Protein AF-0000000071571202 (afdb_homodimer)

InterPro domains:
  IPR013094 Alpha/beta hydrolase fold-3 [PF07859] (104-219)
  IPR029058 Alpha/Beta hydrolase fold [G3DSA:3.40.50.1820] (39-286)
  IPR029058 Alpha/Beta hydrolase fold [SSF53474] (38-285)
  IPR050300 GDXG lipolytic enzyme [PTHR48081] (51-283)

Radius of gyration: 28.09 Å; Cα contacts (8 Å, |Δi|>4): 1345; chains: 2; bounding box: 78×83×83 Å

Foldseek 3Di:
DPPPPPPPPPPPPPPLPQDDKDKAFLCPPDAPDFQPQPDCFPDPPLQKTFQHGTKIKIKRFASQAPQAEEEEQADDLLGIGRCDLRHDVCRVVCSVLRYIYMYIPFGRNQQVQCRRLSSLLSNLLVCLVCSVVRVHNNLRYAYEYFALRLLSRLCQLQVPPDPSSHGQEYEYHLYAAALDPPQGQQSSNCRNNHDDHDPVVRQSSNSLNRDALSRHEYEYEYECPAPNHHCCRVVSSVVSCVVRPHHYHYYYHDDDYGDSRCPPPRPCNVVVSVVVSCCSVPVRDGPDPPPDDDD/DPPPPPDPPPPPPPPLPQDDKDKAFLCPPDAPDFQPQPDCQPDPPLQKTFQHGTKIKIKRFASQAPQAEEEEQADDLLGIGRCDLRHDVCRVVCSVLRYIYMYIPFGRNQQVQCRRLSSLLSNLLVCLVCSVVRVHNNLRYAYEYFALSLLSRLCQLQVPPDPSSHGQEYEYHLYAAALDPPQGQQSSNCRNNHDDHDPVVRQSSNSLNRDALSRHEYEYEYECPAPNHHCCRVVSSVVSCVVRPHHYHYYYHDDDYGDSRCPPPRPCNVVVSVVVSCCSVPVRDGPDPPPDDDD

Structure (mmCIF, N/CA/C/O backbone):
data_AF-0000000071571202-model_v1
#
loop_
_entity.id
_entity.type
_entity.pdbx_description
1 polymer 'Alpha/beta hydrolase fold-3 domain-containing protein'
#
loop_
_atom_site.group_PDB
_atom_site.id
_atom_site.type_symbol
_atom_site.label_atom_id
_atom_site.label_alt_id
_atom_site.label_comp_id
_atom_site.label_asym_id
_atom_site.label_entity_id
_atom_site.label_seq_id
_atom_site.pdbx_PDB_ins_code
_atom_site.Cartn_x
_atom_site.Cartn_y
_atom_site.Cartn_z
_atom_site.occupancy
_atom_site.B_iso_or_equiv
_atom_site.auth_seq_id
_atom_site.auth_comp_id
_atom_site.auth_asym_id
_atom_site.auth_atom_id
_atom_site.pdbx_PDB_model_num
ATOM 1 N N . MET A 1 1 ? 54.719 3.92 50.719 1 33.09 1 MET A N 1
ATOM 2 C CA . MET A 1 1 ? 53.344 4.301 50.844 1 33.09 1 MET A CA 1
ATOM 3 C C . MET A 1 1 ? 52.812 4.926 49.562 1 33.09 1 MET A C 1
ATOM 5 O O . MET A 1 1 ? 53.031 6.109 49.312 1 33.09 1 MET A O 1
ATOM 9 N N . LYS A 1 2 ? 52.906 4.129 48.438 1 42.59 2 LYS A N 1
ATOM 10 C CA . LYS A 1 2 ? 52.438 4.547 47.125 1 42.59 2 LYS A CA 1
ATOM 11 C C . LYS A 1 2 ? 50.969 4.879 47.125 1 42.59 2 LYS A C 1
ATOM 13 O O . LYS A 1 2 ? 50.125 4.039 47.5 1 42.59 2 LYS A O 1
ATOM 18 N N . LYS A 1 3 ? 50.562 6.207 47.219 1 41.81 3 LYS A N 1
ATOM 19 C CA . LYS A 1 3 ? 49.25 6.797 47.094 1 41.81 3 LYS A CA 1
ATOM 20 C C . LYS A 1 3 ? 48.594 6.383 45.781 1 41.81 3 LYS A C 1
ATOM 22 O O . LYS A 1 3 ? 49.125 6.664 44.688 1 41.81 3 LYS A O 1
ATOM 27 N N . ILE A 1 4 ? 47.906 5.273 45.719 1 48.97 4 ILE A N 1
ATOM 28 C CA . ILE A 1 4 ? 47.031 4.887 44.625 1 48.97 4 ILE A CA 1
ATOM 29 C C . ILE A 1 4 ? 45.969 5.957 44.406 1 48.97 4 ILE A C 1
ATOM 31 O O . ILE A 1 4 ? 45.156 6.227 45.281 1 48.97 4 ILE A O 1
ATOM 35 N N . LEU A 1 5 ? 46.219 6.934 43.594 1 47.53 5 LEU A N 1
ATOM 36 C CA . LEU A 1 5 ? 45.219 7.91 43.156 1 47.53 5 LEU A CA 1
ATOM 37 C C . LEU A 1 5 ? 44.062 7.219 42.438 1 47.53 5 LEU A C 1
ATOM 39 O O . LEU A 1 5 ? 44.25 6.602 41.375 1 47.53 5 LEU A O 1
ATOM 43 N N . LEU A 1 6 ? 43 6.805 43.156 1 47.53 6 LEU A N 1
ATOM 44 C CA . LEU A 1 6 ? 41.75 6.355 42.594 1 47.53 6 LEU A CA 1
ATOM 45 C C . LEU A 1 6 ? 41.125 7.449 41.719 1 47.53 6 LEU A C 1
ATOM 47 O O . LEU A 1 6 ? 40.75 8.516 42.219 1 47.53 6 LEU A O 1
ATOM 51 N N . LEU A 1 7 ? 41.344 7.449 40.469 1 49.53 7 LEU A N 1
ATOM 52 C CA . LEU A 1 7 ? 40.625 8.305 39.531 1 49.53 7 LEU A CA 1
ATOM 53 C C . LEU A 1 7 ? 39.156 7.941 39.469 1 49.53 7 LEU A C 1
ATOM 55 O O . LEU A 1 7 ? 38.781 6.832 39.062 1 49.53 7 LEU A O 1
ATOM 59 N N . SER A 1 8 ? 38.281 8.594 40.281 1 46.28 8 SER A N 1
ATOM 60 C CA . SER A 1 8 ? 36.844 8.484 40.156 1 46.28 8 SER A CA 1
ATOM 61 C C . SER A 1 8 ? 36.375 9.023 38.812 1 46.28 8 SER A C 1
ATOM 63 O O . SER A 1 8 ? 36.594 10.188 38.469 1 46.28 8 SER A O 1
ATOM 65 N N . PHE A 1 9 ? 36.125 8.203 37.844 1 50.38 9 PHE A N 1
ATOM 66 C CA . PHE A 1 9 ? 35.438 8.57 36.625 1 50.38 9 PHE A CA 1
ATOM 67 C C . PHE A 1 9 ? 34 8.953 36.938 1 50.38 9 PHE A C 1
ATOM 69 O O . PHE A 1 9 ? 33.188 8.109 37.312 1 50.38 9 PHE A O 1
ATOM 76 N N . LEU A 1 10 ? 33.688 10.203 37.25 1 44 10 LEU A N 1
ATOM 77 C CA . LEU A 1 10 ? 32.312 10.719 37.25 1 44 10 LEU A CA 1
ATOM 78 C C . LEU A 1 10 ? 31.688 10.578 35.875 1 44 10 LEU A C 1
ATOM 80 O O . LEU A 1 10 ? 32.094 11.234 34.906 1 44 10 LEU A O 1
ATOM 84 N N . PHE A 1 11 ? 30.984 9.523 35.562 1 46.25 11 PHE A N 1
ATOM 85 C CA . PHE A 1 11 ? 30.094 9.445 34.406 1 46.25 11 PHE A CA 1
ATOM 86 C C . PHE A 1 11 ? 28.938 10.438 34.531 1 46.25 11 PHE A C 1
ATOM 88 O O . PHE A 1 11 ? 28.031 10.242 35.375 1 46.25 11 PHE A O 1
ATOM 95 N N . ALA A 1 12 ? 29.062 11.727 34.219 1 43.34 12 ALA A N 1
ATOM 96 C CA . ALA A 1 12 ? 27.906 12.609 34.031 1 43.34 12 ALA A CA 1
ATOM 97 C C . ALA A 1 12 ? 26.906 12 33.062 1 43.34 12 ALA A C 1
ATOM 99 O O . ALA A 1 12 ? 27.188 11.891 31.859 1 43.34 12 ALA A O 1
ATOM 100 N N . ALA A 1 13 ? 25.984 11.281 33.5 1 43.41 13 ALA A N 1
ATOM 101 C CA . ALA A 1 13 ? 24.812 10.992 32.688 1 43.41 13 ALA A CA 1
ATOM 102 C C . ALA A 1 13 ? 24.188 12.281 32.156 1 43.41 13 ALA A C 1
ATOM 104 O O . ALA A 1 13 ? 23.594 13.055 32.906 1 43.41 13 ALA A O 1
ATOM 105 N N . THR A 1 14 ? 24.672 12.891 31.188 1 42.75 14 THR A N 1
ATOM 106 C CA . THR A 1 14 ? 23.859 13.883 30.5 1 42.75 14 THR A CA 1
ATOM 107 C C . THR A 1 14 ? 22.422 13.391 30.359 1 42.75 14 THR A C 1
ATOM 109 O O . THR A 1 14 ? 22.172 12.398 29.672 1 42.75 14 THR A O 1
ATOM 112 N N . MET A 1 15 ? 21.672 13.5 31.312 1 41.41 15 MET A N 1
ATOM 113 C CA . MET A 1 15 ? 20.25 13.359 31.078 1 41.41 15 MET A CA 1
ATOM 114 C C . MET A 1 15 ? 19.828 14.023 29.766 1 41.41 15 MET A C 1
ATOM 116 O O . MET A 1 15 ? 20.016 15.227 29.594 1 41.41 15 MET A O 1
ATOM 120 N N . LEU A 1 16 ? 19.953 13.391 28.672 1 47.59 16 LEU A N 1
ATOM 121 C CA . LEU A 1 16 ? 19.297 13.828 27.438 1 47.59 16 LEU A CA 1
ATOM 122 C C . LEU A 1 16 ? 17.891 14.375 27.734 1 47.59 16 LEU A C 1
ATOM 124 O O . LEU A 1 16 ? 16.938 13.609 27.859 1 47.59 16 LEU A O 1
ATOM 128 N N . SER A 1 17 ? 17.781 15.453 28.5 1 47.25 17 SER A N 1
ATOM 129 C CA . SER A 1 17 ? 16.484 16.078 28.75 1 47.25 17 SER A CA 1
ATOM 130 C C . SER A 1 17 ? 15.695 16.234 27.453 1 47.25 17 SER A C 1
ATOM 132 O O . SER A 1 17 ? 16.188 16.844 26.5 1 47.25 17 SER A O 1
ATOM 134 N N . ALA A 1 18 ? 14.812 15.352 27.156 1 58.06 18 ALA A N 1
ATOM 135 C CA . ALA A 1 18 ? 13.805 15.633 26.141 1 58.06 18 ALA A CA 1
ATOM 136 C C . ALA A 1 18 ? 13.312 17.062 26.234 1 58.06 18 ALA A C 1
ATOM 138 O O . ALA A 1 18 ? 12.906 17.516 27.312 1 58.06 18 ALA A O 1
ATOM 139 N N . GLN A 1 19 ? 13.648 18 25.312 1 72.88 19 GLN A N 1
ATOM 140 C CA . GLN A 1 19 ? 13.18 19.375 25.312 1 72.88 19 GLN A CA 1
ATOM 141 C C . GLN A 1 19 ? 11.672 19.453 25.5 1 72.88 19 GLN A C 1
ATOM 143 O O . GLN A 1 19 ? 10.93 18.641 24.938 1 72.88 19 GLN A O 1
ATOM 148 N N . LYS A 1 20 ? 11.188 20.188 26.453 1 89.12 20 LYS A N 1
ATOM 149 C CA . LYS A 1 20 ? 9.781 20.406 26.766 1 89.12 20 LYS A CA 1
ATOM 150 C C . LYS A 1 20 ? 9.023 20.953 25.547 1 89.12 20 LYS A C 1
ATOM 152 O O . LYS A 1 20 ? 9.555 21.766 24.797 1 89.12 20 LYS A O 1
ATOM 157 N N . PRO A 1 21 ? 7.832 20.469 25.312 1 95 21 PRO A N 1
ATOM 158 C CA . PRO A 1 21 ? 7.012 21.031 24.234 1 95 21 PRO A CA 1
ATOM 159 C C . PRO A 1 21 ? 6.75 22.531 24.406 1 95 21 PRO A C 1
ATOM 161 O O . PRO A 1 21 ? 6.715 23.031 25.531 1 95 21 PRO A O 1
ATOM 164 N N . VAL A 1 22 ? 6.645 23.25 23.344 1 96 22 VAL A N 1
ATOM 165 C CA . VAL A 1 22 ? 6.344 24.688 23.297 1 96 22 VAL A CA 1
ATOM 166 C C . VAL A 1 22 ? 5.023 24.906 22.562 1 96 22 VAL A C 1
ATOM 168 O O . VAL A 1 22 ? 4.832 24.422 21.453 1 96 22 VAL A O 1
ATOM 171 N N . GLU A 1 23 ? 4.117 25.531 23.203 1 96.88 23 GLU A N 1
ATOM 172 C CA . GLU A 1 23 ? 2.875 25.906 22.531 1 96.88 23 GLU A CA 1
ATOM 173 C C . GLU A 1 23 ? 2.895 27.375 22.109 1 96.88 23 GLU A C 1
ATOM 175 O O . GLU A 1 23 ? 3.1 28.25 22.938 1 96.88 23 GLU A O 1
ATOM 180 N N . LEU A 1 24 ? 2.686 27.656 20.906 1 97.81 24 LEU A N 1
ATOM 181 C CA . LEU A 1 24 ? 2.711 29 20.344 1 97.81 24 LEU A CA 1
ATOM 182 C C . LEU A 1 24 ? 1.348 29.375 19.766 1 97.81 24 LEU A C 1
ATOM 184 O O . LEU A 1 24 ? 0.679 28.547 19.156 1 97.81 24 LEU A O 1
ATOM 188 N N . PRO A 1 25 ? 0.915 30.641 20.031 1 97.75 25 PRO A N 1
ATOM 189 C CA . PRO A 1 25 ? -0.232 31.094 19.234 1 97.75 25 PRO A CA 1
ATOM 190 C C . PRO A 1 25 ? 0.069 31.141 17.734 1 97.75 25 PRO A C 1
ATOM 192 O O . PRO A 1 25 ? 1.132 31.625 17.328 1 97.75 25 PRO A O 1
ATOM 195 N N . LEU A 1 26 ? -0.81 30.625 16.969 1 98 26 LEU A N 1
ATOM 196 C CA . LEU A 1 26 ? -0.554 30.594 15.531 1 98 26 LEU A CA 1
ATOM 197 C C . LEU A 1 26 ? -0.602 31.984 14.93 1 98 26 LEU A C 1
ATOM 199 O O . LEU A 1 26 ? 0.158 32.312 14.008 1 98 26 LEU A O 1
ATOM 203 N N . TRP A 1 27 ? -1.538 32.781 15.469 1 97.81 27 TRP A N 1
ATOM 204 C CA . TRP A 1 27 ? -1.739 34.125 14.961 1 97.81 27 TRP A CA 1
ATOM 205 C C . TRP A 1 27 ? -1.667 35.156 16.094 1 97.81 27 TRP A C 1
ATOM 207 O O . TRP A 1 27 ? -2.678 35.781 16.438 1 97.81 27 TRP A O 1
ATOM 217 N N . PRO A 1 28 ? -0.476 35.5 16.484 1 95.31 28 PRO A N 1
ATOM 218 C CA . PRO A 1 28 ? -0.354 36.438 17.594 1 95.31 28 PRO A CA 1
ATOM 219 C C . PRO A 1 28 ? -0.857 37.844 17.25 1 95.31 28 PRO A C 1
ATOM 221 O O . PRO A 1 28 ? -1.276 38.594 18.141 1 95.31 28 PRO A O 1
ATOM 224 N N . ASN A 1 29 ? -0.826 38.219 15.992 1 95.12 29 ASN A N 1
ATOM 225 C CA . ASN A 1 29 ? -1.25 39.531 15.555 1 95.12 29 ASN A CA 1
ATOM 226 C C . ASN A 1 29 ? -2.59 39.5 14.828 1 95.12 29 ASN A C 1
ATOM 228 O O . ASN A 1 29 ? -2.906 40.375 14.039 1 95.12 29 ASN A O 1
ATOM 232 N N . GLY A 1 30 ? -3.322 38.406 15.023 1 95.12 30 GLY A N 1
ATOM 233 C CA . GLY A 1 30 ? -4.617 38.25 14.383 1 95.12 30 GLY A CA 1
ATOM 234 C C . GLY A 1 30 ? -4.555 37.5 13.07 1 95.12 30 GLY A C 1
ATOM 235 O O . GLY A 1 30 ? -3.629 37.688 12.281 1 95.12 30 GLY A O 1
ATOM 236 N N . ALA A 1 31 ? -5.512 36.625 12.922 1 96.06 31 ALA A N 1
ATOM 237 C CA . ALA A 1 31 ? -5.59 35.812 11.711 1 96.06 31 ALA A CA 1
ATOM 238 C C . ALA A 1 31 ? -6.145 36.656 10.547 1 96.06 31 ALA A C 1
ATOM 240 O O . ALA A 1 31 ? -6.863 37.625 10.75 1 96.06 31 ALA A O 1
ATOM 241 N N . PRO A 1 32 ? -5.754 36.281 9.273 1 96.31 32 PRO A N 1
ATOM 242 C CA . PRO A 1 32 ? -6.219 37.031 8.094 1 96.31 32 PRO A CA 1
ATOM 243 C C . PRO A 1 32 ? -7.691 36.781 7.781 1 96.31 32 PRO A C 1
ATOM 245 O O . PRO A 1 32 ? -8.281 37.469 6.961 1 96.31 32 PRO A O 1
ATOM 248 N N . ASN A 1 33 ? -8.312 35.719 8.312 1 96.75 33 ASN A N 1
ATOM 249 C CA . ASN A 1 33 ? -9.703 35.312 8.141 1 96.75 33 ASN A CA 1
ATOM 250 C C . ASN A 1 33 ? -10.273 34.688 9.422 1 96.75 33 ASN A C 1
ATOM 252 O O . ASN A 1 33 ? -9.562 34.562 10.422 1 96.75 33 ASN A O 1
ATOM 256 N N . ASN A 1 34 ? -11.594 34.531 9.453 1 93.31 34 ASN A N 1
ATOM 257 C CA . ASN A 1 34 ? -12.242 33.969 10.633 1 93.31 34 ASN A CA 1
ATOM 258 C C . ASN A 1 34 ? -13.32 32.969 10.242 1 93.31 34 ASN A C 1
ATOM 260 O O . ASN A 1 34 ? -13.789 32.969 9.102 1 93.31 34 ASN A O 1
ATOM 264 N N . ASN A 1 35 ? -13.656 32.031 11.141 1 93.56 35 ASN A N 1
ATOM 265 C CA . ASN A 1 35 ? -14.625 30.969 10.883 1 93.56 35 ASN A CA 1
ATOM 266 C C . ASN A 1 35 ? -16 31.328 11.438 1 93.56 35 ASN A C 1
ATOM 268 O O . ASN A 1 35 ? -16.938 30.531 11.328 1 93.56 35 ASN A O 1
ATOM 272 N N . GLU A 1 36 ? -16.219 32.5 12.055 1 91.38 36 GLU A N 1
ATOM 273 C CA . GLU A 1 36 ? -17.469 33.031 12.562 1 91.38 36 GLU A CA 1
ATOM 274 C C . GLU A 1 36 ? -18.047 32.156 13.664 1 91.38 36 GLU A C 1
ATOM 276 O O . GLU A 1 36 ? -19.25 32.25 13.953 1 91.38 36 GLU A O 1
ATOM 281 N N . LEU A 1 37 ? -17.234 31.219 14.117 1 89.56 37 LEU A N 1
ATOM 282 C CA . LEU A 1 37 ? -17.641 30.484 15.297 1 89.56 37 LEU A CA 1
ATOM 283 C C . LEU A 1 37 ? -17.469 31.328 16.562 1 89.56 37 LEU A C 1
ATOM 285 O O . LEU A 1 37 ? -16.484 32.062 16.688 1 89.56 37 LEU A O 1
ATOM 289 N N . THR A 1 38 ? -18.484 31.391 17.359 1 78.81 38 THR A N 1
ATOM 290 C CA . THR A 1 38 ? -18.422 32.188 18.578 1 78.81 38 THR A CA 1
ATOM 291 C C . THR A 1 38 ? -18.078 31.328 19.781 1 78.81 38 THR A C 1
ATOM 293 O O . THR A 1 38 ? -17.641 31.844 20.828 1 78.81 38 THR A O 1
ATOM 296 N N . ASN A 1 39 ? -18.297 29.984 19.688 1 67.5 39 ASN A N 1
ATOM 297 C CA . ASN A 1 39 ? -18.062 29.125 20.844 1 67.5 39 ASN A CA 1
ATOM 298 C C . ASN A 1 39 ? -16.641 28.578 20.844 1 67.5 39 ASN A C 1
ATOM 300 O O . ASN A 1 39 ? -16.094 28.219 19.797 1 67.5 39 ASN A O 1
ATOM 304 N N . SER A 1 40 ? -15.812 29.016 21.828 1 61.41 40 SER A N 1
ATOM 305 C CA . SER A 1 40 ? -14.398 28.719 21.969 1 61.41 40 SER A CA 1
ATOM 306 C C . SER A 1 40 ? -14.172 27.219 22.203 1 61.41 40 SER A C 1
ATOM 308 O O . SER A 1 40 ? -14.328 26.734 23.328 1 61.41 40 SER A O 1
ATOM 310 N N . GLY A 1 41 ? -14.484 26.406 21.234 1 60.53 41 GLY A N 1
ATOM 311 C CA . GLY A 1 41 ? -14.125 25 21.375 1 60.53 41 GLY A CA 1
ATOM 312 C C . GLY A 1 41 ? -14.289 24.469 22.781 1 60.53 41 GLY A C 1
ATOM 313 O O . GLY A 1 41 ? -13.742 25.031 23.734 1 60.53 41 GLY A O 1
ATOM 314 N N . GLN A 1 42 ? -15.508 23.891 23.094 1 56.66 42 GLN A N 1
ATOM 315 C CA . GLN A 1 42 ? -16.047 23.531 24.406 1 56.66 42 GLN A CA 1
ATOM 316 C C . GLN A 1 42 ? -15.32 22.328 24.984 1 56.66 42 GLN A C 1
ATOM 318 O O . GLN A 1 42 ? -15.406 22.062 26.188 1 56.66 42 GLN A O 1
ATOM 323 N N . ASN A 1 43 ? -14.805 21.406 24.078 1 59.78 43 ASN A N 1
ATOM 324 C CA . ASN A 1 43 ? -14.57 20.125 24.734 1 59.78 43 ASN A CA 1
ATOM 325 C C . ASN A 1 43 ? -13.172 20.062 25.344 1 59.78 43 ASN A C 1
ATOM 327 O O . ASN A 1 43 ? -12.18 20.359 24.672 1 59.78 43 ASN A O 1
ATOM 331 N N . HIS A 1 44 ? -13.172 20.219 26.75 1 55.34 44 HIS A N 1
ATOM 332 C CA . HIS A 1 44 ? -11.984 20.234 27.609 1 55.34 44 HIS A CA 1
ATOM 333 C C . HIS A 1 44 ? -11.289 18.875 27.609 1 55.34 44 HIS A C 1
ATOM 335 O O . HIS A 1 44 ? -10.32 18.672 28.344 1 55.34 44 HIS A O 1
ATOM 341 N N . ASN A 1 45 ? -11.844 17.859 27 1 59.47 45 ASN A N 1
ATOM 342 C CA . ASN A 1 45 ? -11.062 16.641 27.141 1 59.47 45 ASN A CA 1
ATOM 343 C C . ASN A 1 45 ? -9.914 16.594 26.125 1 59.47 45 ASN A C 1
ATOM 345 O O . ASN A 1 45 ? -10.062 17.062 25 1 59.47 45 ASN A O 1
ATOM 349 N N . ASN A 1 46 ? -8.719 16.797 26.562 1 65.88 46 ASN A N 1
ATOM 350 C CA . ASN A 1 46 ? -7.449 16.891 25.844 1 65.88 46 ASN A CA 1
ATOM 351 C C . ASN A 1 46 ? -7.359 15.844 24.734 1 65.88 46 ASN A C 1
ATOM 353 O O . ASN A 1 46 ? -6.406 15.844 23.953 1 65.88 46 ASN A O 1
ATOM 357 N N . GLU A 1 47 ? -8.453 15.109 24.516 1 84.75 47 GLU A N 1
ATOM 358 C CA . GLU A 1 47 ? -8.422 14.078 23.5 1 84.75 47 GLU A CA 1
ATOM 359 C C . GLU A 1 47 ? -9.164 14.516 22.234 1 84.75 47 GLU A C 1
ATOM 361 O O . GLU A 1 47 ? -8.75 14.203 21.125 1 84.75 47 GLU A O 1
ATOM 366 N N . TRP A 1 48 ? -10.227 15.289 22.406 1 91 48 TRP A N 1
ATOM 367 C CA . TRP A 1 48 ? -11.07 15.844 21.344 1 91 48 TRP A CA 1
ATOM 368 C C . TRP A 1 48 ? -11.383 17.312 21.609 1 91 48 TRP A C 1
ATOM 370 O O . TRP A 1 48 ? -11.844 17.672 22.703 1 91 48 TRP A O 1
ATOM 380 N N . VAL A 1 49 ? -11.086 18.188 20.656 1 91.75 49 VAL A N 1
ATOM 381 C CA . VAL A 1 49 ? -11.398 19.609 20.75 1 91.75 49 VAL A CA 1
ATOM 382 C C . VAL A 1 49 ? -12.32 20.016 19.609 1 91.75 49 VAL A C 1
ATOM 384 O O . VAL A 1 49 ? -11.984 19.828 18.438 1 91.75 49 VAL A O 1
ATOM 387 N N . SER A 1 50 ? -13.477 20.484 19.891 1 90.12 50 SER A N 1
ATOM 388 C CA . SER A 1 50 ? -14.438 20.906 18.875 1 90.12 50 SER A CA 1
ATOM 389 C C . SER A 1 50 ? -14.453 22.422 18.719 1 90.12 50 SER A C 1
ATOM 391 O O . SER A 1 50 ? -14 23.141 19.594 1 90.12 50 SER A O 1
ATOM 393 N N . ASP A 1 51 ? -14.844 22.844 17.625 1 88.56 51 ASP A N 1
ATOM 394 C CA . ASP A 1 51 ? -15.164 24.25 17.359 1 88.56 51 ASP A CA 1
ATOM 395 C C . ASP A 1 51 ? -13.992 25.156 17.688 1 88.56 51 ASP A C 1
ATOM 397 O O . ASP A 1 51 ? -14.141 26.141 18.422 1 88.56 51 ASP A O 1
ATOM 401 N N . VAL A 1 52 ? -12.852 24.75 17.219 1 91.31 52 VAL A N 1
ATOM 402 C CA . VAL A 1 52 ? -11.633 25.5 17.469 1 91.31 52 VAL A CA 1
ATOM 403 C C . VAL A 1 52 ? -11.719 26.875 16.797 1 91.31 52 VAL A C 1
ATOM 405 O O . VAL A 1 52 ? -11.93 26.969 15.594 1 91.31 52 VAL A O 1
ATOM 408 N N . THR A 1 53 ? -11.5 28 17.578 1 91.69 53 THR A N 1
ATOM 409 C CA . THR A 1 53 ? -11.508 29.359 17.062 1 91.69 53 THR A CA 1
ATOM 410 C C . THR A 1 53 ? -10.133 30 17.219 1 91.69 53 THR A C 1
ATOM 412 O O . THR A 1 53 ? -9.805 30.969 16.516 1 91.69 53 THR A O 1
ATOM 415 N N . THR A 1 54 ? -9.383 29.531 18.156 1 91.75 54 THR A N 1
ATOM 416 C CA . THR A 1 54 ? -8.039 30.031 18.422 1 91.75 54 THR A CA 1
ATOM 417 C C . THR A 1 54 ? -7 28.938 18.156 1 91.75 54 THR A C 1
ATOM 419 O O . THR A 1 54 ? -6.812 28.031 18.969 1 91.75 54 THR A O 1
ATOM 422 N N . PRO A 1 55 ? -6.355 29.062 17.031 1 95.25 55 PRO A N 1
ATOM 423 C CA . PRO A 1 55 ? -5.402 28.016 16.656 1 95.25 55 PRO A CA 1
ATOM 424 C C . PRO A 1 55 ? -4.062 28.141 17.375 1 95.25 55 PRO A C 1
ATOM 426 O O . PRO A 1 55 ? -3.662 29.25 17.734 1 95.25 55 PRO A O 1
ATOM 429 N N . THR A 1 56 ? -3.402 27.062 17.625 1 97 56 THR A N 1
ATOM 430 C CA . THR A 1 56 ? -2.072 27.016 18.234 1 97 56 THR A CA 1
ATOM 431 C C . THR A 1 56 ? -1.2 25.984 17.516 1 97 56 THR A C 1
ATOM 433 O O . THR A 1 56 ? -1.706 25.156 16.766 1 97 56 THR A O 1
ATOM 436 N N . LEU A 1 57 ? 0.067 26.125 17.688 1 98.31 57 LEU A N 1
ATOM 437 C CA . LEU A 1 57 ? 1.063 25.156 17.266 1 98.31 57 LEU A CA 1
ATOM 438 C C . LEU A 1 57 ? 1.862 24.641 18.469 1 98.31 57 LEU A C 1
ATOM 440 O O . LEU A 1 57 ? 2.543 25.422 19.141 1 98.31 57 LEU A O 1
ATOM 444 N N . THR A 1 58 ? 1.674 23.422 18.781 1 98 58 THR A N 1
ATOM 445 C CA . THR A 1 58 ? 2.498 22.812 19.828 1 98 58 THR A CA 1
ATOM 446 C C . THR A 1 58 ? 3.695 22.094 19.203 1 98 58 THR A C 1
ATOM 448 O O . THR A 1 58 ? 3.527 21.141 18.438 1 98 58 THR A O 1
ATOM 451 N N . VAL A 1 59 ? 4.895 22.516 19.578 1 98.62 59 VAL A N 1
ATOM 452 C CA . VAL A 1 59 ? 6.117 21.984 18.984 1 98.62 59 VAL A CA 1
ATOM 453 C C . VAL A 1 59 ? 6.836 21.094 20 1 98.62 59 VAL A C 1
ATOM 455 O O . VAL A 1 59 ? 6.953 21.453 21.172 1 98.62 59 VAL A O 1
ATOM 458 N N . TYR A 1 60 ? 7.191 19.922 19.562 1 98.56 60 TYR A N 1
ATOM 459 C CA . TYR A 1 60 ? 8.023 18.969 20.281 1 98.56 60 TYR A CA 1
ATOM 460 C C . TYR A 1 60 ? 9.414 18.875 19.656 1 98.56 60 TYR A C 1
ATOM 462 O O . TYR A 1 60 ? 9.641 18.047 18.766 1 98.56 60 TYR A O 1
ATOM 470 N N . PRO A 1 61 ? 10.305 19.703 20.141 1 98 61 PRO A N 1
ATOM 471 C CA . PRO A 1 61 ? 11.641 19.641 19.547 1 98 61 PRO A CA 1
ATOM 472 C C . PRO A 1 61 ? 12.359 18.328 19.844 1 98 61 PRO A C 1
ATOM 474 O O . PRO A 1 61 ? 12.219 17.781 20.953 1 98 61 PRO A O 1
ATOM 477 N N . ALA A 1 62 ? 13.133 17.859 18.875 1 97.38 62 ALA A N 1
ATOM 478 C CA . ALA A 1 62 ? 13.969 16.688 19.109 1 97.38 62 ALA A CA 1
ATOM 479 C C . ALA A 1 62 ? 15.211 17.047 19.922 1 97.38 62 ALA A C 1
ATOM 481 O O . ALA A 1 62 ? 15.812 18.094 19.719 1 97.38 62 ALA A O 1
ATOM 482 N N . SER A 1 63 ? 15.602 16.156 20.797 1 96.12 63 SER A N 1
ATOM 483 C CA . SER A 1 63 ? 16.812 16.391 21.578 1 96.12 63 SER A CA 1
ATOM 484 C C . SER A 1 63 ? 18.062 16.344 20.703 1 96.12 63 SER A C 1
ATOM 486 O O . SER A 1 63 ? 19.016 17.078 20.938 1 96.12 63 SER A O 1
ATOM 488 N N . HIS A 1 64 ? 18.062 15.484 19.766 1 96.94 64 HIS A N 1
ATOM 489 C CA . HIS A 1 64 ? 19.109 15.367 18.75 1 96.94 64 HIS A CA 1
ATOM 490 C C . HIS A 1 64 ? 18.531 15.484 17.344 1 96.94 64 HIS A C 1
ATOM 492 O O . HIS A 1 64 ? 18.406 14.484 16.641 1 96.94 64 HIS A O 1
ATOM 498 N N . PRO A 1 65 ? 18.359 16.75 17.016 1 97.81 65 PRO A N 1
ATOM 499 C CA . PRO A 1 65 ? 17.641 16.969 15.766 1 97.81 65 PRO A CA 1
ATOM 500 C C . PRO A 1 65 ? 18.406 16.484 14.547 1 97.81 65 PRO A C 1
ATOM 502 O O . PRO A 1 65 ? 19.641 16.609 14.492 1 97.81 65 PRO A O 1
ATOM 505 N N . ASN A 1 66 ? 17.734 15.875 13.562 1 97.44 66 ASN A N 1
ATOM 506 C CA . ASN A 1 66 ? 18.328 15.438 12.305 1 97.44 66 ASN A CA 1
ATOM 507 C C . ASN A 1 66 ? 18.047 16.438 11.18 1 97.44 66 ASN A C 1
ATOM 509 O O . ASN A 1 66 ? 18.344 16.156 10.016 1 97.44 66 ASN A O 1
ATOM 513 N N . GLY A 1 67 ? 17.359 17.562 11.539 1 97.88 67 GLY A N 1
ATOM 514 C CA . GLY A 1 67 ? 17.094 18.609 10.57 1 97.88 67 GLY A CA 1
ATOM 515 C C . GLY A 1 67 ? 15.688 18.562 10.008 1 97.88 67 GLY A C 1
ATOM 516 O O . GLY A 1 67 ? 15.258 19.484 9.305 1 97.88 67 GLY A O 1
ATOM 517 N N . MET A 1 68 ? 14.914 17.531 10.281 1 98.44 68 MET A N 1
ATOM 518 C CA . MET A 1 68 ? 13.57 17.406 9.727 1 98.44 68 MET A CA 1
ATOM 519 C C . MET A 1 68 ? 12.516 17.875 10.727 1 98.44 68 MET A C 1
ATOM 521 O O . MET A 1 68 ? 12.672 17.688 11.93 1 98.44 68 MET A O 1
ATOM 525 N N . ALA A 1 69 ? 11.469 18.438 10.242 1 98.81 69 ALA A N 1
ATOM 526 C CA . ALA A 1 69 ? 10.281 18.75 11.031 1 98.81 69 ALA A CA 1
ATOM 527 C C . ALA A 1 69 ? 9.008 18.266 10.336 1 98.81 69 ALA A C 1
ATOM 529 O O . ALA A 1 69 ? 8.93 18.281 9.102 1 98.81 69 ALA A O 1
ATOM 530 N N . ILE A 1 70 ? 8.062 17.859 11.094 1 98.94 70 ILE A N 1
ATOM 531 C CA . ILE A 1 70 ? 6.773 17.406 10.57 1 98.94 70 ILE A CA 1
ATOM 532 C C . ILE A 1 70 ? 5.641 18.062 11.359 1 98.94 70 ILE A C 1
ATOM 534 O O . ILE A 1 70 ? 5.656 18.078 12.594 1 98.94 70 ILE A O 1
ATOM 538 N N . ILE A 1 71 ? 4.719 18.688 10.68 1 98.94 71 ILE A N 1
ATOM 539 C CA . ILE A 1 71 ? 3.535 19.312 11.266 1 98.94 71 ILE A CA 1
ATOM 540 C C . ILE A 1 71 ? 2.322 18.406 11.07 1 98.94 71 ILE A C 1
ATOM 542 O O . ILE A 1 71 ? 1.958 18.078 9.938 1 98.94 71 ILE A O 1
ATOM 546 N N . MET A 1 72 ? 1.7 18.062 12.156 1 98.94 72 MET A N 1
ATOM 547 C CA . MET A 1 72 ? 0.546 17.172 12.133 1 98.94 72 MET A CA 1
ATOM 548 C C . MET A 1 72 ? -0.756 17.969 12.172 1 98.94 72 MET A C 1
ATOM 550 O O . MET A 1 72 ? -0.944 18.812 13.039 1 98.94 72 MET A O 1
ATOM 554 N N . CYS A 1 73 ? -1.631 17.641 11.227 1 98.94 73 CYS A N 1
ATOM 555 C CA . CYS A 1 73 ? -3.016 18.094 11.219 1 98.94 73 CYS A CA 1
ATOM 556 C C . CYS A 1 73 ? -3.955 16.984 11.688 1 98.94 73 CYS A C 1
ATOM 558 O O . CYS A 1 73 ? -4.312 16.094 10.906 1 98.94 73 CYS A O 1
ATOM 560 N N . PRO A 1 74 ? -4.406 17.062 12.977 1 98.62 74 PRO A N 1
ATOM 561 C CA . PRO A 1 74 ? -5.301 16.016 13.461 1 98.62 74 PRO A CA 1
ATOM 562 C C . PRO A 1 74 ? -6.617 15.953 12.688 1 98.62 74 PRO A C 1
ATOM 564 O O . PRO A 1 74 ? -7.059 16.969 12.133 1 98.62 74 PRO A O 1
ATOM 567 N N . GLY A 1 75 ? -7.148 14.719 12.617 1 98.38 75 GLY A N 1
ATOM 568 C CA . GLY A 1 75 ? -8.453 14.547 12 1 98.38 75 GLY A CA 1
ATOM 569 C C . GLY A 1 75 ? -9.602 14.992 12.898 1 98.38 75 GLY A C 1
ATOM 570 O O . GLY A 1 75 ? -9.375 15.578 13.953 1 98.38 75 GLY A O 1
ATOM 571 N N . GLY A 1 76 ? -10.836 14.695 12.383 1 97.19 76 GLY A N 1
ATOM 572 C CA . GLY A 1 76 ? -12.023 15.055 13.141 1 97.19 76 GLY A CA 1
ATOM 573 C C . GLY A 1 76 ? -13.125 15.641 12.281 1 97.19 76 GLY A C 1
ATOM 574 O O . GLY A 1 76 ? -13.984 16.375 12.773 1 97.19 76 GLY A O 1
ATOM 575 N N . GLY A 1 77 ? -13.102 15.398 11.047 1 97.94 77 GLY A N 1
ATOM 576 C CA . GLY A 1 77 ? -14.195 15.703 10.141 1 97.94 77 GLY A CA 1
ATOM 577 C C . GLY A 1 77 ? -14.414 17.188 9.961 1 97.94 77 GLY A C 1
ATOM 578 O O . GLY A 1 77 ? -15.531 17.625 9.648 1 97.94 77 GLY A O 1
ATOM 579 N N . TYR A 1 78 ? -13.414 18 10.281 1 97.38 78 TYR A N 1
ATOM 580 C CA . TYR A 1 78 ? -13.516 19.453 10.227 1 97.38 78 TYR A CA 1
ATOM 581 C C . TYR A 1 78 ? -14.562 19.969 11.203 1 97.38 78 TYR A C 1
ATOM 583 O O . TYR A 1 78 ? -15.023 21.109 11.086 1 97.38 78 TYR A O 1
ATOM 591 N N . GLY A 1 79 ? -15.031 19.125 12.102 1 93.88 79 GLY A N 1
ATOM 592 C CA . GLY A 1 79 ? -15.93 19.531 13.172 1 93.88 79 GLY A CA 1
ATOM 593 C C . GLY A 1 79 ? -15.258 19.562 14.531 1 93.88 79 GLY A C 1
ATOM 594 O O . GLY A 1 79 ? -15.781 20.156 15.477 1 93.88 79 GLY A O 1
ATOM 595 N N . GLY A 1 80 ? -14.18 18.969 14.641 1 94.25 80 GLY A N 1
ATOM 596 C CA . GLY A 1 80 ? -13.305 18.891 15.797 1 94.25 80 GLY A CA 1
ATOM 597 C C . GLY A 1 80 ? -11.945 18.297 15.469 1 94.25 80 GLY A C 1
ATOM 598 O O . GLY A 1 80 ? -11.594 18.141 14.297 1 94.25 80 GLY A O 1
ATOM 599 N N . LEU A 1 81 ? -11.117 18.078 16.531 1 96.69 81 LEU A N 1
ATOM 600 C CA . LEU A 1 81 ? -9.766 17.578 16.328 1 96.69 81 LEU A CA 1
ATOM 601 C C . LEU A 1 81 ? -9.461 16.422 17.266 1 96.69 81 LEU A C 1
ATOM 603 O O . LEU A 1 81 ? -9.617 16.547 18.484 1 96.69 81 LEU A O 1
ATOM 607 N N . ALA A 1 82 ? -9.125 15.266 16.641 1 96.81 82 ALA A N 1
ATOM 608 C CA . ALA A 1 82 ? -8.602 14.148 17.422 1 96.81 82 ALA A CA 1
ATOM 609 C C . ALA A 1 82 ? -7.168 14.414 17.875 1 96.81 82 ALA A C 1
ATOM 611 O O . ALA A 1 82 ? -6.223 13.891 17.281 1 96.81 82 ALA A O 1
ATOM 612 N N . MET A 1 83 ? -6.977 15.039 19.031 1 96.19 83 MET A N 1
ATOM 613 C CA . MET A 1 83 ? -5.723 15.688 19.406 1 96.19 83 MET A CA 1
ATOM 614 C C . MET A 1 83 ? -4.734 14.672 19.984 1 96.19 83 MET A C 1
ATOM 616 O O . MET A 1 83 ? -3.531 14.938 20.031 1 96.19 83 MET A O 1
ATOM 620 N N . LYS A 1 84 ? -5.164 13.492 20.406 1 95.75 84 LYS A N 1
ATOM 621 C CA . LYS A 1 84 ? -4.273 12.539 21.047 1 95.75 84 LYS A CA 1
ATOM 622 C C . LYS A 1 84 ? -3.766 11.5 20.047 1 95.75 84 LYS A C 1
ATOM 624 O O . LYS A 1 84 ? -2.695 11.664 19.469 1 95.75 84 LYS A O 1
ATOM 629 N N . HIS A 1 85 ? -4.594 10.516 19.656 1 97.06 85 HIS A N 1
ATOM 630 C CA . HIS A 1 85 ? -4.137 9.391 18.844 1 97.06 85 HIS A CA 1
ATOM 631 C C . HIS A 1 85 ? -3.828 9.828 17.422 1 97.06 85 HIS A C 1
ATOM 633 O O . HIS A 1 85 ? -3.104 9.141 16.703 1 97.06 85 HIS A O 1
ATOM 639 N N . GLU A 1 86 ? -4.367 11 16.984 1 98.12 86 GLU A N 1
ATOM 640 C CA . GLU A 1 86 ? -4.027 11.562 15.68 1 98.12 86 GLU A CA 1
ATOM 641 C C . GLU A 1 86 ? -3.264 12.875 15.828 1 98.12 86 GLU A C 1
ATOM 643 O O . GLU A 1 86 ? -3.289 13.719 14.93 1 98.12 86 GLU A O 1
ATOM 648 N N . GLY A 1 87 ? -2.633 13.094 16.969 1 97.44 87 GLY A N 1
ATOM 649 C CA . GLY A 1 87 ? -1.872 14.305 17.25 1 97.44 87 GLY A CA 1
ATOM 650 C C . GLY A 1 87 ? -0.705 14.07 18.188 1 97.44 87 GLY A C 1
ATOM 651 O O . GLY A 1 87 ? 0.329 13.531 17.781 1 97.44 87 GLY A O 1
ATOM 652 N N . HIS A 1 88 ? -0.892 14.352 19.469 1 97.5 88 HIS A N 1
ATOM 653 C CA . HIS A 1 88 ? 0.184 14.492 20.438 1 97.5 88 HIS A CA 1
ATOM 654 C C . HIS A 1 88 ? 0.837 13.148 20.734 1 97.5 88 HIS A C 1
ATOM 656 O O . HIS A 1 88 ? 2.025 13.086 21.062 1 97.5 88 HIS A O 1
ATOM 662 N N . ASP A 1 89 ? 0.144 12.039 20.609 1 97.81 89 ASP A N 1
ATOM 663 C CA . ASP A 1 89 ? 0.642 10.727 21.016 1 97.81 89 ASP A CA 1
ATOM 664 C C . ASP A 1 89 ? 1.814 10.297 20.125 1 97.81 89 ASP A C 1
ATOM 666 O O . ASP A 1 89 ? 2.578 9.398 20.5 1 97.81 89 ASP A O 1
ATOM 670 N N . MET A 1 90 ? 1.983 10.922 19 1 98.25 90 MET A N 1
ATOM 671 C CA . MET A 1 90 ? 3.023 10.5 18.062 1 98.25 90 MET A CA 1
ATOM 672 C C . MET A 1 90 ? 4.344 11.203 18.359 1 98.25 90 MET A C 1
ATOM 674 O O . MET A 1 90 ? 5.391 10.805 17.844 1 98.25 90 MET A O 1
ATOM 678 N N . ALA A 1 91 ? 4.355 12.203 19.188 1 98.44 91 ALA A N 1
ATOM 679 C CA . ALA A 1 91 ? 5.488 13.109 19.375 1 98.44 91 ALA A CA 1
ATOM 680 C C . ALA A 1 91 ? 6.73 12.352 19.828 1 98.44 91 ALA A C 1
ATOM 682 O O . ALA A 1 91 ? 7.793 12.469 19.219 1 98.44 91 ALA A O 1
ATOM 683 N N . PRO A 1 92 ? 6.617 11.461 20.844 1 98 92 PRO A N 1
ATOM 684 C CA . PRO A 1 92 ? 7.828 10.766 21.281 1 98 92 PRO A CA 1
ATOM 685 C C . PRO A 1 92 ? 8.453 9.922 20.172 1 98 92 PRO A C 1
ATOM 687 O O . PRO A 1 92 ? 9.68 9.875 20.031 1 98 92 PRO A O 1
ATOM 690 N N . TRP A 1 93 ? 7.602 9.242 19.406 1 98.25 93 TRP A N 1
ATOM 691 C CA . TRP A 1 93 ? 8.102 8.375 18.344 1 98.25 93 TRP A CA 1
ATOM 692 C C . TRP A 1 93 ? 8.891 9.164 17.312 1 98.25 93 TRP A C 1
ATOM 694 O O . TRP A 1 93 ? 9.992 8.773 16.938 1 98.25 93 TRP A O 1
ATOM 704 N N . PHE A 1 94 ? 8.43 10.305 16.875 1 98.62 94 PHE A N 1
ATOM 705 C CA . PHE A 1 94 ? 9.133 11.141 15.906 1 98.62 94 PHE A CA 1
ATOM 706 C C . PHE A 1 94 ? 10.398 11.727 16.516 1 98.62 94 PHE A C 1
ATOM 708 O O . PHE A 1 94 ? 11.445 11.781 15.867 1 98.62 94 PHE A O 1
ATOM 715 N N . ASN A 1 95 ? 10.297 12.172 17.781 1 98.38 95 ASN A N 1
ATOM 716 C CA . ASN A 1 95 ? 11.453 12.773 18.453 1 98.38 95 ASN A CA 1
ATOM 717 C C . ASN A 1 95 ? 12.602 11.773 18.594 1 98.38 95 ASN A C 1
ATOM 719 O O . ASN A 1 95 ? 13.766 12.148 18.453 1 98.38 95 ASN A O 1
ATOM 723 N N . THR A 1 96 ? 12.273 10.523 18.797 1 97.31 96 THR A N 1
ATOM 724 C CA . THR A 1 96 ? 13.297 9.492 18.922 1 97.31 96 THR A CA 1
ATOM 725 C C . THR A 1 96 ? 14.055 9.328 17.609 1 97.31 96 THR A C 1
ATOM 727 O O . THR A 1 96 ? 15.203 8.875 17.594 1 97.31 96 THR A O 1
ATOM 730 N N . GLN A 1 97 ? 13.508 9.742 16.547 1 97.38 97 GLN A N 1
ATOM 731 C CA . GLN A 1 97 ? 14.133 9.648 15.234 1 97.38 97 GLN A CA 1
ATOM 732 C C . GLN A 1 97 ? 14.867 10.938 14.883 1 97.38 97 GLN A C 1
ATOM 734 O O . GLN A 1 97 ? 15.367 11.094 13.766 1 97.38 97 GLN A O 1
ATOM 739 N N . GLY A 1 98 ? 14.883 11.898 15.805 1 98 98 GLY A N 1
ATOM 740 C CA . GLY A 1 98 ? 15.555 13.172 15.602 1 98 98 GLY A CA 1
ATOM 741 C C . GLY A 1 98 ? 14.695 14.18 14.859 1 98 98 GLY A C 1
ATOM 742 O O . GLY A 1 98 ? 15.203 15.188 14.352 1 98 98 GLY A O 1
ATOM 743 N N . ILE A 1 99 ? 13.438 13.898 14.766 1 98.69 99 ILE A N 1
ATOM 744 C CA . ILE A 1 99 ? 12.539 14.758 14 1 98.69 99 ILE A CA 1
ATOM 745 C C . ILE A 1 99 ? 11.773 15.68 14.945 1 98.69 99 ILE A C 1
ATOM 747 O O . ILE A 1 99 ? 11.164 15.219 15.914 1 98.69 99 ILE A O 1
ATOM 751 N N . THR A 1 100 ? 11.867 16.969 14.719 1 98.75 100 THR A N 1
ATOM 752 C CA . THR A 1 100 ? 10.992 17.922 15.414 1 98.75 100 THR A CA 1
ATOM 753 C C . THR A 1 100 ? 9.547 17.75 14.961 1 98.75 100 THR A C 1
ATOM 755 O O . THR A 1 100 ? 9.258 17.766 13.766 1 98.75 100 THR A O 1
ATOM 758 N N . TYR A 1 101 ? 8.727 17.5 15.938 1 98.81 101 TYR A N 1
ATOM 759 C CA . TYR A 1 101 ? 7.32 17.219 15.672 1 98.81 101 TYR A CA 1
ATOM 760 C C . TYR A 1 101 ? 6.438 18.359 16.172 1 98.81 101 TYR A C 1
ATOM 762 O O . TYR A 1 101 ? 6.691 18.922 17.234 1 98.81 101 TYR A O 1
ATOM 770 N N . ALA A 1 102 ? 5.414 18.766 15.391 1 98.88 102 ALA A N 1
ATOM 771 C CA . ALA A 1 102 ? 4.492 19.828 15.797 1 98.88 102 ALA A CA 1
ATOM 772 C C . ALA A 1 102 ? 3.043 19.422 15.539 1 98.88 102 ALA A C 1
ATOM 774 O O . ALA A 1 102 ? 2.738 18.797 14.523 1 98.88 102 ALA A O 1
ATOM 775 N N . VAL A 1 103 ? 2.189 19.766 16.469 1 98.69 103 VAL A N 1
ATOM 776 C CA . VAL A 1 103 ? 0.761 19.516 16.328 1 98.69 103 VAL A CA 1
ATOM 777 C C . VAL A 1 103 ? 0.015 20.828 16.109 1 98.69 103 VAL A C 1
ATOM 779 O O . VAL A 1 103 ? 0.107 21.75 16.938 1 98.69 103 VAL A O 1
ATOM 782 N N . LEU A 1 104 ? -0.698 20.891 15.031 1 98.81 104 LEU A N 1
ATOM 783 C CA . LEU A 1 104 ? -1.486 22.062 14.688 1 98.81 104 LEU A CA 1
ATOM 784 C C . LEU A 1 104 ? -2.916 21.922 15.195 1 98.81 104 LEU A C 1
ATOM 786 O O . LEU A 1 104 ? -3.666 21.062 14.734 1 98.81 104 LEU A O 1
ATOM 790 N N . LYS A 1 105 ? -3.232 22.672 16.156 1 96.81 105 LYS A N 1
ATOM 791 C CA . LYS A 1 105 ? -4.633 22.906 16.484 1 96.81 105 LYS A CA 1
ATOM 792 C C . LYS A 1 105 ? -5.242 23.969 15.586 1 96.81 105 LYS A C 1
ATOM 794 O O . LYS A 1 105 ? -5.113 25.172 15.852 1 96.81 105 LYS A O 1
ATOM 799 N N . TYR A 1 106 ? -5.828 23.484 14.508 1 97.38 106 TYR A N 1
ATOM 800 C CA . TYR A 1 106 ? -6.293 24.438 13.5 1 97.38 106 TYR A CA 1
ATOM 801 C C . TYR A 1 106 ? -7.766 24.766 13.711 1 97.38 106 TYR A C 1
ATOM 803 O O . TYR A 1 106 ? -8.492 24.031 14.367 1 97.38 106 TYR A O 1
ATOM 811 N N . ARG A 1 107 ? -8.18 25.891 13.195 1 96.38 107 ARG A N 1
ATOM 812 C CA . ARG A 1 107 ? -9.555 26.359 13.336 1 96.38 107 ARG A CA 1
ATOM 813 C C . ARG A 1 107 ? -10.5 25.547 12.461 1 96.38 107 ARG A C 1
ATOM 815 O O . ARG A 1 107 ? -10.156 25.172 11.336 1 96.38 107 ARG A O 1
ATOM 822 N N . MET A 1 108 ? -11.672 25.234 12.977 1 95.75 108 MET A N 1
ATOM 823 C CA . MET A 1 108 ? -12.703 24.594 12.164 1 95.75 108 MET A CA 1
ATOM 824 C C . MET A 1 108 ? -13.203 25.547 11.078 1 95.75 108 MET A C 1
ATOM 826 O O . MET A 1 108 ? -13.328 26.75 11.305 1 95.75 108 MET A O 1
ATOM 830 N N . PRO A 1 109 ? -13.461 25 9.953 1 97.19 109 PRO A N 1
ATOM 831 C CA . PRO A 1 109 ? -13.859 25.875 8.844 1 97.19 109 PRO A CA 1
ATOM 832 C C . PRO A 1 109 ? -15.227 26.516 9.062 1 97.19 109 PRO A C 1
ATOM 834 O O . PRO A 1 109 ? -15.383 27.719 8.852 1 97.19 109 PRO A O 1
ATOM 837 N N . ASN A 1 110 ? -16.219 25.688 9.492 1 93.94 110 ASN A N 1
ATOM 838 C CA . ASN A 1 110 ? -17.594 26.156 9.578 1 93.94 110 ASN A CA 1
ATOM 839 C C . ASN A 1 110 ? -18.062 26.766 8.258 1 93.94 110 ASN A C 1
ATOM 841 O O . ASN A 1 110 ? -18.656 27.844 8.25 1 93.94 110 ASN A O 1
ATOM 845 N N . GLY A 1 111 ? -17.688 26.141 7.184 1 94.5 111 GLY A N 1
ATOM 846 C CA . GLY A 1 111 ? -18.078 26.594 5.859 1 94.5 111 GLY A CA 1
ATOM 847 C C . GLY A 1 111 ? -17.125 27.609 5.258 1 94.5 111 GLY A C 1
ATOM 848 O O . GLY A 1 111 ? -17.266 27.984 4.09 1 94.5 111 GLY A O 1
ATOM 849 N N . HIS A 1 112 ? -16.234 28.156 6.012 1 96.62 112 HIS A N 1
ATOM 850 C CA . HIS A 1 112 ? -15.195 29.047 5.512 1 96.62 112 HIS A CA 1
ATOM 851 C C . HIS A 1 112 ? -13.945 28.281 5.105 1 96.62 112 HIS A C 1
ATOM 853 O O . HIS A 1 112 ? -12.969 28.219 5.859 1 96.62 112 HIS A O 1
ATOM 859 N N . HIS A 1 113 ? -13.945 27.797 3.916 1 97.94 113 HIS A N 1
ATOM 860 C CA . HIS A 1 113 ? -13.055 26.75 3.43 1 97.94 113 HIS A CA 1
ATOM 861 C C . HIS A 1 113 ? -11.602 27.188 3.467 1 97.94 113 HIS A C 1
ATOM 863 O O . HIS A 1 113 ? -10.688 26.359 3.477 1 97.94 113 HIS A O 1
ATOM 869 N N . GLU A 1 114 ? -11.281 28.484 3.547 1 98 114 GLU A N 1
ATOM 870 C CA . GLU A 1 114 ? -9.898 28.969 3.494 1 98 114 GLU A CA 1
ATOM 871 C C . GLU A 1 114 ? -9.266 28.969 4.879 1 98 114 GLU A C 1
ATOM 873 O O . GLU A 1 114 ? -8.039 29.047 5.004 1 98 114 GLU A O 1
ATOM 878 N N . VAL A 1 115 ? -10.062 28.844 5.898 1 98.31 115 VAL A N 1
ATOM 879 C CA . VAL A 1 115 ? -9.609 29.078 7.266 1 98.31 115 VAL A CA 1
ATOM 880 C C . VAL A 1 115 ? -8.594 28 7.66 1 98.31 115 VAL A C 1
ATOM 882 O O . VAL A 1 115 ? -7.477 28.312 8.062 1 98.31 115 VAL A O 1
ATOM 885 N N . PRO A 1 116 ? -8.945 26.734 7.508 1 98.69 116 PRO A N 1
ATOM 886 C CA . PRO A 1 116 ? -7.945 25.734 7.922 1 98.69 116 PRO A CA 1
ATOM 887 C C . PRO A 1 116 ? -6.672 25.797 7.082 1 98.69 116 PRO A C 1
ATOM 889 O O . PRO A 1 116 ? -5.574 25.594 7.605 1 98.69 116 PRO A O 1
ATOM 892 N N . LEU A 1 117 ? -6.801 26.047 5.797 1 98.88 117 LEU A N 1
ATOM 893 C CA . LEU A 1 117 ? -5.629 26.125 4.926 1 98.88 117 LEU A CA 1
ATOM 894 C C . LEU A 1 117 ? -4.711 27.266 5.344 1 98.88 117 LEU A C 1
ATOM 896 O O . LEU A 1 117 ? -3.488 27.109 5.359 1 98.88 117 LEU A O 1
ATOM 900 N N . SER A 1 118 ? -5.289 28.438 5.695 1 98.75 118 SER A N 1
ATOM 901 C CA . SER A 1 118 ? -4.473 29.562 6.16 1 98.75 118 SER A CA 1
ATOM 902 C C . SER A 1 118 ? -3.713 29.188 7.43 1 98.75 118 SER A C 1
ATOM 904 O O . SER A 1 118 ? -2.576 29.625 7.625 1 98.75 118 SER A O 1
ATOM 906 N N . ASP A 1 119 ? -4.352 28.406 8.289 1 98.88 119 ASP A N 1
ATOM 907 C CA . ASP A 1 119 ? -3.689 27.969 9.516 1 98.88 119 ASP A CA 1
ATOM 908 C C . ASP A 1 119 ? -2.518 27.047 9.203 1 98.88 119 ASP A C 1
ATOM 910 O O . ASP A 1 119 ? -1.447 27.156 9.805 1 98.88 119 ASP A O 1
ATOM 914 N N . ALA A 1 120 ? -2.709 26.109 8.289 1 98.94 120 ALA A N 1
ATOM 915 C CA . ALA A 1 120 ? -1.633 25.188 7.902 1 98.94 120 ALA A CA 1
ATOM 916 C C . ALA A 1 120 ? -0.467 25.953 7.277 1 98.94 120 ALA A C 1
ATOM 918 O O . ALA A 1 120 ? 0.697 25.656 7.547 1 98.94 120 ALA A O 1
ATOM 919 N N . GLU A 1 121 ? -0.745 26.922 6.449 1 98.88 121 GLU A N 1
ATOM 920 C CA . GLU A 1 121 ? 0.308 27.75 5.859 1 98.88 121 GLU A CA 1
ATOM 921 C C . GLU A 1 121 ? 1.096 28.484 6.934 1 98.88 121 GLU A C 1
ATOM 923 O O . GLU A 1 121 ? 2.326 28.547 6.883 1 98.88 121 GLU A O 1
ATOM 928 N N . GLN A 1 122 ? 0.36 29.031 7.867 1 98.75 122 GLN A N 1
ATOM 929 C CA . GLN A 1 122 ? 1.018 29.75 8.953 1 98.75 122 GLN A CA 1
ATOM 930 C C . GLN A 1 122 ? 1.904 28.828 9.773 1 98.75 122 GLN A C 1
ATOM 932 O O . GLN A 1 122 ? 2.975 29.234 10.234 1 98.75 122 GLN A O 1
ATOM 937 N N . ALA A 1 123 ? 1.444 27.625 9.992 1 98.88 123 ALA A N 1
ATOM 938 C CA . ALA A 1 123 ? 2.238 26.656 10.734 1 98.88 123 ALA A CA 1
ATOM 939 C C . ALA A 1 123 ? 3.58 26.406 10.055 1 98.88 123 ALA A C 1
ATOM 941 O O . ALA A 1 123 ? 4.621 26.375 10.711 1 98.88 123 ALA A O 1
ATOM 942 N N . ILE A 1 124 ? 3.566 26.203 8.711 1 98.75 124 ILE A N 1
ATOM 943 C CA . ILE A 1 124 ? 4.801 26 7.961 1 98.75 124 ILE A CA 1
ATOM 944 C C . ILE A 1 124 ? 5.707 27.219 8.109 1 98.75 124 ILE A C 1
ATOM 946 O O . ILE A 1 124 ? 6.906 27.078 8.344 1 98.75 124 ILE A O 1
ATOM 950 N N . ARG A 1 125 ? 5.156 28.469 7.969 1 98.31 125 ARG A N 1
ATOM 951 C CA . ARG A 1 125 ? 5.938 29.688 8.125 1 98.31 125 ARG A CA 1
ATOM 952 C C . ARG A 1 125 ? 6.613 29.734 9.484 1 98.31 125 ARG A C 1
ATOM 954 O O . ARG A 1 125 ? 7.801 30.047 9.586 1 98.31 125 ARG A O 1
ATOM 961 N N . MET A 1 126 ? 5.863 29.391 10.469 1 98.44 126 MET A N 1
ATOM 962 C CA . MET A 1 126 ? 6.363 29.469 11.844 1 98.44 126 MET A CA 1
ATOM 963 C C . MET A 1 126 ? 7.496 28.469 12.07 1 98.44 126 MET A C 1
ATOM 965 O O . MET A 1 126 ? 8.508 28.812 12.68 1 98.44 126 MET A O 1
ATOM 969 N N . VAL A 1 127 ? 7.32 27.25 11.609 1 98.56 127 VAL A N 1
ATOM 970 C CA . VAL A 1 127 ? 8.367 26.25 11.773 1 98.56 127 VAL A CA 1
ATOM 971 C C . VAL A 1 127 ? 9.641 26.703 11.055 1 98.56 127 VAL A C 1
ATOM 973 O O . VAL A 1 127 ? 10.742 26.578 11.586 1 98.56 127 VAL A O 1
ATOM 976 N N . ARG A 1 128 ? 9.492 27.219 9.852 1 98.44 128 ARG A N 1
ATOM 977 C CA . ARG A 1 128 ? 10.648 27.688 9.086 1 98.44 128 ARG A CA 1
ATOM 978 C C . ARG A 1 128 ? 11.289 28.906 9.758 1 98.44 128 ARG A C 1
ATOM 980 O O . ARG A 1 128 ? 12.516 29.031 9.773 1 98.44 128 ARG A O 1
ATOM 987 N N . GLU A 1 129 ? 10.492 29.781 10.328 1 97.5 129 GLU A N 1
ATOM 988 C CA . GLU A 1 129 ? 11 30.953 11.031 1 97.5 129 GLU A CA 1
ATOM 989 C C . GLU A 1 129 ? 11.805 30.547 12.266 1 97.5 129 GLU A C 1
ATOM 991 O O . GLU A 1 129 ? 12.766 31.219 12.633 1 97.5 129 GLU A O 1
ATOM 996 N N . HIS A 1 130 ? 11.438 29.484 12.898 1 97.31 130 HIS A N 1
ATOM 997 C CA . HIS A 1 130 ? 12.102 29.031 14.117 1 97.31 130 HIS A CA 1
ATOM 998 C C . HIS A 1 130 ? 13.07 27.891 13.828 1 97.31 130 HIS A C 1
ATOM 1000 O O . HIS A 1 130 ? 13.492 27.188 14.742 1 97.31 130 HIS A O 1
ATOM 1006 N N . ALA A 1 131 ? 13.367 27.641 12.625 1 97.62 131 ALA A N 1
ATOM 1007 C CA . ALA A 1 131 ? 14.156 26.484 12.188 1 97.62 131 ALA A CA 1
ATOM 1008 C C . ALA A 1 131 ? 15.477 26.406 12.945 1 97.62 131 ALA A C 1
ATOM 1010 O O . ALA A 1 131 ? 15.852 25.344 13.445 1 97.62 131 ALA A O 1
ATOM 1011 N N . ALA A 1 132 ? 16.188 27.531 13.055 1 97 132 ALA A N 1
ATOM 1012 C CA . ALA A 1 132 ? 17.469 27.562 13.742 1 97 132 ALA A CA 1
ATOM 1013 C C . ALA A 1 132 ? 17.312 27.172 15.203 1 97 132 ALA A C 1
ATOM 1015 O O . ALA A 1 132 ? 18.125 26.406 15.742 1 97 132 ALA A O 1
ATOM 1016 N N . GLU A 1 133 ? 16.281 27.656 15.773 1 95.94 133 GLU A N 1
ATOM 1017 C CA . GLU A 1 133 ? 16 27.391 17.188 1 95.94 133 GLU A CA 1
ATOM 1018 C C . GLU A 1 133 ? 15.789 25.906 17.453 1 95.94 133 GLU A C 1
ATOM 1020 O O . GLU A 1 133 ? 16.203 25.391 18.484 1 95.94 133 GLU A O 1
ATOM 1025 N N . TRP A 1 134 ? 15.203 25.188 16.547 1 96.69 134 TRP A N 1
ATOM 1026 C CA . TRP A 1 134 ? 14.797 23.812 16.781 1 96.69 134 TRP A CA 1
ATOM 1027 C C . TRP A 1 134 ? 15.695 22.844 16.016 1 96.69 134 TRP A C 1
ATOM 1029 O O . TRP A 1 134 ? 15.406 21.641 15.953 1 96.69 134 TRP A O 1
ATOM 1039 N N . GLY A 1 135 ? 16.766 23.328 15.391 1 96.94 135 GLY A N 1
ATOM 1040 C CA . GLY A 1 135 ? 17.656 22.469 14.641 1 96.94 135 GLY A CA 1
ATOM 1041 C C . GLY A 1 135 ? 17.016 21.875 13.406 1 96.94 135 GLY A C 1
ATOM 1042 O O . GLY A 1 135 ? 17.266 20.703 13.07 1 96.94 135 GLY A O 1
ATOM 1043 N N . VAL A 1 136 ? 16.203 22.688 12.766 1 97.75 136 VAL A N 1
ATOM 1044 C CA . VAL A 1 136 ? 15.469 22.25 11.586 1 97.75 136 VAL A CA 1
ATOM 1045 C C . VAL A 1 136 ? 16.094 22.875 10.336 1 97.75 136 VAL A C 1
ATOM 1047 O O . VAL A 1 136 ? 16.469 24.047 10.336 1 97.75 136 VAL A O 1
ATOM 1050 N N . ASN A 1 137 ? 16.328 22.031 9.281 1 97.69 137 ASN A N 1
ATOM 1051 C CA . ASN A 1 137 ? 16.562 22.531 7.93 1 97.69 137 ASN A CA 1
ATOM 1052 C C . ASN A 1 137 ? 15.273 23.047 7.293 1 97.69 137 ASN A C 1
ATOM 1054 O O . ASN A 1 137 ? 14.328 22.281 7.105 1 97.69 137 ASN A O 1
ATOM 1058 N N . PRO A 1 138 ? 15.172 24.312 6.977 1 97.38 138 PRO A N 1
ATOM 1059 C CA . PRO A 1 138 ? 13.922 24.875 6.457 1 97.38 138 PRO A CA 1
ATOM 1060 C C . PRO A 1 138 ? 13.477 24.219 5.156 1 97.38 138 PRO A C 1
ATOM 1062 O O . PRO A 1 138 ? 12.344 24.438 4.711 1 97.38 138 PRO A O 1
ATOM 1065 N N . GLN A 1 139 ? 14.305 23.406 4.5 1 96.69 139 GLN A N 1
ATOM 1066 C CA . GLN A 1 139 ? 13.953 22.734 3.258 1 96.69 139 GLN A CA 1
ATOM 1067 C C . GLN A 1 139 ? 13.578 21.281 3.508 1 96.69 139 GLN A C 1
ATOM 1069 O O . GLN A 1 139 ? 13.516 20.469 2.572 1 96.69 139 GLN A O 1
ATOM 1074 N N . ARG A 1 140 ? 13.367 20.906 4.734 1 97.94 140 ARG A N 1
ATOM 1075 C CA . ARG A 1 140 ? 12.945 19.547 5.109 1 97.94 140 ARG A CA 1
ATOM 1076 C C . ARG A 1 140 ? 11.781 19.594 6.094 1 97.94 140 ARG A C 1
ATOM 1078 O O . ARG A 1 140 ? 11.797 18.891 7.105 1 97.94 140 ARG A O 1
ATOM 1085 N N . VAL A 1 141 ? 10.812 20.406 5.824 1 98.75 141 VAL A N 1
ATOM 1086 C CA . VAL A 1 141 ? 9.609 20.562 6.633 1 98.75 141 VAL A CA 1
ATOM 1087 C C . VAL A 1 141 ? 8.43 19.891 5.93 1 98.75 141 VAL A C 1
ATOM 1089 O O . VAL A 1 141 ? 8.062 20.266 4.812 1 98.75 141 VAL A O 1
ATOM 1092 N N . GLY A 1 142 ? 7.883 18.875 6.543 1 98.81 142 GLY A N 1
ATOM 1093 C CA . GLY A 1 142 ? 6.758 18.141 5.977 1 98.81 142 GLY A CA 1
ATOM 1094 C C . GLY A 1 142 ? 5.441 18.438 6.668 1 98.81 142 GLY A C 1
ATOM 1095 O O . GLY A 1 142 ? 5.422 19.016 7.758 1 98.81 142 GLY A O 1
ATOM 1096 N N . ILE A 1 143 ? 4.34 18.141 6.023 1 98.94 143 ILE A N 1
ATOM 1097 C CA . ILE A 1 143 ? 2.988 18.219 6.566 1 98.94 143 ILE A CA 1
ATOM 1098 C C . ILE A 1 143 ? 2.391 16.812 6.648 1 98.94 143 ILE A C 1
ATOM 1100 O O . ILE A 1 143 ? 2.617 15.977 5.77 1 98.94 143 ILE A O 1
ATOM 1104 N N . MET A 1 144 ? 1.748 16.547 7.684 1 98.94 144 MET A N 1
ATOM 1105 C CA . MET A 1 144 ? 1.111 15.266 7.969 1 98.94 144 MET A CA 1
ATOM 1106 C C . MET A 1 144 ? -0.337 15.469 8.406 1 98.94 144 MET A C 1
ATOM 1108 O O . MET A 1 144 ? -0.68 16.484 8.992 1 98.94 144 MET A O 1
ATOM 1112 N N . GLY A 1 145 ? -1.188 14.531 8.109 1 98.94 145 GLY A N 1
ATOM 1113 C CA . GLY A 1 145 ? -2.564 14.656 8.562 1 98.94 145 GLY A CA 1
ATOM 1114 C C . GLY A 1 145 ? -3.332 13.352 8.492 1 98.94 145 GLY A C 1
ATOM 1115 O O . GLY A 1 145 ? -2.965 12.445 7.738 1 98.94 145 GLY A O 1
ATOM 1116 N N . ALA A 1 146 ? -4.395 13.258 9.312 1 98.88 146 ALA A N 1
ATOM 1117 C CA . ALA A 1 146 ? -5.262 12.086 9.375 1 98.88 146 ALA A CA 1
ATOM 1118 C C . ALA A 1 146 ? -6.703 12.453 9.023 1 98.88 146 ALA A C 1
ATOM 1120 O O . ALA A 1 146 ? -7.211 13.492 9.461 1 98.88 146 ALA A O 1
ATOM 1121 N N . SER A 1 147 ? -7.383 11.555 8.195 1 98.75 147 SER A N 1
ATOM 1122 C CA . SER A 1 147 ? -8.797 11.758 7.883 1 98.75 147 SER A CA 1
ATOM 1123 C C . SER A 1 147 ? -9.031 13.148 7.301 1 98.75 147 SER A C 1
ATOM 1125 O O . SER A 1 147 ? -8.414 13.523 6.309 1 98.75 147 SER A O 1
ATOM 1127 N N . ALA A 1 148 ? -9.836 14.031 7.957 1 98.88 148 ALA A N 1
ATOM 1128 C CA . ALA A 1 148 ? -10.047 15.406 7.52 1 98.88 148 ALA A CA 1
ATOM 1129 C C . ALA A 1 148 ? -8.766 16.234 7.641 1 98.88 148 ALA A C 1
ATOM 1131 O O . ALA A 1 148 ? -8.516 17.125 6.832 1 98.88 148 ALA A O 1
ATOM 1132 N N . GLY A 1 149 ? -7.969 15.906 8.648 1 98.88 149 GLY A N 1
ATOM 1133 C CA . GLY A 1 149 ? -6.652 16.516 8.727 1 98.88 149 GLY A CA 1
ATOM 1134 C C . GLY A 1 149 ? -5.738 16.125 7.582 1 98.88 149 GLY A C 1
ATOM 1135 O O . GLY A 1 149 ? -4.863 16.906 7.188 1 98.88 149 GLY A O 1
ATOM 1136 N N . GLY A 1 150 ? -5.906 14.875 7.102 1 98.94 150 GLY A N 1
ATOM 1137 C CA . GLY A 1 150 ? -5.23 14.477 5.879 1 98.94 150 GLY A CA 1
ATOM 1138 C C . GLY A 1 150 ? -5.641 15.297 4.672 1 98.94 150 GLY A C 1
ATOM 1139 O O . GLY A 1 150 ? -4.816 15.602 3.807 1 98.94 150 GLY A O 1
ATOM 1140 N N . HIS A 1 151 ? -6.91 15.656 4.605 1 98.94 151 HIS A N 1
ATOM 1141 C CA . HIS A 1 151 ? -7.359 16.562 3.561 1 98.94 151 HIS A CA 1
ATOM 1142 C C . HIS A 1 151 ? -6.66 17.922 3.666 1 98.94 151 HIS A C 1
ATOM 1144 O O . HIS A 1 151 ? -6.25 18.484 2.654 1 98.94 151 HIS A O 1
ATOM 1150 N N . LEU A 1 152 ? -6.582 18.406 4.871 1 98.94 152 LEU A N 1
ATOM 1151 C CA . LEU A 1 152 ? -5.91 19.688 5.082 1 98.94 152 LEU A CA 1
ATOM 1152 C C . LEU A 1 152 ? -4.449 19.609 4.648 1 98.94 152 LEU A C 1
ATOM 1154 O O . LEU A 1 152 ? -3.951 20.5 3.965 1 98.94 152 LEU A O 1
ATOM 1158 N N . ALA A 1 153 ? -3.756 18.547 5.059 1 98.94 153 ALA A N 1
ATOM 1159 C CA . ALA A 1 153 ? -2.367 18.344 4.656 1 98.94 153 ALA A CA 1
ATOM 1160 C C . ALA A 1 153 ? -2.24 18.312 3.135 1 98.94 153 ALA A C 1
ATOM 1162 O O . ALA A 1 153 ? -1.378 18.969 2.559 1 98.94 153 ALA A O 1
ATOM 1163 N N . ALA A 1 154 ? -3.113 17.531 2.492 1 98.94 154 ALA A N 1
ATOM 1164 C CA . ALA A 1 154 ? -3.102 17.453 1.033 1 98.94 154 ALA A CA 1
ATOM 1165 C C . ALA A 1 154 ? -3.484 18.797 0.406 1 98.94 154 ALA A C 1
ATOM 1167 O O . ALA A 1 154 ? -2.979 19.156 -0.66 1 98.94 154 ALA A O 1
ATOM 1168 N N . SER A 1 155 ? -4.398 19.531 1.048 1 98.94 155 SER A N 1
ATOM 1169 C CA . SER A 1 155 ? -4.727 20.875 0.582 1 98.94 155 SER A CA 1
ATOM 1170 C C . SER A 1 155 ? -3.5 21.781 0.585 1 98.94 155 SER A C 1
ATOM 1172 O O . SER A 1 155 ? -3.23 22.484 -0.398 1 98.94 155 SER A O 1
ATOM 1174 N N . LEU A 1 156 ? -2.801 21.734 1.672 1 98.94 156 LEU A N 1
ATOM 1175 C CA . LEU A 1 156 ? -1.594 22.547 1.722 1 98.94 156 LEU A CA 1
ATOM 1176 C C . LEU A 1 156 ? -0.599 22.125 0.649 1 98.94 156 LEU A C 1
ATOM 1178 O O . LEU A 1 156 ? 0.08 22.953 0.052 1 98.94 156 LEU A O 1
ATOM 1182 N N . ALA A 1 157 ? -0.474 20.844 0.396 1 98.88 157 ALA A N 1
ATOM 1183 C CA . ALA A 1 157 ? 0.483 20.281 -0.553 1 98.88 157 ALA A CA 1
ATOM 1184 C C . ALA A 1 157 ? 0.115 20.641 -1.987 1 98.88 157 ALA A C 1
ATOM 1186 O O . ALA A 1 157 ? 0.962 20.609 -2.883 1 98.88 157 ALA A O 1
ATOM 1187 N N . THR A 1 158 ? -1.165 21.016 -2.234 1 98.88 158 THR A N 1
ATOM 1188 C CA . THR A 1 158 ? -1.582 21.188 -3.621 1 98.88 158 THR A CA 1
ATOM 1189 C C . THR A 1 158 ? -2.074 22.609 -3.865 1 98.88 158 THR A C 1
ATOM 1191 O O . THR A 1 158 ? -2.107 23.078 -5.008 1 98.88 158 THR A O 1
ATOM 1194 N N . LEU A 1 159 ? -2.498 23.312 -2.809 1 98.69 159 LEU A N 1
ATOM 1195 C CA . LEU A 1 159 ? -3.145 24.609 -2.969 1 98.69 159 LEU A CA 1
ATOM 1196 C C . LEU A 1 159 ? -2.336 25.703 -2.283 1 98.69 159 LEU A C 1
ATOM 1198 O O . LEU A 1 159 ? -2.826 26.828 -2.107 1 98.69 159 LEU A O 1
ATOM 1202 N N . TYR A 1 160 ? -1.142 25.391 -1.874 1 98.25 160 TYR A N 1
ATOM 1203 C CA . TYR A 1 160 ? -0.317 26.391 -1.204 1 98.25 160 TYR A CA 1
ATOM 1204 C C . TYR A 1 160 ? -0.241 27.672 -2.025 1 98.25 160 TYR A C 1
ATOM 1206 O O . TYR A 1 160 ? -0.269 27.641 -3.256 1 98.25 160 TYR A O 1
ATOM 1214 N N . SER A 1 161 ? -0.057 28.797 -1.328 1 97.38 161 SER A N 1
ATOM 1215 C CA . SER A 1 161 ? -0.119 30.109 -1.967 1 97.38 161 SER A CA 1
ATOM 1216 C C . SER A 1 161 ? 1.218 30.484 -2.602 1 97.38 161 SER A C 1
ATOM 1218 O O . SER A 1 161 ? 1.28 31.359 -3.457 1 97.38 161 SER A O 1
ATOM 1220 N N . GLY A 1 162 ? 2.283 29.875 -2.129 1 96.88 162 GLY A N 1
ATOM 1221 C CA . GLY A 1 162 ? 3.605 30.156 -2.664 1 96.88 162 GLY A CA 1
ATOM 1222 C C . GLY A 1 162 ? 4.668 29.188 -2.178 1 96.88 162 GLY A C 1
ATOM 1223 O O . GLY A 1 162 ? 4.383 28.297 -1.374 1 96.88 162 GLY A O 1
ATOM 1224 N N . ASP A 1 163 ? 5.914 29.359 -2.621 1 95.44 163 ASP A N 1
ATOM 1225 C CA . ASP A 1 163 ? 7.012 28.453 -2.324 1 95.44 163 ASP A CA 1
ATOM 1226 C C . ASP A 1 163 ? 7.305 28.406 -0.827 1 95.44 163 ASP A C 1
ATOM 1228 O O . ASP A 1 163 ? 7.684 27.375 -0.288 1 95.44 163 ASP A O 1
ATOM 1232 N N . LYS A 1 164 ? 7.062 29.578 -0.181 1 96.56 164 LYS A N 1
ATOM 1233 C CA . LYS A 1 164 ? 7.387 29.688 1.239 1 96.56 164 LYS A CA 1
ATOM 1234 C C . LYS A 1 164 ? 6.453 28.828 2.082 1 96.56 164 LYS A C 1
ATOM 1236 O O . LYS A 1 164 ? 6.777 28.469 3.221 1 96.56 164 LYS A O 1
ATOM 1241 N N . THR A 1 165 ? 5.293 28.484 1.561 1 98.31 165 THR A N 1
ATOM 1242 C CA . THR A 1 165 ? 4.328 27.734 2.348 1 98.31 165 THR A CA 1
ATOM 1243 C C . THR A 1 165 ? 4.16 26.328 1.791 1 98.31 165 THR A C 1
ATOM 1245 O O . THR A 1 165 ? 3.365 25.531 2.307 1 98.31 165 THR A O 1
ATOM 1248 N N . ARG A 1 166 ? 4.895 25.984 0.712 1 98.5 166 ARG A N 1
ATOM 1249 C CA . ARG A 1 166 ? 4.879 24.625 0.176 1 98.5 166 ARG A CA 1
ATOM 1250 C C . ARG A 1 166 ? 5.602 23.656 1.108 1 98.5 166 ARG A C 1
ATOM 1252 O O . ARG A 1 166 ? 6.773 23.859 1.432 1 98.5 166 ARG A O 1
ATOM 1259 N N . PRO A 1 167 ? 4.902 22.625 1.605 1 98.81 167 PRO A N 1
ATOM 1260 C CA . PRO A 1 167 ? 5.66 21.609 2.354 1 98.81 167 PRO A CA 1
ATOM 1261 C C . PRO A 1 167 ? 6.637 20.844 1.473 1 98.81 167 PRO A C 1
ATOM 1263 O O . PRO A 1 167 ? 6.457 20.766 0.254 1 98.81 167 PRO A O 1
ATOM 1266 N N . ASP A 1 168 ? 7.668 20.297 2.055 1 98.5 168 ASP A N 1
ATOM 1267 C CA . ASP A 1 168 ? 8.688 19.562 1.305 1 98.5 168 ASP A CA 1
ATOM 1268 C C . ASP A 1 168 ? 8.266 18.109 1.084 1 98.5 168 ASP A C 1
ATOM 1270 O O . ASP A 1 168 ? 8.781 17.453 0.183 1 98.5 168 ASP A O 1
ATOM 1274 N N . PHE A 1 169 ? 7.434 17.594 1.882 1 98.75 169 PHE A N 1
ATOM 1275 C CA . PHE A 1 169 ? 6.844 16.266 1.737 1 98.75 169 PHE A CA 1
ATOM 1276 C C . PHE A 1 169 ? 5.539 16.156 2.521 1 98.75 169 PHE A C 1
ATOM 1278 O O . PHE A 1 169 ? 5.219 17.047 3.316 1 98.75 169 PHE A O 1
ATOM 1285 N N . GLN A 1 170 ? 4.727 15.148 2.254 1 98.94 170 GLN A N 1
ATOM 1286 C CA . GLN A 1 170 ? 3.441 14.969 2.92 1 98.94 170 GLN A CA 1
ATOM 1287 C C . GLN A 1 170 ? 3.252 13.516 3.361 1 98.94 170 GLN A C 1
ATOM 1289 O O . GLN A 1 170 ? 3.709 12.594 2.686 1 98.94 170 GLN A O 1
ATOM 1294 N N . ILE A 1 171 ? 2.682 13.344 4.508 1 98.94 171 ILE A N 1
ATOM 1295 C CA . ILE A 1 171 ? 2.316 12.055 5.082 1 98.94 171 ILE A CA 1
ATOM 1296 C C . ILE A 1 171 ? 0.818 12.023 5.379 1 98.94 171 ILE A C 1
ATOM 1298 O O . ILE A 1 171 ? 0.314 12.852 6.141 1 98.94 171 ILE A O 1
ATOM 1302 N N . LEU A 1 172 ? 0.113 11.055 4.809 1 98.94 172 LEU A N 1
ATOM 1303 C CA . LEU A 1 172 ? -1.345 11.078 4.879 1 98.94 172 LEU A CA 1
ATOM 1304 C C . LEU A 1 172 ? -1.881 9.766 5.449 1 98.94 172 LEU A C 1
ATOM 1306 O O . LEU A 1 172 ? -1.689 8.703 4.859 1 98.94 172 LEU A O 1
ATOM 1310 N N . PHE A 1 173 ? -2.531 9.875 6.602 1 98.81 173 PHE A N 1
ATOM 1311 C CA . PHE A 1 173 ? -3.227 8.758 7.23 1 98.81 173 PHE A CA 1
ATOM 1312 C C . PHE A 1 173 ? -4.684 8.711 6.781 1 98.81 173 PHE A C 1
ATOM 1314 O O . PHE A 1 173 ? -5.48 9.57 7.152 1 98.81 173 PHE A O 1
ATOM 1321 N N . TYR A 1 174 ? -5.129 7.633 6.02 1 98.69 174 TYR A N 1
ATOM 1322 C CA . TYR A 1 174 ? -6.504 7.441 5.57 1 98.69 174 TYR A CA 1
ATOM 1323 C C . TYR A 1 174 ? -7.176 8.781 5.285 1 98.69 174 TYR A C 1
ATOM 1325 O O . TYR A 1 174 ? -8.25 9.07 5.824 1 98.69 174 TYR A O 1
ATOM 1333 N N . PRO A 1 175 ? -6.598 9.508 4.344 1 98.88 175 PRO A N 1
ATOM 1334 C CA . PRO A 1 175 ? -7.027 10.891 4.133 1 98.88 175 PRO A CA 1
ATOM 1335 C C . PRO A 1 175 ? -8.359 10.992 3.4 1 98.88 175 PRO A C 1
ATOM 1337 O O . PRO A 1 175 ? -8.641 10.188 2.506 1 98.88 175 PRO A O 1
ATOM 1340 N N . VAL A 1 176 ? -9.125 11.961 3.836 1 98.88 176 VAL A N 1
ATOM 1341 C CA . VAL A 1 176 ? -10.102 12.508 2.896 1 98.88 176 VAL A CA 1
ATOM 1342 C C . VAL A 1 176 ? -9.375 13.219 1.758 1 98.88 176 VAL A C 1
ATOM 1344 O O . VAL A 1 176 ? -8.406 13.953 1.991 1 98.88 176 VAL A O 1
ATOM 1347 N N . ILE A 1 177 ? -9.836 13 0.543 1 98.94 177 ILE A N 1
ATOM 1348 C CA . ILE A 1 177 ? -9.195 13.656 -0.587 1 98.94 177 ILE A CA 1
ATOM 1349 C C . ILE A 1 177 ? -10.242 14.336 -1.461 1 98.94 177 ILE A C 1
ATOM 1351 O O . ILE A 1 177 ? -10.148 15.539 -1.741 1 98.94 177 ILE A O 1
ATOM 1355 N N . SER A 1 178 ? -11.273 13.586 -1.819 1 98.75 178 SER A N 1
ATOM 1356 C CA . SER A 1 178 ? -12.234 14.062 -2.809 1 98.75 178 SER A CA 1
ATOM 1357 C C . SER A 1 178 ? -13.438 14.719 -2.141 1 98.75 178 SER A C 1
ATOM 1359 O O . SER A 1 178 ? -13.898 14.258 -1.096 1 98.75 178 SER A O 1
ATOM 1361 N N . MET A 1 179 ? -13.945 15.773 -2.791 1 98.56 179 MET A N 1
ATOM 1362 C CA . MET A 1 179 ? -15.203 16.406 -2.385 1 98.56 179 MET A CA 1
ATOM 1363 C C . MET A 1 179 ? -16.344 15.992 -3.311 1 98.56 179 MET A C 1
ATOM 1365 O O . MET A 1 179 ? -17.453 16.484 -3.186 1 98.56 179 MET A O 1
ATOM 1369 N N . GLN A 1 180 ? -16.016 15.031 -4.16 1 96.25 180 GLN A N 1
ATOM 1370 C CA . GLN A 1 180 ? -17.031 14.555 -5.094 1 96.25 180 GLN A CA 1
ATOM 1371 C C . GLN A 1 180 ? -18.062 13.672 -4.387 1 96.25 180 GLN A C 1
ATOM 1373 O O . GLN A 1 180 ? -17.703 12.836 -3.562 1 96.25 180 GLN A O 1
ATOM 1378 N N . LYS A 1 181 ? -19.297 13.82 -4.797 1 91.69 181 LYS A N 1
ATOM 1379 C CA . LYS A 1 181 ? -20.375 13.016 -4.215 1 91.69 181 LYS A CA 1
ATOM 1380 C C . LYS A 1 181 ? -20.156 11.531 -4.48 1 91.69 181 LYS A C 1
ATOM 1382 O O . LYS A 1 181 ? -19.688 11.148 -5.559 1 91.69 181 LYS A O 1
ATOM 1387 N N . GLY A 1 182 ? -20.422 10.664 -3.543 1 90.06 182 GLY A N 1
ATOM 1388 C CA . GLY A 1 182 ? -20.266 9.227 -3.689 1 90.06 182 GLY A CA 1
ATOM 1389 C C . GLY A 1 182 ? -18.953 8.711 -3.121 1 90.06 182 GLY A C 1
ATOM 1390 O O . GLY A 1 182 ? -18.844 7.527 -2.787 1 90.06 182 GLY A O 1
ATOM 1391 N N . VAL A 1 183 ? -17.922 9.617 -3.1 1 93.19 183 VAL A N 1
ATOM 1392 C CA . VAL A 1 183 ? -16.625 9.148 -2.619 1 93.19 183 VAL A CA 1
ATOM 1393 C C . VAL A 1 183 ? -16.219 9.938 -1.372 1 93.19 183 VAL A C 1
ATOM 1395 O O . VAL A 1 183 ? -15.453 9.445 -0.539 1 93.19 183 VAL A O 1
ATOM 1398 N N . THR A 1 184 ? -16.781 11.148 -1.224 1 96.56 184 THR A N 1
ATOM 1399 C CA . THR A 1 184 ? -16.391 12.07 -0.163 1 96.56 184 THR A CA 1
ATOM 1400 C C . THR A 1 184 ? -16.875 11.578 1.194 1 96.56 184 THR A C 1
ATOM 1402 O O . THR A 1 184 ? -17.781 10.75 1.268 1 96.56 184 THR A O 1
ATOM 1405 N N . H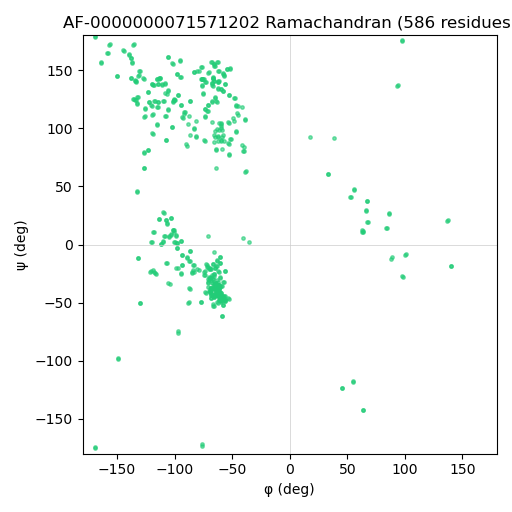IS A 1 185 ? -16.047 11.922 2.188 1 98 185 HIS A N 1
ATOM 1406 C CA . HIS A 1 185 ? -16.609 11.875 3.529 1 98 185 HIS A CA 1
ATOM 1407 C C . HIS A 1 185 ? -17.625 13.008 3.738 1 98 185 HIS A C 1
ATOM 1409 O O . HIS A 1 185 ? -17.234 14.18 3.824 1 98 185 HIS A O 1
ATOM 1415 N N . GLY A 1 186 ? -18.891 12.648 3.938 1 97.31 186 GLY A N 1
ATOM 1416 C CA . GLY A 1 186 ? -19.969 13.617 3.934 1 97.31 186 GLY A CA 1
ATOM 1417 C C . GLY A 1 186 ? -19.812 14.695 4.988 1 97.31 186 GLY A C 1
ATOM 1418 O O . GLY A 1 186 ? -20.016 15.883 4.711 1 97.31 186 GLY A O 1
ATOM 1419 N N . GLY A 1 187 ? -19.484 14.312 6.184 1 97.31 187 GLY A N 1
ATOM 1420 C CA . GLY A 1 187 ? -19.297 15.281 7.254 1 97.31 187 GLY A CA 1
ATOM 1421 C C . GLY A 1 187 ? -18.188 16.281 6.961 1 97.31 187 GLY A C 1
ATOM 1422 O O . GLY A 1 187 ? -18.375 17.484 7.148 1 97.31 187 GLY A O 1
ATOM 1423 N N . SER A 1 188 ? -17.031 15.82 6.504 1 98.44 188 SER A N 1
ATOM 1424 C CA . SER A 1 188 ? -15.922 16.703 6.156 1 98.44 188 SER A CA 1
ATOM 1425 C C . SER A 1 188 ? -16.312 17.672 5.039 1 98.44 188 SER A C 1
ATOM 1427 O O . SER A 1 188 ? -15.977 18.859 5.098 1 98.44 188 SER A O 1
ATOM 1429 N N . ARG A 1 189 ? -16.984 17.156 3.998 1 98.5 189 ARG A N 1
ATOM 1430 C CA . ARG A 1 189 ? -17.422 17.969 2.869 1 98.5 189 ARG A CA 1
ATOM 1431 C C . ARG A 1 189 ? -18.328 19.094 3.334 1 98.5 189 ARG A C 1
ATOM 1433 O O . ARG A 1 189 ? -18.094 20.266 3.002 1 98.5 189 ARG A O 1
ATOM 1440 N N . LYS A 1 190 ? -19.344 18.75 4.09 1 97.94 190 LYS A N 1
ATOM 1441 C CA . LYS A 1 190 ? -20.312 19.734 4.578 1 97.94 190 LYS A CA 1
ATOM 1442 C C . LYS A 1 190 ? -19.625 20.781 5.438 1 97.94 190 LYS A C 1
ATOM 1444 O O . LYS A 1 190 ? -19.859 21.984 5.266 1 97.94 190 LYS A O 1
ATOM 1449 N N . ASN A 1 191 ? -18.766 20.344 6.348 1 97.75 191 ASN A N 1
ATOM 1450 C CA . ASN A 1 191 ? -18.125 21.25 7.293 1 97.75 191 ASN A CA 1
ATOM 1451 C C . ASN A 1 191 ? -17.141 22.172 6.598 1 97.75 191 ASN A C 1
ATOM 1453 O O . ASN A 1 191 ? -16.953 23.328 7.012 1 97.75 191 ASN A O 1
ATOM 1457 N N . LEU A 1 192 ? -16.5 21.734 5.5 1 98.44 192 LEU A N 1
ATOM 1458 C CA . LEU A 1 192 ? -15.461 22.516 4.84 1 98.44 192 LEU A CA 1
ATOM 1459 C C . LEU A 1 192 ? -16.062 23.453 3.799 1 98.44 192 LEU A C 1
ATOM 1461 O O . LEU A 1 192 ? -15.773 24.656 3.791 1 98.44 192 LEU A O 1
ATOM 1465 N N . ILE A 1 193 ? -16.953 22.859 2.881 1 98.19 193 ILE A N 1
ATOM 1466 C CA . ILE A 1 193 ? -17.344 23.672 1.73 1 98.19 193 ILE A CA 1
ATOM 1467 C C . ILE A 1 193 ? -18.859 23.875 1.725 1 98.19 193 ILE A C 1
ATOM 1469 O O . ILE A 1 193 ? -19.406 24.469 0.79 1 98.19 193 ILE A O 1
ATOM 1473 N N . GLY A 1 194 ? -19.562 23.359 2.727 1 96.31 194 GLY A N 1
ATOM 1474 C CA . GLY A 1 194 ? -20.984 23.625 2.877 1 96.31 194 GLY A CA 1
ATOM 1475 C C . GLY A 1 194 ? -21.859 22.516 2.305 1 96.31 194 GLY A C 1
ATOM 1476 O O . GLY A 1 194 ? -21.359 21.578 1.68 1 96.31 194 GLY A O 1
ATOM 1477 N N . GLU A 1 195 ? -23.094 22.609 2.467 1 93.62 195 GLU A N 1
ATOM 1478 C CA . GLU A 1 195 ? -24.078 21.609 2.068 1 93.62 195 GLU A CA 1
ATOM 1479 C C . GLU A 1 195 ? -24.25 21.594 0.552 1 93.62 195 GLU A C 1
ATOM 1481 O O . GLU A 1 195 ? -24.438 20.516 -0.038 1 93.62 195 GLU A O 1
ATOM 1486 N N . ASN A 1 196 ? -24.281 22.75 -0.052 1 94.38 196 ASN A N 1
ATOM 1487 C CA . ASN A 1 196 ? -24.469 22.891 -1.492 1 94.38 196 ASN A CA 1
ATOM 1488 C C . ASN A 1 196 ? -23.375 23.734 -2.127 1 94.38 196 ASN A C 1
ATOM 1490 O O . ASN A 1 196 ? -23.641 24.797 -2.668 1 94.38 196 ASN A O 1
ATOM 1494 N N . PRO A 1 197 ? -22.203 23.156 -2.055 1 96.75 197 PRO A N 1
ATOM 1495 C CA . PRO A 1 197 ? -21.094 23.938 -2.621 1 96.75 197 PRO A CA 1
ATOM 1496 C C . PRO A 1 197 ? -21.219 24.125 -4.133 1 96.75 197 PRO A C 1
ATOM 1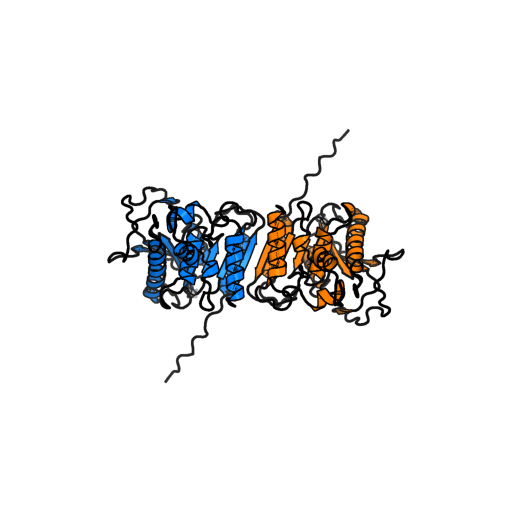498 O O . PRO A 1 197 ? -21.891 23.328 -4.801 1 96.75 197 PRO A O 1
ATOM 1501 N N . SER A 1 198 ? -20.625 25.219 -4.664 1 97.31 198 SER A N 1
ATOM 1502 C CA . SER A 1 198 ? -20.5 25.375 -6.113 1 97.31 198 SER A CA 1
ATOM 1503 C C . SER A 1 198 ? -19.641 24.266 -6.715 1 97.31 198 SER A C 1
ATOM 1505 O O . SER A 1 198 ? -18.844 23.641 -6.016 1 97.31 198 SER A O 1
ATOM 1507 N N . GLN A 1 199 ? -19.844 24.047 -7.965 1 96.88 199 GLN A N 1
ATOM 1508 C CA . GLN A 1 199 ? -19.031 23.062 -8.672 1 96.88 199 GLN A CA 1
ATOM 1509 C C . GLN A 1 199 ? -17.547 23.438 -8.617 1 96.88 199 GLN A C 1
ATOM 1511 O O . GLN A 1 199 ? -16.688 22.562 -8.516 1 96.88 199 GLN A O 1
ATOM 1516 N N . GLU A 1 200 ? -17.328 24.719 -8.672 1 97.5 200 GLU A N 1
ATOM 1517 C CA . GLU A 1 200 ? -15.961 25.203 -8.633 1 97.5 200 GLU A CA 1
ATOM 1518 C C . GLU A 1 200 ? -15.289 24.859 -7.305 1 97.5 200 GLU A C 1
ATOM 1520 O O . GLU A 1 200 ? -14.133 24.438 -7.277 1 97.5 200 GLU A O 1
ATOM 1525 N N . LEU A 1 201 ? -15.992 25.016 -6.242 1 97.56 201 LEU A N 1
ATOM 1526 C CA . LEU A 1 201 ? -15.453 24.734 -4.918 1 97.56 201 LEU A CA 1
ATOM 1527 C C . LEU A 1 201 ? -15.242 23.234 -4.738 1 97.56 201 LEU A C 1
ATOM 1529 O O . LEU A 1 201 ? -14.242 22.812 -4.145 1 97.56 201 LEU A O 1
ATOM 1533 N N . GLU A 1 202 ? -16.219 22.453 -5.227 1 98.12 202 GLU A N 1
ATOM 1534 C CA . GLU A 1 202 ? -16.078 21 -5.195 1 98.12 202 GLU A CA 1
ATOM 1535 C C . GLU A 1 202 ? -14.828 20.531 -5.93 1 98.12 202 GLU A C 1
ATOM 1537 O O . GLU A 1 202 ? -14.078 19.703 -5.422 1 98.12 202 GLU A O 1
ATOM 1542 N N . GLN A 1 203 ? -14.625 21.125 -7.09 1 97.94 203 GLN A N 1
ATOM 1543 C CA . GLN A 1 203 ? -13.445 20.781 -7.875 1 97.94 203 GLN A CA 1
ATOM 1544 C C . GLN A 1 203 ? -12.164 21.234 -7.18 1 97.94 203 GLN A C 1
ATOM 1546 O O . GLN A 1 203 ? -11.188 20.5 -7.113 1 97.94 203 GLN A O 1
ATOM 1551 N N . LYS A 1 204 ? -12.164 22.422 -6.664 1 98.44 204 LYS A N 1
ATOM 1552 C CA . LYS A 1 204 ? -10.977 23.016 -6.047 1 98.44 204 LYS A CA 1
ATOM 1553 C C . LYS A 1 204 ? -10.508 22.172 -4.859 1 98.44 204 LYS A C 1
ATOM 1555 O O . LYS A 1 204 ? -9.305 21.984 -4.664 1 98.44 204 LYS A O 1
ATOM 1560 N N . TYR A 1 205 ? -11.453 21.609 -4.105 1 98.75 205 TYR A N 1
ATOM 1561 C CA . TYR A 1 205 ? -11.07 20.938 -2.875 1 98.75 205 TYR A CA 1
ATOM 1562 C C . TYR A 1 205 ? -11.133 19.422 -3.047 1 98.75 205 TYR A C 1
ATOM 1564 O O . TYR A 1 205 ? -11.094 18.672 -2.064 1 98.75 205 TYR A O 1
ATOM 1572 N N . SER A 1 206 ? -11.383 18.984 -4.293 1 98.88 206 SER A N 1
ATOM 1573 C CA . SER A 1 206 ? -11.039 17.625 -4.68 1 98.88 206 SER A CA 1
ATOM 1574 C C . SER A 1 206 ? -9.57 17.516 -5.074 1 98.88 206 SER A C 1
ATOM 1576 O O . SER A 1 206 ? -9.211 17.781 -6.227 1 98.88 206 SER A O 1
ATOM 1578 N N . LEU A 1 207 ? -8.828 17.047 -4.148 1 98.94 207 LEU A N 1
ATOM 1579 C CA . LEU A 1 207 ? -7.398 17.328 -4.191 1 98.94 207 LEU A CA 1
ATOM 1580 C C . LEU A 1 207 ? -6.688 16.422 -5.184 1 98.94 207 LEU A C 1
ATOM 1582 O O . LEU A 1 207 ? -5.586 16.719 -5.641 1 98.94 207 LEU A O 1
ATOM 1586 N N . GLU A 1 208 ? -7.266 15.227 -5.547 1 98.5 208 GLU A N 1
ATOM 1587 C CA . GLU A 1 208 ? -6.719 14.398 -6.613 1 98.5 208 GLU A CA 1
ATOM 1588 C C . GLU A 1 208 ? -6.715 15.141 -7.945 1 98.5 208 GLU A C 1
ATOM 1590 O O . GLU A 1 208 ? -5.969 14.781 -8.859 1 98.5 208 GLU A O 1
ATOM 1595 N N . ARG A 1 209 ? -7.504 16.25 -7.992 1 98.44 209 ARG A N 1
ATOM 1596 C CA . ARG A 1 209 ? -7.609 17.016 -9.227 1 98.44 209 ARG A CA 1
ATOM 1597 C C . ARG A 1 209 ? -6.68 18.234 -9.203 1 98.44 209 ARG A C 1
ATOM 1599 O O . ARG A 1 209 ? -6.574 18.953 -10.188 1 98.44 209 ARG A O 1
ATOM 1606 N N . GLN A 1 210 ? -6.016 18.422 -8.125 1 98.81 210 GLN A N 1
ATOM 1607 C CA . GLN A 1 210 ? -5.203 19.625 -7.957 1 98.81 210 GLN A CA 1
ATOM 1608 C C . GLN A 1 210 ? -3.715 19.281 -7.977 1 98.81 210 GLN A C 1
ATOM 1610 O O . GLN A 1 210 ? -2.869 20.156 -7.805 1 98.81 210 GLN A O 1
ATOM 1615 N N . VAL A 1 211 ? -3.373 17.984 -8.195 1 98.88 211 VAL A N 1
ATOM 1616 C CA . VAL A 1 211 ? -1.981 17.547 -8.195 1 98.88 211 VAL A CA 1
ATOM 1617 C C . VAL A 1 211 ? -1.253 18.141 -9.398 1 98.88 211 VAL A C 1
ATOM 1619 O O . VAL A 1 211 ? -1.823 18.25 -10.484 1 98.88 211 VAL A O 1
ATOM 1622 N N . SER A 1 212 ? -0.087 18.578 -9.234 1 98.5 212 SER A N 1
ATOM 1623 C CA . SER A 1 212 ? 0.814 19.078 -10.266 1 98.5 212 SER A CA 1
ATOM 1624 C C . SER A 1 212 ? 2.227 18.531 -10.078 1 98.5 212 SER A C 1
ATOM 1626 O O . SER A 1 212 ? 2.521 17.891 -9.07 1 98.5 212 SER A O 1
ATOM 1628 N N . PRO A 1 213 ? 3.16 18.766 -11.023 1 97.56 213 PRO A N 1
ATOM 1629 C CA . PRO A 1 213 ? 4.539 18.297 -10.859 1 97.56 213 PRO A CA 1
ATOM 1630 C C . PRO A 1 213 ? 5.234 18.953 -9.664 1 97.56 213 PRO A C 1
ATOM 1632 O O . PRO A 1 213 ? 6.285 18.484 -9.227 1 97.56 213 PRO A O 1
ATOM 1635 N N . ARG A 1 214 ? 4.637 20.047 -9.117 1 97.62 214 ARG A N 1
ATOM 1636 C CA . ARG A 1 214 ? 5.246 20.75 -7.996 1 97.62 214 ARG A CA 1
ATOM 1637 C C . ARG A 1 214 ? 4.711 20.234 -6.668 1 97.62 214 ARG A C 1
ATOM 1639 O O . ARG A 1 214 ? 5.195 20.609 -5.602 1 97.62 214 ARG A O 1
ATOM 1646 N N . THR A 1 215 ? 3.648 19.375 -6.715 1 98.56 215 THR A N 1
ATOM 1647 C CA . THR A 1 215 ? 3.152 18.75 -5.492 1 98.56 215 THR A CA 1
ATOM 1648 C C . THR A 1 215 ? 4.25 17.922 -4.82 1 98.56 215 THR A C 1
ATOM 1650 O O . THR A 1 215 ? 5 17.219 -5.492 1 98.56 215 THR A O 1
ATOM 1653 N N . PRO A 1 216 ? 4.402 18.078 -3.516 1 98.38 216 PRO A N 1
ATOM 1654 C CA . PRO A 1 216 ? 5.496 17.375 -2.844 1 98.38 216 PRO A CA 1
ATOM 1655 C C . PRO A 1 216 ? 5.293 15.859 -2.822 1 98.38 216 PRO A C 1
ATOM 1657 O O . PRO A 1 216 ? 4.168 15.383 -2.975 1 98.38 216 PRO A O 1
ATOM 1660 N N . GLN A 1 217 ? 6.41 15.109 -2.674 1 98 217 GLN A N 1
ATOM 1661 C CA . GLN A 1 217 ? 6.402 13.664 -2.498 1 98 217 GLN A CA 1
ATOM 1662 C C . GLN A 1 217 ? 5.523 13.258 -1.319 1 98 217 GLN A C 1
ATOM 1664 O O . GLN A 1 217 ? 5.383 14.008 -0.353 1 98 217 GLN A O 1
ATOM 1669 N N . ALA A 1 218 ? 4.961 12.023 -1.419 1 98.69 218 ALA A N 1
ATOM 1670 C CA . ALA A 1 218 ? 3.896 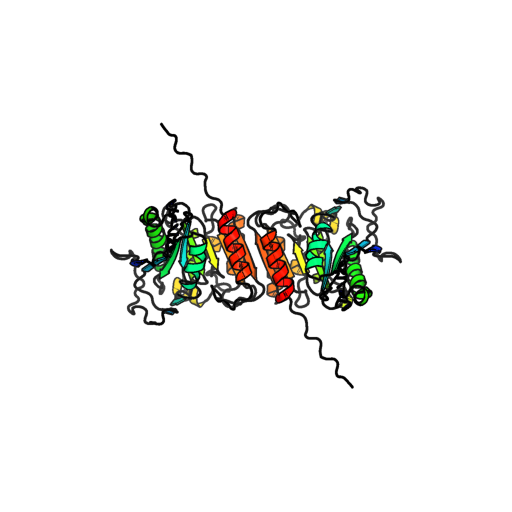11.688 -0.475 1 98.69 218 ALA A CA 1
ATOM 1671 C C . ALA A 1 218 ? 4.055 10.258 0.039 1 98.69 218 ALA A C 1
ATOM 1673 O O . ALA A 1 218 ? 4.516 9.375 -0.691 1 98.69 218 ALA A O 1
ATOM 1674 N N . PHE A 1 219 ? 3.746 10.078 1.27 1 98.75 219 PHE A N 1
ATOM 1675 C CA . PHE A 1 219 ? 3.547 8.797 1.934 1 98.75 219 PHE A CA 1
ATOM 1676 C C . PHE A 1 219 ? 2.1 8.641 2.383 1 98.75 219 PHE A C 1
ATOM 1678 O O . PHE A 1 219 ? 1.606 9.422 3.195 1 98.75 219 PHE A O 1
ATOM 1685 N N . ILE A 1 220 ? 1.368 7.605 1.851 1 98.88 220 ILE A N 1
ATOM 1686 C CA . ILE A 1 220 ? -0.06 7.449 2.1 1 98.88 220 ILE A CA 1
ATOM 1687 C C . ILE A 1 220 ? -0.33 6.082 2.723 1 98.88 220 ILE A C 1
ATOM 1689 O O . ILE A 1 220 ? 0.164 5.062 2.234 1 98.88 220 ILE A O 1
ATOM 1693 N N . MET A 1 221 ? -1.104 6.09 3.805 1 98.56 221 MET A N 1
ATOM 1694 C CA . MET A 1 221 ? -1.526 4.852 4.453 1 98.56 221 MET A CA 1
ATOM 1695 C C . MET A 1 221 ? -3.041 4.812 4.617 1 98.56 221 MET A C 1
ATOM 1697 O O . MET A 1 221 ? -3.662 5.824 4.941 1 98.56 221 MET A O 1
ATOM 1701 N N . LEU A 1 222 ? -3.602 3.637 4.445 1 97.69 222 LEU A N 1
ATOM 1702 C CA . LEU A 1 222 ? -5.035 3.482 4.656 1 97.69 222 LEU A CA 1
ATOM 1703 C C . LEU A 1 222 ? -5.387 2.033 4.977 1 97.69 222 LEU A C 1
ATOM 1705 O O . LEU A 1 222 ? -4.496 1.194 5.133 1 97.69 222 LEU A O 1
ATOM 1709 N N . SER A 1 223 ? -6.633 1.827 5.34 1 96.81 223 SER A N 1
ATOM 1710 C CA . SER A 1 223 ? -7.188 0.485 5.484 1 96.81 223 SER A CA 1
ATOM 1711 C C . SER A 1 223 ? -8.172 0.17 4.367 1 96.81 223 SER A C 1
ATOM 1713 O O . SER A 1 223 ? -8.984 1.017 3.992 1 96.81 223 SER A O 1
ATOM 1715 N N . SER A 1 224 ? -8.07 -1.048 3.873 1 94.88 224 SER A N 1
ATOM 1716 C CA . SER A 1 224 ? -8.922 -1.473 2.768 1 94.88 224 SER A CA 1
ATOM 1717 C C . SER A 1 224 ? -10.391 -1.521 3.188 1 94.88 224 SER A C 1
ATOM 1719 O O . SER A 1 224 ? -11.281 -1.342 2.359 1 94.88 224 SER A O 1
ATOM 1721 N N . ASP A 1 225 ? -10.609 -1.704 4.445 1 94.12 225 ASP A N 1
ATOM 1722 C CA . ASP A 1 225 ? -11.977 -1.869 4.922 1 94.12 225 ASP A CA 1
ATOM 1723 C C . ASP A 1 225 ? -12.484 -0.589 5.578 1 94.12 225 ASP A C 1
ATOM 1725 O O . ASP A 1 225 ? -13.383 -0.635 6.426 1 94.12 225 ASP A O 1
ATOM 1729 N N . ASP A 1 226 ? -11.898 0.558 5.246 1 96.69 226 ASP A N 1
ATOM 1730 C CA . ASP A 1 226 ? -12.352 1.849 5.75 1 96.69 226 ASP A CA 1
ATOM 1731 C C . ASP A 1 226 ? -13.656 2.271 5.082 1 96.69 226 ASP A C 1
ATOM 1733 O O . ASP A 1 226 ? -13.656 2.691 3.922 1 96.69 226 ASP A O 1
ATOM 1737 N N . ASP A 1 227 ? -14.766 2.275 5.801 1 93.81 227 ASP A N 1
ATOM 1738 C CA . ASP A 1 227 ? -16.062 2.623 5.238 1 93.81 227 ASP A CA 1
ATOM 1739 C C . ASP A 1 227 ? -16.375 4.105 5.441 1 93.81 227 ASP A C 1
ATOM 1741 O O . ASP A 1 227 ? -17.266 4.652 4.797 1 93.81 227 ASP A O 1
ATOM 1745 N N . ALA A 1 228 ? -15.648 4.672 6.359 1 96.75 228 ALA A N 1
ATOM 1746 C CA . ALA A 1 228 ? -15.875 6.094 6.617 1 96.75 228 ALA A CA 1
ATOM 1747 C C . ALA A 1 228 ? -15.234 6.953 5.531 1 96.75 228 ALA A C 1
ATOM 1749 O O . ALA A 1 228 ? -15.852 7.898 5.035 1 96.75 228 ALA A O 1
ATOM 1750 N N . VAL A 1 229 ? -14 6.707 5.23 1 98.19 229 VAL A N 1
ATOM 1751 C CA . VAL A 1 229 ? -13.273 7.297 4.109 1 98.19 229 VAL A CA 1
ATOM 1752 C C . VAL A 1 229 ? -12.812 6.199 3.156 1 98.19 229 VAL A C 1
ATOM 1754 O O . VAL A 1 229 ? -11.742 5.621 3.344 1 98.19 229 VAL A O 1
ATOM 1757 N N . PRO A 1 230 ? -13.602 5.988 2.158 1 96.25 230 PRO A N 1
ATOM 1758 C CA . PRO A 1 230 ? -13.273 4.875 1.266 1 96.25 230 PRO A CA 1
ATOM 1759 C C . PRO A 1 230 ? -11.875 4.984 0.669 1 96.25 230 PRO A C 1
ATOM 1761 O O . PRO A 1 230 ? -11.43 6.086 0.335 1 96.25 230 PRO A O 1
ATOM 1764 N N . PRO A 1 231 ? -11.203 3.85 0.467 1 96.19 231 PRO A N 1
ATOM 1765 C CA . PRO A 1 231 ? -9.812 3.809 0.013 1 96.19 231 PRO A CA 1
ATOM 1766 C C . PRO A 1 231 ? -9.602 4.555 -1.302 1 96.19 231 PRO A C 1
ATOM 1768 O O . PRO A 1 231 ? -8.5 5.035 -1.57 1 96.19 231 PRO A O 1
ATOM 1771 N N . ILE A 1 232 ? -10.641 4.715 -2.066 1 96.31 232 ILE A N 1
ATOM 1772 C CA . ILE A 1 232 ? -10.508 5.371 -3.361 1 96.31 232 ILE A CA 1
ATOM 1773 C C . ILE A 1 232 ? -10.016 6.805 -3.164 1 96.31 232 ILE A C 1
ATOM 1775 O O . ILE A 1 232 ? -9.43 7.398 -4.07 1 96.31 232 ILE A O 1
ATOM 1779 N N . ASN A 1 233 ? -10.25 7.398 -1.955 1 98.25 233 ASN A N 1
ATOM 1780 C CA . ASN A 1 233 ? -9.68 8.711 -1.668 1 98.25 233 ASN A CA 1
ATOM 1781 C C . ASN A 1 233 ? -8.156 8.695 -1.767 1 98.25 233 ASN A C 1
ATOM 1783 O O . ASN A 1 233 ? -7.586 9.281 -2.688 1 98.25 233 ASN A O 1
ATOM 1787 N N . GLY A 1 234 ? -7.531 7.867 -0.9 1 98.38 234 GLY A N 1
ATOM 1788 C CA . GLY A 1 234 ? -6.082 7.77 -0.915 1 98.38 234 GLY A CA 1
ATOM 1789 C C . GLY A 1 234 ? -5.535 7.227 -2.223 1 98.38 234 GLY A C 1
ATOM 1790 O O . GLY A 1 234 ? -4.531 7.727 -2.734 1 98.38 234 GLY A O 1
ATOM 1791 N N . ILE A 1 235 ? -6.191 6.254 -2.832 1 97.81 235 ILE A N 1
ATOM 1792 C CA . ILE A 1 235 ? -5.738 5.605 -4.059 1 97.81 235 ILE A CA 1
ATOM 1793 C C . ILE A 1 235 ? -5.824 6.59 -5.223 1 97.81 235 ILE A C 1
ATOM 1795 O O . ILE A 1 235 ? -4.902 6.68 -6.035 1 97.81 235 ILE A O 1
ATOM 1799 N N . GLY A 1 236 ? -6.926 7.324 -5.285 1 97.31 236 GLY A N 1
ATOM 1800 C CA . GLY A 1 236 ? -7.059 8.336 -6.324 1 97.31 236 GLY A CA 1
ATOM 1801 C C . GLY A 1 236 ? -5.984 9.398 -6.258 1 97.31 236 GLY A C 1
ATOM 1802 O O . GLY A 1 236 ? -5.461 9.828 -7.293 1 97.31 236 GLY A O 1
ATOM 1803 N N . TYR A 1 237 ? -5.711 9.844 -5.082 1 98.81 237 TYR A N 1
ATOM 1804 C CA . TYR A 1 237 ? -4.648 10.82 -4.895 1 98.81 237 TYR A CA 1
ATOM 1805 C C . TYR A 1 237 ? -3.301 10.258 -5.32 1 98.81 237 TYR A C 1
ATOM 1807 O O . TYR A 1 237 ? -2.531 10.922 -6.016 1 98.81 237 TYR A O 1
ATOM 1815 N N . PHE A 1 238 ? -2.973 9.008 -4.945 1 98.5 238 PHE A N 1
ATOM 1816 C CA . PHE A 1 238 ? -1.747 8.312 -5.324 1 98.5 238 PHE A CA 1
ATOM 1817 C C . PHE A 1 238 ? -1.604 8.258 -6.84 1 98.5 238 PHE A C 1
ATOM 1819 O O . PHE A 1 238 ? -0.536 8.555 -7.379 1 98.5 238 PHE A O 1
ATOM 1826 N N . LEU A 1 239 ? -2.682 7.879 -7.504 1 96.56 239 LEU A N 1
ATOM 1827 C CA . LEU A 1 239 ? -2.646 7.762 -8.961 1 96.56 239 LEU A CA 1
ATOM 1828 C C . LEU A 1 239 ? -2.412 9.125 -9.602 1 96.56 239 LEU A C 1
ATOM 1830 O O . LEU A 1 239 ? -1.678 9.227 -10.594 1 96.56 239 LEU A O 1
ATOM 1834 N N . ALA A 1 240 ? -3.031 10.18 -9.062 1 98.12 240 ALA A N 1
ATOM 1835 C CA . ALA A 1 240 ? -2.807 11.531 -9.57 1 98.12 240 ALA A CA 1
ATOM 1836 C C . ALA A 1 240 ? -1.346 11.938 -9.414 1 98.12 240 ALA A C 1
ATOM 1838 O O . ALA A 1 240 ? -0.758 12.539 -10.312 1 98.12 240 ALA A O 1
ATOM 1839 N N . LEU A 1 241 ? -0.78 11.648 -8.25 1 98.06 241 LEU A N 1
ATOM 1840 C CA . LEU A 1 241 ? 0.632 11.938 -8.023 1 98.06 241 LEU A CA 1
ATOM 1841 C C . LEU A 1 241 ? 1.506 11.227 -9.047 1 98.06 241 LEU A C 1
ATOM 1843 O O . LEU A 1 241 ? 2.398 11.836 -9.641 1 98.06 241 LEU A O 1
ATOM 1847 N N . ARG A 1 242 ? 1.248 9.977 -9.281 1 95.12 242 ARG A N 1
ATOM 1848 C CA . ARG A 1 242 ? 2.002 9.188 -10.258 1 95.12 242 ARG A CA 1
ATOM 1849 C C . ARG A 1 242 ? 1.896 9.789 -11.648 1 95.12 242 ARG A C 1
ATOM 1851 O O . ARG A 1 242 ? 2.893 9.891 -12.367 1 95.12 242 ARG A O 1
ATOM 1858 N N . ASP A 1 243 ? 0.722 10.18 -12.016 1 94.62 243 ASP A N 1
ATOM 1859 C CA . ASP A 1 243 ? 0.482 10.742 -13.336 1 94.62 243 ASP A CA 1
ATOM 1860 C C . ASP A 1 243 ? 1.313 12 -13.555 1 94.62 243 ASP A C 1
ATOM 1862 O O . ASP A 1 243 ? 1.681 12.32 -14.688 1 94.62 243 ASP A O 1
ATOM 1866 N N . HIS A 1 244 ? 1.594 12.68 -12.516 1 96.94 244 HIS A N 1
ATOM 1867 C CA . HIS A 1 244 ? 2.381 13.898 -12.609 1 96.94 244 HIS A CA 1
ATOM 1868 C C . HIS A 1 244 ? 3.842 13.648 -12.258 1 96.94 244 HIS A C 1
ATOM 1870 O O . HIS A 1 244 ? 4.602 14.586 -12.023 1 96.94 244 HIS A O 1
ATOM 1876 N N . LYS A 1 245 ? 4.219 12.391 -12.094 1 94.19 245 LYS A N 1
ATOM 1877 C CA . LYS A 1 245 ? 5.586 11.938 -11.852 1 94.19 245 LYS A CA 1
ATOM 1878 C C . LYS A 1 245 ? 6.094 12.422 -10.5 1 94.19 245 LYS A C 1
ATOM 1880 O O . LYS A 1 245 ? 7.281 12.719 -10.352 1 94.19 245 LYS A O 1
ATOM 1885 N N . VAL A 1 246 ? 5.176 12.617 -9.539 1 96.38 246 VAL A N 1
ATOM 1886 C CA . VAL A 1 246 ? 5.539 12.922 -8.156 1 96.38 246 VAL A CA 1
ATOM 1887 C C . VAL A 1 246 ? 5.777 11.625 -7.387 1 96.38 246 VAL A C 1
ATOM 1889 O O . VAL A 1 246 ? 4.902 10.758 -7.336 1 96.38 246 VAL A O 1
ATOM 1892 N N . PRO A 1 247 ? 6.953 11.422 -6.773 1 95.38 247 PRO A N 1
ATOM 1893 C CA . PRO A 1 247 ? 7.191 10.195 -6 1 95.38 247 PRO A CA 1
ATOM 1894 C C . PRO A 1 247 ? 6.18 10.008 -4.871 1 95.38 247 PRO A C 1
ATOM 1896 O O . PRO A 1 247 ? 5.879 10.961 -4.145 1 95.38 247 PRO A O 1
ATOM 1899 N N . ALA A 1 248 ? 5.641 8.789 -4.797 1 96.88 248 ALA A N 1
ATOM 1900 C CA . ALA A 1 248 ? 4.641 8.516 -3.771 1 96.88 248 ALA A CA 1
ATOM 1901 C C . ALA A 1 248 ? 4.68 7.047 -3.344 1 96.88 248 ALA A C 1
ATOM 1903 O O . ALA A 1 248 ? 5.023 6.172 -4.141 1 96.88 248 ALA A O 1
ATOM 1904 N N . SER A 1 249 ? 4.43 6.828 -2.111 1 97.31 249 SER A N 1
ATOM 1905 C CA . SER A 1 249 ? 4.219 5.504 -1.536 1 97.31 249 SER A CA 1
ATOM 1906 C C . SER A 1 249 ? 2.783 5.332 -1.052 1 97.31 249 SER A C 1
ATOM 1908 O O . SER A 1 249 ? 2.172 6.285 -0.562 1 97.31 249 SER A O 1
ATOM 1910 N N . LEU A 1 250 ? 2.25 4.156 -1.212 1 98.44 250 LEU A N 1
ATOM 1911 C CA . LEU A 1 250 ? 0.894 3.818 -0.793 1 98.44 250 LEU A CA 1
ATOM 1912 C C . LEU A 1 250 ? 0.868 2.479 -0.066 1 98.44 250 LEU A C 1
ATOM 1914 O O . LEU A 1 250 ? 1.366 1.476 -0.585 1 98.44 250 LEU A O 1
ATOM 1918 N N . HIS A 1 251 ? 0.357 2.482 1.128 1 98.5 251 HIS A N 1
ATOM 1919 C CA . HIS A 1 251 ? 0.201 1.271 1.925 1 98.5 251 HIS A CA 1
ATOM 1920 C C . HIS A 1 251 ? -1.239 1.104 2.398 1 98.5 251 HIS A C 1
ATOM 1922 O O . HIS A 1 251 ? -1.709 1.865 3.248 1 98.5 251 HIS A O 1
ATOM 1928 N N . ALA A 1 252 ? -1.933 0.101 1.846 1 97.94 252 ALA A N 1
ATOM 1929 C CA . ALA A 1 252 ? -3.295 -0.248 2.238 1 97.94 252 ALA A CA 1
ATOM 1930 C C . ALA A 1 252 ? -3.324 -1.562 3.014 1 97.94 252 ALA A C 1
ATOM 1932 O O . ALA A 1 252 ? -3.057 -2.627 2.453 1 97.94 252 ALA A O 1
ATOM 1933 N N . TYR A 1 253 ? -3.615 -1.485 4.277 1 96.75 253 TYR A N 1
ATOM 1934 C CA . TYR A 1 253 ? -3.723 -2.668 5.121 1 96.75 253 TYR A CA 1
ATOM 1935 C C . TYR A 1 253 ? -5.098 -3.311 4.988 1 96.75 253 TYR A C 1
ATOM 1937 O O . TYR A 1 253 ? -6.094 -2.619 4.766 1 96.75 253 TYR A O 1
ATOM 1945 N N . PRO A 1 254 ? -5.164 -4.637 5.133 1 93.44 254 PRO A N 1
ATOM 1946 C CA . PRO A 1 254 ? -6.422 -5.32 4.828 1 93.44 254 PRO A CA 1
ATOM 1947 C C . PRO A 1 254 ? -7.527 -5 5.836 1 93.44 254 PRO A C 1
ATOM 1949 O O . PRO A 1 254 ? -8.711 -5.039 5.492 1 93.44 254 PRO A O 1
ATOM 1952 N N . THR A 1 255 ? -7.102 -4.699 7.105 1 92.38 255 THR A N 1
ATOM 1953 C CA . THR A 1 255 ? -8.078 -4.414 8.148 1 92.38 255 THR A CA 1
ATOM 1954 C C . THR A 1 255 ? -7.613 -3.26 9.031 1 92.38 255 THR A C 1
ATOM 1956 O O . THR A 1 255 ? -6.438 -2.889 9 1 92.38 255 THR A O 1
ATOM 1959 N N . GLY A 1 256 ? -8.508 -2.695 9.781 1 94.38 256 GLY A N 1
ATOM 1960 C CA . GLY A 1 256 ? -8.203 -1.615 10.711 1 94.38 256 GLY A CA 1
ATOM 1961 C C . GLY A 1 256 ? -9.266 -0.533 10.734 1 94.38 256 GLY A C 1
ATOM 1962 O O . GLY A 1 256 ? -9.32 0.266 11.672 1 94.38 256 GLY A O 1
ATOM 1963 N N . GLY A 1 257 ? -10.078 -0.518 9.672 1 96.31 257 GLY A N 1
ATOM 1964 C CA . GLY A 1 257 ? -11.109 0.506 9.594 1 96.31 257 GLY A CA 1
ATOM 1965 C C . GLY A 1 257 ? -10.547 1.912 9.508 1 96.31 257 GLY A C 1
ATOM 1966 O O . GLY A 1 257 ? -9.594 2.158 8.766 1 96.31 257 GLY A O 1
ATOM 1967 N N . HIS A 1 258 ? -11.219 2.861 10.164 1 97.62 258 HIS A N 1
ATOM 1968 C CA . HIS A 1 258 ? -10.875 4.273 10.062 1 97.62 258 HIS A CA 1
ATOM 1969 C C . HIS A 1 258 ? -10.344 4.809 11.391 1 97.62 258 HIS A C 1
ATOM 1971 O O . HIS A 1 258 ? -10.82 4.41 12.461 1 97.62 258 HIS A O 1
ATOM 1977 N N . GLY A 1 259 ? -9.352 5.703 11.344 1 98.06 259 GLY A N 1
ATOM 1978 C CA . GLY A 1 259 ? -9.023 6.547 12.484 1 98.06 259 GLY A CA 1
ATOM 1979 C C . GLY A 1 259 ? -8.07 5.883 13.461 1 98.06 259 GLY A C 1
ATOM 1980 O O . GLY A 1 259 ? -8.117 6.164 14.664 1 98.06 259 GLY A O 1
ATOM 1981 N N . TRP A 1 260 ? -7.27 4.965 13.023 1 97.75 260 TRP A N 1
ATOM 1982 C CA . TRP A 1 260 ? -6.449 4.203 13.961 1 97.75 260 TRP A CA 1
ATOM 1983 C C . TRP A 1 260 ? -5.301 5.055 14.5 1 97.75 260 TRP A C 1
ATOM 1985 O O . TRP A 1 260 ? -4.809 4.816 15.602 1 97.75 260 TRP A O 1
ATOM 1995 N N . GLY A 1 261 ? -4.805 6.113 13.742 1 97.5 261 GLY A N 1
ATOM 1996 C CA . GLY A 1 261 ? -3.746 6.977 14.242 1 97.5 261 GLY A CA 1
ATOM 1997 C C . GLY A 1 261 ? -2.602 6.211 14.875 1 97.5 261 GLY A C 1
ATOM 1998 O O . GLY A 1 261 ? -2.043 5.297 14.273 1 97.5 261 GLY A O 1
ATOM 1999 N N . PHE A 1 262 ? -2.344 6.566 16.156 1 98.06 262 PHE A N 1
ATOM 2000 C CA . PHE A 1 262 ? -1.204 5.969 16.844 1 98.06 262 PHE A CA 1
ATOM 2001 C C . PHE A 1 262 ? -1.67 4.961 17.891 1 98.06 262 PHE A C 1
ATOM 2003 O O . PHE A 1 262 ? -0.938 4.66 18.828 1 98.06 262 PHE A O 1
ATOM 2010 N N . TRP A 1 263 ? -2.883 4.445 17.781 1 96.94 263 TRP A N 1
ATOM 2011 C CA . TRP A 1 263 ? -3.402 3.477 18.734 1 96.94 263 TRP A CA 1
ATOM 2012 C C . TRP A 1 263 ? -2.557 2.207 18.734 1 96.94 263 TRP A C 1
ATOM 2014 O O . TRP A 1 263 ? -2.195 1.692 17.672 1 96.94 263 TRP A O 1
ATOM 2024 N N . ASP A 1 264 ? -2.348 1.663 19.922 1 95.31 264 ASP A N 1
ATOM 2025 C CA . ASP A 1 264 ? -1.526 0.468 20.094 1 95.31 264 ASP A CA 1
ATOM 2026 C C . ASP A 1 264 ? -2.266 -0.779 19.609 1 95.31 264 ASP A C 1
ATOM 2028 O O . ASP A 1 264 ? -1.641 -1.785 19.266 1 95.31 264 ASP A O 1
ATOM 2032 N N . ASN A 1 265 ? -3.545 -0.685 19.594 1 94.56 265 ASN A N 1
ATOM 2033 C CA . ASN A 1 265 ? -4.309 -1.877 19.25 1 94.56 265 ASN A CA 1
ATOM 2034 C C . ASN A 1 265 ? -4.484 -2.006 17.734 1 94.56 265 ASN A C 1
ATOM 2036 O O . ASN A 1 265 ? -5.109 -2.955 17.266 1 94.56 265 ASN A O 1
ATOM 2040 N N . PHE A 1 266 ? -4.051 -1.034 17.016 1 96.06 266 PHE A N 1
ATOM 2041 C CA . PHE A 1 266 ? -4.035 -1.243 15.562 1 96.06 266 PHE A CA 1
ATOM 2042 C C . PHE A 1 266 ? -3.066 -2.361 15.195 1 96.06 266 PHE A C 1
ATOM 2044 O O . PHE A 1 266 ? -1.865 -2.26 15.445 1 96.06 266 PHE A O 1
ATOM 2051 N N . THR A 1 267 ? -3.539 -3.391 14.516 1 94.31 267 THR A N 1
ATOM 2052 C CA . THR A 1 267 ? -2.836 -4.641 14.258 1 94.31 267 THR A CA 1
ATOM 2053 C C . THR A 1 267 ? -1.529 -4.379 13.516 1 94.31 267 THR A C 1
ATOM 2055 O O . THR A 1 267 ? -0.535 -5.074 13.727 1 94.31 267 THR A O 1
ATOM 2058 N N . TYR A 1 268 ? -1.479 -3.365 12.672 1 96.5 268 TYR A N 1
ATOM 2059 C CA . TYR A 1 268 ? -0.331 -3.146 11.797 1 96.5 268 TYR A CA 1
ATOM 2060 C C . TYR A 1 268 ? 0.459 -1.918 12.234 1 96.5 268 TYR A C 1
ATOM 2062 O O . TYR A 1 268 ? 1.097 -1.257 11.406 1 96.5 268 TYR A O 1
ATOM 2070 N N . LYS A 1 269 ? 0.437 -1.541 13.484 1 97.19 269 LYS A N 1
ATOM 2071 C CA . LYS A 1 269 ? 1.158 -0.377 13.984 1 97.19 269 LYS A CA 1
ATOM 2072 C C . LYS A 1 269 ? 2.658 -0.507 13.734 1 97.19 269 LYS A C 1
ATOM 2074 O O . LYS A 1 269 ? 3.295 0.428 13.25 1 97.19 269 LYS A O 1
ATOM 2079 N N . ARG A 1 270 ? 3.256 -1.661 14.094 1 96.25 270 ARG A N 1
ATOM 2080 C CA . ARG A 1 270 ? 4.688 -1.853 13.883 1 96.25 270 ARG A CA 1
ATOM 2081 C C . ARG A 1 270 ? 5.039 -1.736 12.398 1 96.25 270 ARG A C 1
ATOM 2083 O O . ARG A 1 270 ? 6.055 -1.139 12.047 1 96.25 270 ARG A O 1
ATOM 2090 N N . GLN A 1 271 ? 4.211 -2.311 11.594 1 96.19 271 GLN A N 1
ATOM 2091 C CA . GLN A 1 271 ? 4.457 -2.307 10.156 1 96.19 271 GLN A CA 1
ATOM 2092 C C . GLN A 1 271 ? 4.449 -0.885 9.602 1 96.19 271 GLN A C 1
ATOM 2094 O O . GLN A 1 271 ? 5.402 -0.466 8.938 1 96.19 271 GLN A O 1
ATOM 2099 N N . TRP A 1 272 ? 3.387 -0.082 9.938 1 97.19 272 TRP A N 1
ATOM 2100 C CA . TRP A 1 272 ? 3.344 1.236 9.312 1 97.19 272 TRP A CA 1
ATOM 2101 C C . TRP A 1 272 ? 4.426 2.145 9.883 1 97.19 272 TRP A C 1
ATOM 2103 O O . TRP A 1 272 ? 4.977 2.988 9.172 1 97.19 272 TRP A O 1
ATOM 2113 N N . THR A 1 273 ? 4.809 2.006 11.18 1 97.88 273 THR A N 1
ATOM 2114 C CA . THR A 1 273 ? 5.855 2.848 11.742 1 97.88 273 THR A CA 1
ATOM 2115 C C . THR A 1 273 ? 7.207 2.518 11.117 1 97.88 273 THR A C 1
ATOM 2117 O O . THR A 1 273 ? 8.008 3.416 10.859 1 97.88 273 THR A O 1
ATOM 2120 N N . GLU A 1 274 ? 7.473 1.262 10.844 1 96.62 274 GLU A N 1
ATOM 2121 C CA . GLU A 1 274 ? 8.727 0.874 10.211 1 96.62 274 GLU A CA 1
ATOM 2122 C C . GLU A 1 274 ? 8.789 1.351 8.758 1 96.62 274 GLU A C 1
ATOM 2124 O O . GLU A 1 274 ? 9.844 1.779 8.289 1 96.62 274 GLU A O 1
ATOM 2129 N N . GLU A 1 275 ? 7.668 1.238 8.086 1 96.62 275 GLU A N 1
ATOM 2130 C CA . GLU A 1 275 ? 7.602 1.74 6.715 1 96.62 275 GLU A CA 1
ATOM 2131 C C . GLU A 1 275 ? 7.859 3.242 6.668 1 96.62 275 GLU A C 1
ATOM 2133 O O . GLU A 1 275 ? 8.625 3.719 5.824 1 96.62 275 GLU A O 1
ATOM 2138 N N . LEU A 1 276 ? 7.195 3.941 7.531 1 98.06 276 LEU A N 1
ATOM 2139 C CA . LEU A 1 276 ? 7.352 5.391 7.543 1 98.06 276 LEU A CA 1
ATOM 2140 C C . LEU A 1 276 ? 8.773 5.785 7.93 1 98.06 276 LEU A C 1
ATOM 2142 O O . LEU A 1 276 ? 9.352 6.691 7.332 1 98.06 276 LEU A O 1
ATOM 2146 N N . GLU A 1 277 ? 9.336 5.109 8.938 1 97.69 277 GLU A N 1
ATOM 2147 C CA . GLU A 1 277 ? 10.711 5.383 9.336 1 97.69 277 GLU A CA 1
ATOM 2148 C C . GLU A 1 277 ? 11.664 5.215 8.156 1 97.69 277 GLU A C 1
ATOM 2150 O O . GLU A 1 277 ? 12.516 6.078 7.906 1 97.69 277 GLU A O 1
ATOM 2155 N N . LYS A 1 278 ? 11.523 4.102 7.469 1 96.5 278 LYS A N 1
ATOM 2156 C CA . LYS A 1 278 ? 12.375 3.846 6.309 1 96.5 278 LYS A CA 1
ATOM 2157 C C . LYS A 1 278 ? 12.211 4.934 5.254 1 96.5 278 LYS A C 1
ATOM 2159 O O . LYS A 1 278 ? 13.203 5.414 4.691 1 96.5 278 LYS A O 1
ATOM 2164 N N . TRP A 1 279 ? 11.039 5.289 4.965 1 96.94 279 TRP A N 1
ATOM 2165 C CA . TRP A 1 279 ? 10.758 6.305 3.953 1 96.94 279 TRP A CA 1
ATOM 2166 C C . TRP A 1 279 ? 11.359 7.648 4.352 1 96.94 279 TRP A C 1
ATOM 2168 O O . TRP A 1 279 ? 11.961 8.336 3.523 1 96.94 279 TRP A O 1
ATOM 2178 N N . LEU A 1 28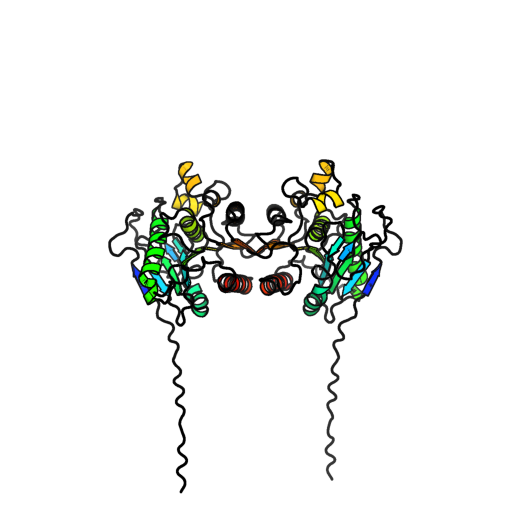0 ? 11.211 8.023 5.602 1 97.56 280 LEU A N 1
ATOM 2179 C CA . LEU A 1 280 ? 11.734 9.297 6.098 1 97.56 280 LEU A CA 1
ATOM 2180 C C . LEU A 1 280 ? 13.258 9.305 6.07 1 97.56 280 LEU A C 1
ATOM 2182 O O . LEU A 1 280 ? 13.875 10.344 5.828 1 97.56 280 LEU A O 1
ATOM 2186 N N . ARG A 1 281 ? 13.852 8.195 6.223 1 94.25 281 ARG A N 1
ATOM 2187 C CA . ARG A 1 281 ? 15.305 8.117 6.301 1 94.25 281 ARG A CA 1
ATOM 2188 C C . ARG A 1 281 ? 15.922 8 4.914 1 94.25 281 ARG A C 1
ATOM 2190 O O . ARG A 1 281 ? 16.969 8.602 4.641 1 94.25 281 ARG A O 1
ATOM 2197 N N . GLU A 1 282 ? 15.211 7.223 4.039 1 91.06 282 GLU A N 1
ATOM 2198 C CA . GLU A 1 282 ? 15.906 6.848 2.811 1 91.06 282 GLU A CA 1
ATOM 2199 C C . GLU A 1 282 ? 15.031 7.105 1.585 1 91.06 282 GLU A C 1
ATOM 2201 O O . GLU A 1 282 ? 15.516 7.059 0.452 1 91.06 282 GLU A O 1
ATOM 2206 N N . GLY A 1 283 ? 13.852 7.363 1.818 1 89.75 283 GLY A N 1
ATOM 2207 C CA . GLY A 1 283 ? 12.938 7.43 0.692 1 89.75 283 GLY A CA 1
ATOM 2208 C C . GLY A 1 283 ? 12.742 8.836 0.162 1 89.75 283 GLY A C 1
ATOM 2209 O O . GLY A 1 283 ? 12.32 9.023 -0.98 1 89.75 283 GLY A O 1
ATOM 2210 N N . LEU A 1 284 ? 12.961 9.82 1.015 1 93.06 284 LEU A N 1
ATOM 2211 C CA . LEU A 1 284 ? 12.766 11.211 0.626 1 93.06 284 LEU A CA 1
ATOM 2212 C C . LEU A 1 284 ? 13.914 11.711 -0.245 1 93.06 284 LEU A C 1
ATOM 2214 O O . LEU A 1 284 ? 15.07 11.375 0.003 1 93.06 284 LEU A O 1
ATOM 2218 N N . VAL A 1 285 ? 13.547 12.43 -1.286 1 86.69 285 VAL A N 1
ATOM 2219 C CA . VAL A 1 285 ? 14.539 13.047 -2.162 1 86.69 285 VAL A CA 1
ATOM 2220 C C . VAL A 1 285 ? 14.438 14.562 -2.061 1 86.69 285 VAL A C 1
ATOM 2222 O O . VAL A 1 285 ? 13.367 15.141 -2.27 1 86.69 285 VAL A O 1
ATOM 2225 N N . PHE A 1 286 ? 15.555 15.18 -1.687 1 86.44 286 PHE A N 1
ATOM 2226 C CA . PHE A 1 286 ? 15.594 16.641 -1.572 1 86.44 286 PHE A CA 1
ATOM 2227 C C . PHE A 1 286 ? 16.562 17.234 -2.592 1 86.44 286 PHE A C 1
ATOM 2229 O O . PHE A 1 286 ? 17.531 16.578 -2.992 1 86.44 286 PHE A O 1
ATOM 2236 N N . PRO A 1 287 ? 16.188 18.391 -3.148 1 74.44 287 PRO A N 1
ATOM 2237 C CA . PRO A 1 287 ? 17.141 19.047 -4.059 1 74.44 287 PRO A CA 1
ATOM 2238 C C . PRO A 1 287 ? 18.516 19.234 -3.439 1 74.44 287 PRO A C 1
ATOM 2240 O O . PRO A 1 287 ? 18.625 19.453 -2.229 1 74.44 287 PRO A O 1
ATOM 2243 N N . VAL A 1 288 ? 19.625 18.766 -4.207 1 63.62 288 VAL A N 1
ATOM 2244 C CA . VAL A 1 288 ? 21.016 18.922 -3.775 1 63.62 288 VAL A CA 1
ATOM 2245 C C . VAL A 1 288 ? 21.328 20.406 -3.604 1 63.62 288 VAL A C 1
ATOM 2247 O O . VAL A 1 288 ? 21.047 21.203 -4.488 1 63.62 288 VAL A O 1
ATOM 2250 N N . SER A 1 289 ? 21.391 20.906 -2.439 1 54.94 289 SER A N 1
ATOM 2251 C CA . SER A 1 289 ? 21.859 22.266 -2.193 1 54.94 289 SER A CA 1
ATOM 2252 C C . SER A 1 289 ? 23.172 22.562 -2.916 1 54.94 289 SER A C 1
ATOM 2254 O O . SER A 1 289 ? 24.062 21.719 -2.932 1 54.94 289 SER A O 1
ATOM 2256 N N . GLU A 1 290 ? 23.203 23.312 -3.949 1 47.12 290 GLU A N 1
ATOM 2257 C CA . GLU A 1 290 ? 24.469 23.766 -4.516 1 47.12 290 GLU A CA 1
ATOM 2258 C C . GLU A 1 290 ? 25.453 24.172 -3.42 1 47.12 290 GLU A C 1
ATOM 2260 O O . GLU A 1 290 ? 25.062 24.875 -2.475 1 47.12 290 GLU A O 1
ATOM 2265 N N . PRO A 1 291 ? 26.625 23.453 -3.367 1 46.97 291 PRO A N 1
ATOM 2266 C CA . PRO A 1 291 ? 27.625 23.969 -2.432 1 46.97 291 PRO A CA 1
ATOM 2267 C C . PRO A 1 291 ? 27.828 25.469 -2.551 1 46.97 291 PRO A C 1
ATOM 2269 O O . PRO A 1 291 ? 27.75 26.031 -3.648 1 46.97 291 PRO A O 1
ATOM 2272 N N . THR A 1 292 ? 27.578 26.156 -1.48 1 45.22 292 THR A N 1
ATOM 2273 C CA . THR A 1 292 ? 28.047 27.547 -1.443 1 45.22 292 THR A CA 1
ATOM 2274 C C . THR A 1 292 ? 29.531 27.625 -1.769 1 45.22 292 THR A C 1
ATOM 2276 O O . THR A 1 292 ? 30.344 26.984 -1.115 1 45.22 292 THR A O 1
ATOM 2279 N N . THR A 1 293 ? 29.984 28.047 -2.953 1 40.38 293 THR A N 1
ATOM 2280 C CA . THR A 1 293 ? 31.359 28.422 -3.268 1 40.38 293 THR A CA 1
ATOM 2281 C C . THR A 1 293 ? 31.953 29.312 -2.18 1 40.38 293 THR A C 1
ATOM 2283 O O . THR A 1 293 ? 31.422 30.391 -1.906 1 40.38 293 THR A O 1
ATOM 2286 N N . LYS A 1 294 ? 32.906 28.828 -1.434 1 38.69 294 LYS A N 1
ATOM 2287 C CA . LYS A 1 294 ? 33.844 29.734 -0.79 1 38.69 294 LYS A CA 1
ATOM 2288 C C . LYS A 1 294 ? 34.625 30.547 -1.824 1 38.69 294 LYS A C 1
ATOM 2290 O O . LYS A 1 294 ? 35.281 29.984 -2.707 1 38.69 294 LYS A O 1
ATOM 2295 N N . LYS A 1 295 ? 34.25 31.828 -1.954 1 28.41 295 LYS A N 1
ATOM 2296 C CA . LYS A 1 295 ? 35.312 32.781 -2.246 1 28.41 295 LYS A CA 1
ATOM 2297 C C . LYS A 1 295 ? 36.25 32.906 -1.055 1 28.41 295 LYS A C 1
ATOM 2299 O O . LYS A 1 295 ? 35.812 33.062 0.082 1 28.41 295 LYS A O 1
ATOM 2304 N N . MET B 1 1 ? 37.656 -43.594 48.438 1 33.56 1 MET B N 1
ATOM 2305 C CA . MET B 1 1 ? 37.812 -43.469 46.969 1 33.56 1 MET B CA 1
ATOM 2306 C C . MET B 1 1 ? 36.438 -43.281 46.312 1 33.56 1 MET B C 1
ATOM 2308 O O . MET B 1 1 ? 35.719 -44.25 46.094 1 33.56 1 MET B O 1
ATOM 2312 N N . LYS B 1 2 ? 35.719 -42.219 46.719 1 42.09 2 LYS B N 1
ATOM 2313 C CA . LYS B 1 2 ? 34.406 -41.875 46.188 1 42.09 2 LYS B CA 1
ATOM 2314 C C . LYS B 1 2 ? 34.469 -41.625 44.688 1 42.09 2 LYS B C 1
ATOM 2316 O O . LYS B 1 2 ? 35.219 -40.75 44.219 1 42.09 2 LYS B O 1
ATOM 2321 N N . LYS B 1 3 ? 34.062 -42.625 43.844 1 42.66 3 LYS B N 1
ATOM 2322 C CA . LYS B 1 3 ? 33.844 -42.594 42.406 1 42.66 3 LYS B CA 1
ATOM 2323 C C . LYS B 1 3 ? 32.906 -41.469 42 1 42.66 3 LYS B C 1
ATOM 2325 O O . LYS B 1 3 ? 31.734 -41.469 42.406 1 42.66 3 LYS B O 1
ATOM 2330 N N . ILE B 1 4 ? 33.375 -40.281 41.781 1 48.72 4 ILE B N 1
ATOM 2331 C CA . ILE B 1 4 ? 32.562 -39.188 41.188 1 48.72 4 ILE B CA 1
ATOM 2332 C C . ILE B 1 4 ? 32.125 -39.594 39.781 1 48.72 4 ILE B C 1
ATOM 2334 O O . ILE B 1 4 ? 32.938 -39.875 38.906 1 48.72 4 ILE B O 1
ATOM 2338 N N . LEU B 1 5 ? 30.984 -40.188 39.625 1 47.62 5 LEU B N 1
ATOM 2339 C CA . LEU B 1 5 ? 30.344 -40.469 38.344 1 47.62 5 LEU B CA 1
ATOM 2340 C C . LEU B 1 5 ? 30.094 -39.156 37.594 1 47.62 5 LEU B C 1
ATOM 2342 O O . LEU B 1 5 ? 29.328 -38.312 38.031 1 47.62 5 LEU B O 1
ATOM 2346 N N . LEU B 1 6 ? 31.047 -38.688 36.781 1 47.25 6 LEU B N 1
ATOM 2347 C CA . LEU B 1 6 ? 30.844 -37.594 35.844 1 47.25 6 LEU B CA 1
ATOM 2348 C C . LEU B 1 6 ? 29.75 -37.969 34.812 1 47.25 6 LEU B C 1
ATOM 2350 O O . LEU B 1 6 ? 29.906 -38.906 34.062 1 47.25 6 LEU B O 1
ATOM 2354 N N . LEU B 1 7 ? 28.562 -37.531 35 1 49.69 7 LEU B N 1
ATOM 2355 C CA . LEU B 1 7 ? 27.484 -37.625 34.031 1 49.69 7 LEU B CA 1
ATOM 2356 C C . LEU B 1 7 ? 27.812 -36.781 32.812 1 49.69 7 LEU B C 1
ATOM 2358 O O . LEU B 1 7 ? 27.922 -35.531 32.906 1 49.69 7 LEU B O 1
ATOM 2362 N N . SER B 1 8 ? 28.391 -37.312 31.766 1 46.19 8 SER B N 1
ATOM 2363 C CA . SER B 1 8 ? 28.547 -36.656 30.469 1 46.19 8 SER B CA 1
ATOM 2364 C C . SER B 1 8 ? 27.188 -36.406 29.828 1 46.19 8 SER B C 1
ATOM 2366 O O . SER B 1 8 ? 26.406 -37.312 29.578 1 46.19 8 SER B O 1
ATOM 2368 N N . PHE B 1 9 ? 26.656 -35.25 29.953 1 50.09 9 PHE B N 1
ATOM 2369 C CA . PHE B 1 9 ? 25.516 -34.781 29.172 1 50.09 9 PHE B CA 1
ATOM 2370 C C . PHE B 1 9 ? 25.859 -34.719 27.688 1 50.09 9 PHE B C 1
ATOM 2372 O O . PHE B 1 9 ? 26.656 -33.875 27.266 1 50.09 9 PHE B O 1
ATOM 2379 N N . LEU B 1 10 ? 25.672 -35.781 26.922 1 43.91 10 LEU B N 1
ATOM 2380 C CA . LEU B 1 10 ? 25.703 -35.719 25.453 1 43.91 10 LEU B CA 1
ATOM 2381 C C . LEU B 1 10 ? 24.594 -34.812 24.938 1 43.91 10 LEU B C 1
ATOM 2383 O O . LEU B 1 10 ? 23.406 -35.125 25.062 1 43.91 10 LEU B O 1
ATOM 2387 N N . PHE B 1 11 ? 24.828 -33.531 24.703 1 46.06 11 PHE B N 1
ATOM 2388 C CA . PHE B 1 11 ? 23.953 -32.688 23.922 1 46.06 11 PHE B CA 1
ATOM 2389 C C . PHE B 1 11 ? 23.875 -33.156 22.469 1 46.06 11 PHE B C 1
ATOM 2391 O O . PHE B 1 11 ? 24.828 -32.969 21.719 1 46.06 11 PHE B O 1
ATOM 2398 N N . ALA B 1 12 ? 23.062 -34.156 22.062 1 43.28 12 ALA B N 1
ATOM 2399 C CA . ALA B 1 12 ? 22.734 -34.375 20.672 1 43.28 12 ALA B CA 1
ATOM 2400 C C . ALA B 1 12 ? 22.219 -33.125 19.984 1 43.28 12 ALA B C 1
ATOM 2402 O O . ALA B 1 12 ? 21.141 -32.625 20.312 1 43.28 12 ALA B O 1
ATOM 2403 N N . ALA B 1 13 ? 23.047 -32.375 19.406 1 43.19 13 ALA B N 1
ATOM 2404 C CA . ALA B 1 13 ? 22.594 -31.359 18.453 1 43.19 13 ALA B CA 1
ATOM 2405 C C . ALA B 1 13 ? 21.703 -31.984 17.375 1 43.19 13 ALA B C 1
ATOM 2407 O O . ALA B 1 13 ? 22.188 -32.75 16.531 1 43.19 13 ALA B O 1
ATOM 2408 N N . THR B 1 14 ? 20.516 -32.281 17.594 1 42.75 14 THR B N 1
ATOM 2409 C CA . THR B 1 14 ? 19.641 -32.531 16.469 1 42.75 14 THR B CA 1
ATOM 2410 C C . THR B 1 14 ? 19.922 -31.531 15.336 1 42.75 14 THR B C 1
ATOM 2412 O O . THR B 1 14 ? 19.688 -30.344 15.492 1 42.75 14 THR B O 1
ATOM 2415 N N . MET B 1 15 ? 20.875 -31.766 14.602 1 41.28 15 MET B N 1
ATOM 2416 C CA . MET B 1 15 ? 20.953 -31.016 13.344 1 41.28 15 MET B CA 1
ATOM 2417 C C . MET B 1 15 ? 19.578 -30.891 12.695 1 41.28 15 MET B C 1
ATOM 2419 O O . MET B 1 15 ? 18.938 -31.891 12.383 1 41.28 15 MET B O 1
ATOM 2423 N N . LEU B 1 16 ? 18.781 -29.938 13.039 1 47.84 16 LEU B N 1
ATOM 2424 C CA . LEU B 1 16 ? 17.625 -29.562 12.25 1 47.84 16 LEU B CA 1
ATOM 2425 C C . LEU B 1 16 ? 17.922 -29.625 10.758 1 47.84 16 LEU B C 1
ATOM 2427 O O . LEU B 1 16 ? 18.5 -28.688 10.195 1 47.84 16 LEU B O 1
ATOM 2431 N N . SER B 1 17 ? 18.25 -30.797 10.234 1 47.22 17 SER B N 1
ATOM 2432 C CA . SER B 1 17 ? 18.484 -30.953 8.797 1 47.22 17 SER B CA 1
ATOM 2433 C C . SER B 1 17 ? 17.375 -30.281 7.988 1 47.22 17 SER B C 1
ATOM 2435 O O . SER B 1 17 ? 16.188 -30.562 8.18 1 47.22 17 SER B O 1
ATOM 2437 N N . ALA B 1 18 ? 17.578 -29.094 7.543 1 58 18 ALA B N 1
ATOM 2438 C CA . ALA B 1 18 ? 16.719 -28.547 6.492 1 58 18 ALA B CA 1
ATOM 2439 C C . ALA B 1 18 ? 16.375 -29.609 5.461 1 58 18 ALA B C 1
ATOM 2441 O O . ALA B 1 18 ? 17.266 -30.281 4.922 1 58 18 ALA B O 1
ATOM 2442 N N . GLN B 1 19 ? 15.141 -30.156 5.379 1 72.44 19 GLN B N 1
ATOM 2443 C CA . GLN B 1 19 ? 14.727 -31.141 4.395 1 72.44 19 GLN B CA 1
ATOM 2444 C C . GLN B 1 19 ? 15.141 -30.734 2.984 1 72.44 19 GLN B C 1
ATOM 2446 O O . GLN B 1 19 ? 15.031 -29.562 2.621 1 72.44 19 GLN B O 1
ATOM 2451 N N . LYS B 1 20 ? 15.82 -31.547 2.26 1 88.94 20 LYS B N 1
ATOM 2452 C CA . LYS B 1 20 ? 16.281 -31.359 0.885 1 88.94 20 LYS B CA 1
ATOM 2453 C C . LYS B 1 20 ? 15.102 -31.062 -0.044 1 88.94 20 LYS B C 1
ATOM 2455 O O . LYS B 1 20 ? 14.023 -31.641 0.108 1 88.94 20 LYS B O 1
ATOM 2460 N N . PRO B 1 21 ? 15.242 -30.141 -0.961 1 95 21 PRO B N 1
ATOM 2461 C CA . PRO B 1 21 ? 14.195 -29.906 -1.958 1 95 21 PRO B CA 1
ATOM 2462 C C . PRO B 1 21 ? 13.867 -31.141 -2.781 1 95 21 PRO B C 1
ATOM 2464 O O . PRO B 1 21 ? 14.734 -32 -2.988 1 95 21 PRO B O 1
ATOM 2467 N N . VAL B 1 22 ? 12.656 -31.297 -3.182 1 95.88 22 VAL B N 1
ATOM 2468 C CA . VAL B 1 22 ? 12.164 -32.375 -4.02 1 95.88 22 VAL B CA 1
ATOM 2469 C C . VAL B 1 22 ? 11.633 -31.812 -5.34 1 95.88 22 VAL B C 1
ATOM 2471 O O . VAL B 1 22 ? 10.82 -30.891 -5.34 1 95.88 22 VAL B O 1
ATOM 2474 N N . GLU B 1 23 ? 12.148 -32.281 -6.398 1 96.75 23 GLU B N 1
ATOM 2475 C CA . GLU B 1 23 ? 11.617 -31.891 -7.699 1 96.75 23 GLU B CA 1
ATOM 2476 C C . GLU B 1 23 ? 10.703 -32.969 -8.266 1 96.75 23 GLU B C 1
ATOM 2478 O O . GLU B 1 23 ? 11.117 -34.125 -8.406 1 96.75 23 GLU B O 1
ATOM 2483 N N . LEU B 1 24 ? 9.531 -32.688 -8.602 1 97.75 24 LEU B N 1
ATOM 2484 C CA . LEU B 1 24 ? 8.523 -33.594 -9.117 1 97.75 24 LEU B CA 1
ATOM 2485 C C . LEU B 1 24 ? 8.094 -33.188 -10.523 1 97.75 24 LEU B C 1
ATOM 2487 O O . LEU B 1 24 ? 7.941 -32 -10.82 1 97.75 24 LEU B O 1
ATOM 2491 N N . PRO B 1 25 ? 7.957 -34.219 -11.422 1 97.62 25 PRO B N 1
ATOM 2492 C CA . PRO B 1 25 ? 7.266 -33.875 -12.664 1 97.62 25 PRO B CA 1
ATOM 2493 C C . PRO B 1 25 ? 5.82 -33.438 -12.438 1 97.62 25 PRO B C 1
ATOM 2495 O O . PRO B 1 25 ? 5.098 -34.062 -11.656 1 97.62 25 PRO B O 1
ATOM 2498 N N . LEU B 1 26 ? 5.449 -32.406 -13.062 1 97.88 26 LEU B N 1
ATOM 2499 C CA . LEU B 1 26 ? 4.102 -31.891 -12.836 1 97.88 26 LEU B CA 1
ATOM 2500 C C . LEU B 1 26 ? 3.059 -32.812 -13.445 1 97.88 26 LEU B C 1
ATOM 2502 O O . LEU B 1 26 ? 1.971 -33 -12.891 1 97.88 26 LEU B O 1
ATOM 2506 N N . TRP B 1 27 ? 3.432 -33.375 -14.617 1 97.69 27 TRP B N 1
ATOM 2507 C CA . TRP B 1 27 ? 2.518 -34.25 -15.344 1 97.69 27 TRP B CA 1
ATOM 2508 C C . TRP B 1 27 ? 3.178 -35.594 -15.656 1 97.69 27 TRP B C 1
ATOM 2510 O O . TRP B 1 27 ? 3.461 -35.875 -16.828 1 97.69 27 TRP B O 1
ATOM 2520 N N . PRO B 1 28 ? 3.227 -36.438 -14.688 1 95.25 28 PRO B N 1
ATOM 2521 C CA . PRO B 1 28 ? 3.898 -37.719 -14.922 1 95.25 28 PRO B CA 1
ATOM 2522 C C . PRO B 1 28 ? 3.168 -38.594 -15.945 1 95.25 28 PRO B C 1
ATOM 2524 O O . PRO B 1 28 ? 3.789 -39.438 -16.609 1 95.25 28 PRO B O 1
ATOM 2527 N N . ASN B 1 29 ? 1.87 -38.438 -16.094 1 95.06 29 ASN B N 1
ATOM 2528 C CA . ASN B 1 29 ? 1.075 -39.25 -17.016 1 95.06 29 ASN B CA 1
ATOM 2529 C C . ASN B 1 29 ? 0.658 -38.438 -18.25 1 95.06 29 ASN B C 1
ATOM 2531 O O . ASN B 1 29 ? -0.321 -38.781 -18.922 1 95.06 29 ASN B O 1
ATOM 2535 N N . GLY B 1 30 ? 1.338 -37.344 -18.5 1 95.06 30 GLY B N 1
ATOM 2536 C CA . GLY B 1 30 ? 1.023 -36.5 -19.641 1 95.06 30 GLY B CA 1
ATOM 2537 C C . GLY B 1 30 ? 0.074 -35.375 -19.312 1 95.06 30 GLY B C 1
ATOM 2538 O O . GLY B 1 30 ? -0.886 -35.562 -18.562 1 95.06 30 GLY B O 1
ATOM 2539 N N . ALA B 1 31 ? 0.406 -34.219 -19.844 1 96 31 ALA B N 1
ATOM 2540 C CA . ALA B 1 31 ? -0.416 -33.031 -19.609 1 96 31 ALA B CA 1
ATOM 2541 C C . ALA B 1 31 ? -1.678 -33.062 -20.469 1 96 31 ALA B C 1
ATOM 2543 O O . ALA B 1 31 ? -1.706 -33.719 -21.516 1 96 31 ALA B O 1
ATOM 2544 N N . PRO B 1 32 ? -2.785 -32.406 -20.016 1 96.19 32 PRO B N 1
ATOM 2545 C CA . PRO B 1 32 ? -4.047 -32.406 -20.75 1 96.19 32 PRO B CA 1
ATOM 2546 C C . PRO B 1 32 ? -3.988 -31.547 -22.016 1 96.19 32 PRO B C 1
ATOM 2548 O O . PRO B 1 32 ? -4.895 -31.609 -22.844 1 96.19 32 PRO B O 1
ATOM 2551 N N . ASN B 1 33 ? -3.012 -30.641 -22.141 1 96.69 33 ASN B N 1
ATOM 2552 C CA . ASN B 1 33 ? -2.783 -29.719 -23.266 1 96.69 33 ASN B CA 1
ATOM 2553 C C . ASN B 1 33 ? -1.295 -29.516 -23.516 1 96.69 33 ASN B C 1
ATOM 2555 O O . ASN B 1 33 ? -0.453 -30.047 -22.797 1 96.69 33 ASN B O 1
ATOM 2559 N N . ASN B 1 34 ? -0.963 -28.922 -24.672 1 93.19 34 ASN B N 1
ATOM 2560 C CA . ASN B 1 34 ? 0.431 -28.656 -25.016 1 93.19 34 ASN B CA 1
ATOM 2561 C C . ASN B 1 34 ? 0.612 -27.266 -25.609 1 93.19 34 ASN B C 1
ATOM 2563 O O . ASN B 1 34 ? -0.357 -26.641 -26.047 1 93.19 34 ASN B O 1
ATOM 2567 N N . ASN B 1 35 ? 1.813 -26.719 -25.531 1 93.38 35 ASN B N 1
ATOM 2568 C CA . ASN B 1 35 ? 2.117 -25.375 -26.016 1 93.38 35 ASN B CA 1
ATOM 2569 C C . ASN B 1 35 ? 2.736 -25.391 -27.406 1 93.38 35 ASN B C 1
ATOM 2571 O O . ASN B 1 35 ? 3.086 -24.344 -27.953 1 93.38 35 ASN B O 1
ATOM 2575 N N . GLU B 1 36 ? 2.926 -26.547 -28.047 1 91.31 36 GLU B N 1
ATOM 2576 C CA . GLU B 1 36 ? 3.404 -26.781 -29.406 1 91.31 36 GLU B CA 1
ATOM 2577 C C . GLU B 1 36 ? 4.836 -26.281 -29.578 1 91.31 36 GLU B C 1
ATOM 2579 O O . GLU B 1 36 ? 5.285 -26.031 -30.703 1 91.31 36 GLU B O 1
ATOM 2584 N N . LEU B 1 37 ? 5.441 -25.953 -28.438 1 89.38 37 LEU B N 1
ATOM 2585 C CA . LEU B 1 37 ? 6.867 -25.656 -28.5 1 89.38 37 LEU B CA 1
ATOM 2586 C C . LEU B 1 37 ? 7.68 -26.938 -28.641 1 89.38 37 LEU B C 1
ATOM 2588 O O . LEU B 1 37 ? 7.355 -27.953 -28 1 89.38 37 LEU B O 1
ATOM 2592 N N . THR B 1 38 ? 8.562 -26.984 -29.578 1 78.75 38 THR B N 1
ATOM 2593 C CA . THR B 1 38 ? 9.352 -28.188 -29.797 1 78.75 38 THR B CA 1
ATOM 2594 C C . THR B 1 38 ? 10.719 -28.062 -29.141 1 78.75 38 THR B C 1
ATOM 2596 O O . THR B 1 38 ? 11.414 -29.062 -28.953 1 78.75 38 THR B O 1
ATOM 2599 N N . ASN B 1 39 ? 11.133 -26.797 -28.859 1 67.12 39 ASN B N 1
ATOM 2600 C CA . ASN B 1 39 ? 12.469 -26.609 -28.281 1 67.12 39 ASN B CA 1
ATOM 2601 C C . ASN B 1 39 ? 12.453 -26.703 -26.766 1 67.12 39 ASN B C 1
ATOM 2603 O O . ASN B 1 39 ? 11.547 -26.172 -26.125 1 67.12 39 ASN B O 1
ATOM 2607 N N . SER B 1 40 ? 13.062 -27.797 -26.25 1 60.84 40 SER B N 1
ATOM 2608 C CA . SER B 1 40 ? 13.133 -28.031 -24.812 1 60.84 40 SER B CA 1
ATOM 2609 C C . SER B 1 40 ? 13.836 -26.891 -24.094 1 60.84 40 SER B C 1
ATOM 2611 O O . SER B 1 40 ? 14.969 -26.547 -24.438 1 60.84 40 SER B O 1
ATOM 2613 N N . GLY B 1 41 ? 13.148 -25.766 -23.766 1 60.12 41 GLY B N 1
ATOM 2614 C CA . GLY B 1 41 ? 13.672 -24.703 -22.938 1 60.12 41 GLY B CA 1
ATOM 2615 C C . GLY B 1 41 ? 15.188 -24.734 -22.812 1 60.12 41 GLY B C 1
ATOM 2616 O O . GLY B 1 41 ? 15.766 -25.75 -22.438 1 60.12 41 GLY B O 1
ATOM 2617 N N . GLN B 1 42 ? 15.844 -23.969 -23.75 1 56.22 42 GLN B N 1
ATOM 2618 C CA . GLN B 1 42 ? 17.266 -24 -24.047 1 56.22 42 GLN B CA 1
ATOM 2619 C C . GLN B 1 42 ? 18.094 -23.484 -22.875 1 56.22 42 GLN B C 1
ATOM 2621 O O . GLN B 1 42 ? 19.219 -23.953 -22.656 1 56.22 42 GLN B O 1
ATOM 2626 N N . ASN B 1 43 ? 17.719 -22.281 -22.375 1 57.5 43 ASN B N 1
ATOM 2627 C CA . ASN B 1 43 ? 18.766 -21.578 -21.625 1 57.5 43 ASN B CA 1
ATOM 2628 C C . ASN B 1 43 ? 18.781 -22 -20.156 1 57.5 43 ASN B C 1
ATOM 2630 O O . ASN B 1 43 ? 17.766 -21.859 -19.469 1 57.5 43 ASN B O 1
ATOM 2634 N N . HIS B 1 44 ? 19.719 -23.047 -19.953 1 55.53 44 HIS B N 1
ATOM 2635 C CA . HIS B 1 44 ? 19.891 -23.719 -18.656 1 55.53 44 HIS B CA 1
ATOM 2636 C C . HIS B 1 44 ? 20.562 -22.781 -17.656 1 55.53 44 HIS B C 1
ATOM 2638 O O . HIS B 1 44 ? 21.141 -23.25 -16.672 1 55.53 44 HIS B O 1
ATOM 2644 N N . ASN B 1 45 ? 20.766 -21.531 -17.953 1 58.12 45 ASN B N 1
ATOM 2645 C CA . ASN B 1 45 ? 21.328 -20.859 -16.781 1 58.12 45 ASN B CA 1
ATOM 2646 C C . ASN B 1 45 ? 20.312 -20.781 -15.641 1 58.12 45 ASN B C 1
ATOM 2648 O O . ASN B 1 45 ? 19.109 -20.688 -15.891 1 58.12 45 ASN B O 1
ATOM 2652 N N . ASN B 1 46 ? 20.5 -21.578 -14.656 1 65.75 46 ASN B N 1
ATOM 2653 C CA . ASN B 1 46 ? 19.672 -21.812 -13.477 1 65.75 46 ASN B CA 1
ATOM 2654 C C . ASN B 1 46 ? 19 -20.531 -13.008 1 65.75 46 ASN B C 1
ATOM 2656 O O . ASN B 1 46 ? 18.125 -20.562 -12.125 1 65.75 46 ASN B O 1
ATOM 2660 N N . GLU B 1 47 ? 19.234 -19.438 -13.758 1 83.81 47 GLU B N 1
ATOM 2661 C CA . GLU B 1 47 ? 18.641 -18.172 -13.344 1 83.81 47 GLU B CA 1
ATOM 2662 C C . GLU B 1 47 ? 17.469 -17.797 -14.234 1 83.81 47 GLU B C 1
ATOM 2664 O O . GLU B 1 47 ? 16.469 -17.234 -13.75 1 83.81 47 GLU B O 1
ATOM 2669 N N . TRP B 1 48 ? 17.5 -18.141 -15.516 1 90.88 48 TRP B N 1
ATOM 2670 C CA . TRP B 1 48 ? 16.484 -17.906 -16.531 1 90.88 48 TRP B CA 1
ATOM 2671 C C . TRP B 1 48 ? 16.266 -19.141 -17.391 1 90.88 48 TRP B C 1
ATOM 2673 O O . TRP B 1 48 ? 17.234 -19.703 -17.922 1 90.88 48 TRP B O 1
ATOM 2683 N N . VAL B 1 49 ? 15.023 -19.625 -17.5 1 91.56 49 VAL B N 1
ATOM 2684 C CA . VAL B 1 49 ? 14.672 -20.75 -18.359 1 91.56 49 VAL B CA 1
ATOM 2685 C C . VAL B 1 49 ? 13.633 -20.328 -19.391 1 91.56 49 VAL B C 1
ATOM 2687 O O . VAL B 1 49 ? 12.562 -19.828 -19.031 1 91.56 49 VAL B O 1
ATOM 2690 N N . SER B 1 50 ? 13.922 -20.438 -20.625 1 90 50 SER B N 1
ATOM 2691 C CA . SER B 1 50 ? 13 -20.047 -21.688 1 90 50 SER B CA 1
ATOM 2692 C C . SER B 1 50 ? 12.32 -21.25 -22.312 1 90 50 SER B C 1
ATOM 2694 O O . SER B 1 50 ? 12.789 -22.391 -22.156 1 90 50 SER B O 1
ATOM 2696 N N . ASP B 1 51 ? 11.242 -21.062 -22.859 1 88.25 51 ASP B N 1
ATOM 2697 C CA . ASP B 1 51 ? 10.555 -22.016 -23.719 1 88.25 51 ASP B CA 1
ATOM 2698 C C . ASP B 1 51 ? 10.336 -23.344 -23 1 88.25 51 ASP B C 1
ATOM 2700 O O . ASP B 1 51 ? 10.688 -24.406 -23.516 1 88.25 51 ASP B O 1
ATOM 2704 N N . VAL B 1 52 ? 9.844 -23.219 -21.797 1 90.94 52 VAL B N 1
ATOM 2705 C CA . VAL B 1 52 ? 9.602 -24.406 -20.969 1 90.94 52 VAL B CA 1
ATOM 2706 C C . VAL B 1 52 ? 8.516 -25.266 -21.609 1 90.94 52 VAL B C 1
ATOM 2708 O O . VAL B 1 52 ? 7.406 -24.797 -21.859 1 90.94 52 VAL B O 1
ATOM 2711 N N . THR B 1 53 ? 8.797 -26.594 -21.828 1 91.31 53 THR B N 1
ATOM 2712 C CA . THR B 1 53 ? 7.84 -27.547 -22.375 1 91.31 53 THR B CA 1
ATOM 2713 C C . THR B 1 53 ? 7.523 -28.641 -21.375 1 91.31 53 THR B C 1
ATOM 2715 O O . THR B 1 53 ? 6.48 -29.297 -21.469 1 91.31 53 THR B O 1
ATOM 2718 N N . THR B 1 54 ? 8.414 -28.875 -20.484 1 91.5 54 THR B N 1
ATOM 2719 C CA . THR B 1 54 ? 8.25 -29.875 -19.438 1 91.5 54 THR B CA 1
ATOM 2720 C C . THR B 1 54 ? 8.203 -29.219 -18.062 1 91.5 54 THR B C 1
ATOM 2722 O O . THR B 1 54 ? 9.242 -28.828 -17.516 1 91.5 54 THR B O 1
ATOM 2725 N N . PRO B 1 55 ? 7.023 -29.125 -17.531 1 95.06 55 PRO B N 1
ATOM 2726 C CA . PRO B 1 55 ? 6.887 -28.422 -16.25 1 95.06 55 PRO B CA 1
ATOM 2727 C C . PRO B 1 55 ? 7.266 -29.297 -15.055 1 95.06 55 PRO B C 1
ATOM 2729 O O . PRO B 1 55 ? 7.137 -30.531 -15.117 1 95.06 55 PRO B O 1
ATOM 2732 N N . THR B 1 56 ? 7.77 -28.719 -14.023 1 96.94 56 THR B N 1
ATOM 2733 C CA . THR B 1 56 ? 8.102 -29.391 -12.773 1 96.94 56 THR B CA 1
ATOM 2734 C C . THR B 1 56 ? 7.672 -28.531 -11.578 1 96.94 56 THR B C 1
ATOM 2736 O O . THR B 1 56 ? 7.359 -27.359 -11.727 1 96.94 56 THR B O 1
ATOM 2739 N N . LEU B 1 57 ? 7.555 -29.188 -10.461 1 98.25 57 LEU B N 1
ATOM 2740 C CA . LEU B 1 57 ? 7.352 -28.547 -9.172 1 98.25 57 LEU B CA 1
ATOM 2741 C C . LEU B 1 57 ? 8.492 -28.859 -8.219 1 98.25 57 LEU B C 1
ATOM 2743 O O . LEU B 1 57 ? 8.719 -30.031 -7.887 1 98.25 57 LEU B O 1
ATOM 2747 N N . THR B 1 58 ? 9.258 -27.875 -7.898 1 97.94 58 THR B N 1
ATOM 2748 C CA . THR B 1 58 ? 10.281 -28.062 -6.883 1 97.94 58 THR B CA 1
ATOM 2749 C C . THR B 1 58 ? 9.773 -27.641 -5.508 1 97.94 58 THR B C 1
ATOM 2751 O O . THR B 1 58 ? 9.43 -26.484 -5.301 1 97.94 58 THR B O 1
ATOM 2754 N N . VAL B 1 59 ? 9.75 -28.578 -4.562 1 98.62 59 VAL B N 1
ATOM 2755 C CA . VAL B 1 59 ? 9.188 -28.344 -3.238 1 98.62 59 VAL B CA 1
ATOM 2756 C C . VAL B 1 59 ? 10.312 -28.234 -2.211 1 98.62 59 VAL B C 1
ATOM 2758 O O . VAL B 1 59 ? 11.25 -29.031 -2.223 1 98.62 59 VAL B O 1
ATOM 2761 N N . TYR B 1 60 ? 10.273 -27.188 -1.426 1 98.56 60 TYR B N 1
ATOM 2762 C CA . TYR B 1 60 ? 11.133 -26.969 -0.268 1 98.56 60 TYR B CA 1
ATOM 2763 C C . TYR B 1 60 ? 10.352 -27.141 1.029 1 98.56 60 TYR B C 1
ATOM 2765 O O . TYR B 1 60 ? 9.797 -26.172 1.556 1 98.56 60 TYR B O 1
ATOM 2773 N N . PRO B 1 61 ? 10.336 -28.344 1.523 1 97.94 61 PRO B N 1
ATOM 2774 C CA . PRO B 1 61 ? 9.586 -28.547 2.768 1 97.94 61 PRO B CA 1
ATOM 2775 C C . PRO B 1 61 ? 10.211 -27.812 3.951 1 97.94 61 PRO B C 1
ATOM 2777 O O . PRO B 1 61 ? 11.438 -27.734 4.066 1 97.94 61 PRO B O 1
ATOM 2780 N N . ALA B 1 62 ? 9.344 -27.297 4.816 1 97.38 62 ALA B N 1
ATOM 2781 C CA . ALA B 1 62 ? 9.828 -26.703 6.055 1 97.38 62 ALA B CA 1
ATOM 2782 C C . ALA B 1 62 ? 10.227 -27.766 7.07 1 97.38 62 ALA B C 1
ATOM 2784 O O . ALA B 1 62 ? 9.562 -28.797 7.191 1 97.38 62 ALA B O 1
ATOM 2785 N N . SER B 1 63 ? 11.281 -27.5 7.797 1 96.12 63 SER B N 1
ATOM 2786 C CA . SER B 1 63 ? 11.711 -28.422 8.836 1 96.12 63 SER B CA 1
ATOM 2787 C C . SER B 1 63 ? 10.703 -28.484 9.977 1 96.12 63 SER B C 1
ATOM 2789 O O . SER B 1 63 ? 10.5 -29.531 10.586 1 96.12 63 SER B O 1
ATOM 2791 N N . HIS B 1 64 ? 10.148 -27.391 10.312 1 96.94 64 HIS B N 1
ATOM 2792 C CA . HIS B 1 64 ? 9.086 -27.266 11.297 1 96.94 64 HIS B CA 1
ATOM 2793 C C . HIS B 1 64 ? 7.852 -26.594 10.695 1 96.94 64 HIS B C 1
ATOM 2795 O O . HIS B 1 64 ? 7.574 -25.422 10.961 1 96.94 64 HIS B O 1
ATOM 2801 N N . PRO B 1 65 ? 7.133 -27.484 10.023 1 97.81 65 PRO B N 1
ATOM 2802 C CA . PRO B 1 65 ? 6.023 -26.922 9.25 1 97.81 65 PRO B CA 1
ATOM 2803 C C . PRO B 1 65 ? 4.945 -26.297 10.133 1 97.81 65 PRO B C 1
ATOM 2805 O O . PRO B 1 65 ? 4.641 -26.828 11.203 1 97.81 65 PRO B O 1
ATOM 2808 N N . ASN B 1 66 ? 4.371 -25.156 9.727 1 97.44 66 ASN B N 1
ATOM 2809 C CA . ASN B 1 66 ? 3.27 -24.5 10.43 1 97.44 66 ASN B CA 1
ATOM 2810 C C . ASN B 1 66 ? 1.929 -24.797 9.758 1 97.44 66 ASN B C 1
ATOM 2812 O O . ASN B 1 66 ? 0.909 -24.203 10.117 1 97.44 66 ASN B O 1
ATOM 2816 N N . GLY B 1 67 ? 1.984 -25.641 8.68 1 97.88 67 GLY B N 1
ATOM 2817 C CA . GLY B 1 67 ? 0.766 -26.047 8 1 97.88 67 GLY B CA 1
ATOM 2818 C C . GLY B 1 67 ? 0.507 -25.281 6.715 1 97.88 67 GLY B C 1
ATOM 2819 O O . GLY B 1 67 ? -0.385 -25.641 5.941 1 97.88 67 GLY B O 1
ATOM 2820 N N . MET B 1 68 ? 1.257 -24.25 6.414 1 98.44 68 MET B N 1
ATOM 2821 C CA . MET B 1 68 ? 1.024 -23.438 5.223 1 98.44 68 MET B CA 1
ATOM 2822 C C . MET B 1 68 ? 1.957 -23.859 4.09 1 98.44 68 MET B C 1
ATOM 2824 O O . MET B 1 68 ? 3.105 -24.234 4.336 1 98.44 68 MET B O 1
ATOM 2828 N N . ALA B 1 69 ? 1.499 -23.766 2.891 1 98.81 69 ALA B N 1
ATOM 2829 C CA . ALA B 1 69 ? 2.312 -23.938 1.688 1 98.81 69 ALA B CA 1
ATOM 2830 C C . ALA B 1 69 ? 2.062 -22.797 0.703 1 98.81 69 ALA B C 1
ATOM 2832 O O . ALA B 1 69 ? 0.943 -22.281 0.605 1 98.81 69 ALA B O 1
ATOM 2833 N N . ILE B 1 70 ? 3.068 -22.406 0.017 1 98.94 70 ILE B N 1
ATOM 2834 C CA . ILE B 1 70 ? 2.971 -21.359 -1.003 1 98.94 70 ILE B CA 1
ATOM 2835 C C . ILE B 1 70 ? 3.654 -21.828 -2.285 1 98.94 70 ILE B C 1
ATOM 2837 O O . ILE B 1 70 ? 4.781 -22.328 -2.248 1 98.94 70 ILE B O 1
ATOM 2841 N N . ILE B 1 71 ? 2.969 -21.766 -3.395 1 98.94 71 ILE B N 1
ATOM 2842 C CA . ILE B 1 71 ? 3.486 -22.109 -4.715 1 98.94 71 ILE B CA 1
ATOM 2843 C C . ILE B 1 71 ? 3.838 -20.828 -5.477 1 98.94 71 ILE B C 1
ATOM 2845 O O . ILE B 1 71 ? 2.973 -19.984 -5.707 1 98.94 71 ILE B O 1
ATOM 2849 N N . MET B 1 72 ? 5.062 -20.734 -5.891 1 98.94 72 MET B N 1
ATOM 2850 C CA . MET B 1 72 ? 5.562 -19.562 -6.598 1 98.94 72 MET B CA 1
ATOM 2851 C C . MET B 1 72 ? 5.543 -19.781 -8.109 1 98.94 72 MET B C 1
ATOM 2853 O O . MET B 1 72 ? 6.066 -20.781 -8.602 1 98.94 72 MET B O 1
ATOM 2857 N N . CYS B 1 73 ? 4.941 -18.812 -8.797 1 98.94 73 CYS B N 1
ATOM 2858 C CA . CYS B 1 73 ? 5.016 -18.703 -10.25 1 98.94 73 CYS B CA 1
ATOM 2859 C C . CYS B 1 73 ? 6 -17.625 -10.672 1 98.94 73 CYS B C 1
ATOM 2861 O O . CYS B 1 73 ? 5.66 -16.438 -10.68 1 98.94 73 CYS B O 1
ATOM 2863 N N . PRO B 1 74 ? 7.23 -18.047 -11.086 1 98.62 74 PRO B N 1
ATOM 2864 C CA . PRO B 1 74 ? 8.203 -17.031 -11.484 1 98.62 74 PRO B CA 1
ATOM 2865 C C . PRO B 1 74 ? 7.734 -16.203 -12.68 1 98.62 74 PRO B C 1
ATOM 2867 O O . PRO B 1 74 ? 6.945 -16.688 -13.5 1 98.62 74 PRO B O 1
ATOM 2870 N N . GLY B 1 75 ? 8.195 -14.938 -12.688 1 98.38 75 GLY B N 1
ATOM 2871 C CA . GLY B 1 75 ? 7.914 -14.094 -13.836 1 98.38 75 GLY B CA 1
ATOM 2872 C C . GLY B 1 75 ? 8.773 -14.414 -15.047 1 98.38 75 GLY B C 1
ATOM 2873 O O . GLY B 1 75 ? 9.492 -15.414 -15.055 1 98.38 75 GLY B O 1
ATOM 2874 N N . GLY B 1 76 ? 8.633 -13.5 -16.062 1 97.06 76 GLY B N 1
ATOM 2875 C CA . GLY B 1 76 ? 9.406 -13.68 -17.281 1 97.06 76 GLY B CA 1
ATOM 2876 C C . GLY B 1 76 ? 8.594 -13.445 -18.547 1 97.06 76 GLY B C 1
ATOM 2877 O O . GLY B 1 76 ? 8.93 -13.961 -19.609 1 97.06 76 GLY B O 1
ATOM 2878 N N . GLY B 1 77 ? 7.535 -12.773 -18.453 1 97.94 77 GLY B N 1
ATOM 2879 C CA . GLY B 1 77 ? 6.781 -12.289 -19.594 1 97.94 77 GLY B CA 1
ATOM 2880 C C . GLY B 1 77 ? 6.125 -13.398 -20.391 1 97.94 77 GLY B C 1
ATOM 2881 O O . GLY B 1 77 ? 5.883 -13.25 -21.594 1 97.94 77 GLY B O 1
ATOM 2882 N N . TYR B 1 78 ? 5.969 -14.586 -19.781 1 97.38 78 TYR B N 1
ATOM 2883 C CA . TYR B 1 78 ? 5.418 -15.758 -20.453 1 97.38 78 TYR B CA 1
ATOM 2884 C C . TYR B 1 78 ? 6.316 -16.203 -21.609 1 97.38 78 TYR B C 1
ATOM 2886 O O . TYR B 1 78 ? 5.887 -16.969 -22.484 1 97.38 78 TYR B O 1
ATOM 2894 N N . GLY B 1 79 ? 7.523 -15.664 -21.688 1 93.75 79 GLY B N 1
ATOM 2895 C CA . GLY B 1 79 ? 8.523 -16.109 -22.641 1 93.75 79 GLY B CA 1
ATOM 2896 C C . GLY B 1 79 ? 9.648 -16.906 -22.016 1 93.75 79 GLY B C 1
ATOM 2897 O O . GLY B 1 79 ? 10.391 -17.594 -22.703 1 93.75 79 GLY B O 1
ATOM 2898 N N . GLY B 1 80 ? 9.766 -16.828 -20.781 1 94.19 80 GLY B N 1
ATOM 2899 C CA . GLY B 1 80 ? 10.711 -17.516 -19.922 1 94.19 80 GLY B CA 1
ATOM 2900 C C . GLY B 1 80 ? 10.375 -17.375 -18.453 1 94.19 80 GLY B C 1
ATOM 2901 O O . GLY B 1 80 ? 9.297 -16.891 -18.094 1 94.19 80 GLY B O 1
ATOM 2902 N N . LEU B 1 81 ? 11.289 -17.906 -17.578 1 96.56 81 LEU B N 1
ATOM 2903 C CA . LEU B 1 81 ? 11.039 -17.875 -16.141 1 96.56 81 LEU B CA 1
ATOM 2904 C C . LEU B 1 81 ? 12.266 -17.375 -15.391 1 96.56 81 LEU B C 1
ATOM 2906 O O . LEU B 1 81 ? 13.367 -17.906 -15.547 1 96.56 81 LEU B O 1
ATOM 2910 N N . ALA B 1 82 ? 12.039 -16.266 -14.633 1 96.75 82 ALA B N 1
ATOM 2911 C CA . ALA B 1 82 ? 13.07 -15.82 -13.703 1 96.75 82 ALA B CA 1
ATOM 2912 C C . ALA B 1 82 ? 13.133 -16.719 -12.477 1 96.75 82 ALA B C 1
ATOM 2914 O O . ALA B 1 82 ? 12.609 -16.375 -11.414 1 96.75 82 ALA B O 1
ATOM 2915 N N . MET B 1 83 ? 13.961 -17.781 -12.531 1 96.12 83 MET B N 1
ATOM 2916 C CA . MET B 1 83 ? 13.852 -18.922 -11.625 1 96.12 83 MET B CA 1
ATOM 2917 C C . MET B 1 83 ? 14.562 -18.656 -10.305 1 96.12 83 MET B C 1
ATOM 2919 O O . MET B 1 83 ? 14.305 -19.312 -9.305 1 96.12 83 MET B O 1
ATOM 2923 N N . LYS B 1 84 ? 15.445 -17.672 -10.234 1 95.62 84 LYS B N 1
ATOM 2924 C CA . LYS B 1 84 ? 16.234 -17.438 -9.023 1 95.62 84 LYS B CA 1
ATOM 2925 C C . LYS B 1 84 ? 15.602 -16.344 -8.164 1 95.62 84 LYS B C 1
ATOM 2927 O O . LYS B 1 84 ? 14.828 -16.641 -7.246 1 95.62 84 LYS B O 1
ATOM 2932 N N . HIS B 1 85 ? 15.711 -15.062 -8.547 1 96.94 85 HIS B N 1
ATOM 2933 C CA . HIS B 1 85 ? 15.289 -13.953 -7.691 1 96.94 85 HIS B CA 1
ATOM 2934 C C . HIS B 1 85 ? 13.766 -13.875 -7.605 1 96.94 85 HIS B C 1
ATOM 2936 O O . HIS B 1 85 ? 13.227 -13.273 -6.68 1 96.94 85 HIS B O 1
ATOM 2942 N N . GLU B 1 86 ? 13.047 -14.492 -8.57 1 98.12 86 GLU B N 1
ATOM 2943 C CA . GLU B 1 86 ? 11.594 -14.57 -8.508 1 98.12 86 GLU B CA 1
ATOM 2944 C C . GLU B 1 86 ? 11.125 -16.016 -8.312 1 98.12 86 GLU B C 1
ATOM 2946 O O . GLU B 1 86 ? 10 -16.359 -8.672 1 98.12 86 GLU B O 1
ATOM 2951 N N . GLY B 1 87 ? 11.992 -16.875 -7.801 1 97.38 87 GLY B N 1
ATOM 2952 C CA . GLY B 1 87 ? 11.688 -18.281 -7.566 1 97.38 87 GLY B CA 1
ATOM 2953 C C . GLY B 1 87 ? 12.438 -18.859 -6.391 1 97.38 87 GLY B C 1
ATOM 2954 O O . GLY B 1 87 ? 12.086 -18.625 -5.234 1 97.38 87 GLY B O 1
ATOM 2955 N N . HIS B 1 88 ? 13.547 -19.562 -6.66 1 97.5 88 HIS B N 1
ATOM 2956 C CA . HIS B 1 88 ? 14.211 -20.438 -5.711 1 97.5 88 HIS B CA 1
ATOM 2957 C C . HIS B 1 88 ? 14.844 -19.641 -4.57 1 97.5 88 HIS B C 1
ATOM 2959 O O . HIS B 1 88 ? 14.961 -20.141 -3.449 1 97.5 88 HIS B O 1
ATOM 2965 N N . ASP B 1 89 ? 15.242 -18.406 -4.758 1 97.81 89 ASP B N 1
ATOM 2966 C CA . ASP B 1 89 ? 15.992 -17.625 -3.775 1 97.81 89 ASP B CA 1
ATOM 2967 C C . ASP B 1 89 ? 15.133 -17.344 -2.545 1 97.81 89 ASP B C 1
ATOM 2969 O O . ASP B 1 89 ? 15.664 -17 -1.482 1 97.81 89 ASP B O 1
ATOM 2973 N N . MET B 1 90 ? 13.836 -17.5 -2.664 1 98.25 90 MET B N 1
ATOM 2974 C CA . MET B 1 90 ? 12.953 -17.141 -1.558 1 98.25 90 MET B CA 1
ATOM 2975 C C . MET B 1 90 ? 12.75 -18.328 -0.62 1 98.25 90 MET B C 1
ATOM 2977 O O . MET B 1 90 ? 12.234 -18.156 0.49 1 98.25 90 MET B O 1
ATOM 2981 N N . ALA B 1 91 ? 13.156 -19.5 -0.988 1 98.44 91 ALA B N 1
ATOM 2982 C CA . ALA B 1 91 ? 12.812 -20.734 -0.303 1 98.44 91 ALA B CA 1
ATOM 2983 C C . ALA B 1 91 ? 13.281 -20.719 1.147 1 98.44 91 ALA B C 1
ATOM 2985 O O . ALA B 1 91 ? 12.5 -20.953 2.068 1 98.44 91 ALA B O 1
ATOM 2986 N N . PRO B 1 92 ? 14.555 -20.328 1.415 1 98 92 PRO B N 1
ATOM 2987 C CA . PRO B 1 92 ? 14.992 -20.328 2.812 1 98 92 PRO B CA 1
ATOM 2988 C C . PRO B 1 92 ? 14.164 -19.391 3.695 1 98 92 PRO B C 1
ATOM 2990 O O . PRO B 1 92 ? 13.844 -19.75 4.836 1 98 92 PRO B O 1
ATOM 2993 N N . TRP B 1 93 ? 13.844 -18.234 3.158 1 98.25 93 TRP B N 1
ATOM 2994 C CA . TRP B 1 93 ? 13.094 -17.25 3.938 1 98.25 93 TRP B CA 1
ATOM 2995 C C . TRP B 1 93 ? 11.727 -17.797 4.332 1 98.25 93 TRP B C 1
ATOM 2997 O O . TRP B 1 93 ? 11.32 -17.688 5.492 1 98.25 93 TRP B O 1
ATOM 3007 N N . PHE B 1 94 ? 11 -18.422 3.457 1 98.62 94 PHE B N 1
ATOM 3008 C CA . PHE B 1 94 ? 9.695 -19 3.758 1 98.62 94 PHE B CA 1
ATOM 3009 C C . PHE B 1 94 ? 9.836 -20.188 4.699 1 98.62 94 PHE B C 1
ATOM 3011 O O . PHE B 1 94 ? 9.039 -20.344 5.629 1 98.62 94 PHE B O 1
ATOM 3018 N N . ASN B 1 95 ? 10.852 -21.031 4.453 1 98.38 95 ASN B N 1
ATOM 3019 C CA . ASN B 1 95 ? 11.055 -22.203 5.293 1 98.38 95 ASN B CA 1
ATOM 3020 C C . ASN B 1 95 ? 11.336 -21.828 6.742 1 98.38 95 ASN B C 1
ATOM 3022 O O . ASN B 1 95 ? 10.883 -22.5 7.668 1 98.38 95 ASN B O 1
ATOM 3026 N N . THR B 1 96 ? 12.031 -20.734 6.938 1 97.31 96 THR B N 1
ATOM 3027 C CA . THR B 1 96 ? 12.336 -20.281 8.289 1 97.31 96 THR B CA 1
ATOM 3028 C C . THR B 1 96 ? 11.055 -19.891 9.023 1 97.31 96 THR B C 1
ATOM 3030 O O . THR B 1 96 ? 11.016 -19.906 10.258 1 97.31 96 THR B O 1
ATOM 3033 N N . GLN B 1 97 ? 10.039 -19.625 8.344 1 97.38 97 GLN B N 1
ATOM 3034 C CA . GLN B 1 97 ? 8.758 -19.25 8.93 1 97.38 97 GLN B CA 1
ATOM 3035 C C . GLN B 1 97 ? 7.848 -20.469 9.086 1 97.38 97 GLN B C 1
ATOM 3037 O O . GLN B 1 97 ? 6.684 -20.344 9.469 1 97.38 97 GLN B O 1
ATOM 3042 N N . GLY B 1 98 ? 8.352 -21.656 8.742 1 98.06 98 GLY B N 1
ATOM 3043 C CA . GLY B 1 98 ? 7.59 -22.891 8.844 1 98.06 98 GLY B CA 1
ATOM 3044 C C . GLY B 1 98 ? 6.695 -23.141 7.645 1 98.06 98 GLY B C 1
ATOM 3045 O O . GLY B 1 98 ? 5.789 -23.969 7.707 1 98.06 98 GLY B O 1
ATOM 3046 N N . ILE B 1 99 ? 6.93 -22.422 6.594 1 98.69 99 ILE B N 1
ATOM 3047 C CA . ILE B 1 99 ? 6.074 -22.531 5.414 1 98.69 99 ILE B CA 1
ATOM 3048 C C . ILE B 1 99 ? 6.75 -23.406 4.363 1 98.69 99 ILE B C 1
ATOM 3050 O O . ILE B 1 99 ? 7.906 -23.188 4.008 1 98.69 99 ILE B O 1
ATOM 3054 N N . THR B 1 100 ? 6.066 -24.453 3.934 1 98.75 100 THR B N 1
ATOM 3055 C CA . THR B 1 100 ? 6.52 -25.203 2.775 1 98.75 100 THR B CA 1
ATOM 3056 C C . THR B 1 100 ? 6.41 -24.375 1.503 1 98.75 100 THR B C 1
ATOM 3058 O O . THR B 1 100 ? 5.352 -23.812 1.212 1 98.75 100 THR B O 1
ATOM 3061 N N . TYR B 1 101 ? 7.531 -24.25 0.861 1 98.81 101 TYR B N 1
ATOM 3062 C CA . TYR B 1 101 ? 7.633 -23.422 -0.326 1 98.81 101 TYR B CA 1
ATOM 3063 C C . TYR B 1 101 ? 7.844 -24.266 -1.577 1 98.81 101 TYR B C 1
ATOM 3065 O O . TYR B 1 101 ? 8.578 -25.25 -1.549 1 98.81 101 TYR B O 1
ATOM 3073 N N . ALA B 1 102 ? 7.156 -23.938 -2.697 1 98.88 102 ALA B N 1
ATOM 3074 C CA . ALA B 1 102 ? 7.312 -24.672 -3.955 1 98.88 102 ALA B CA 1
ATOM 3075 C C . ALA B 1 102 ? 7.473 -23.703 -5.129 1 98.88 102 ALA B C 1
ATOM 3077 O O . ALA B 1 102 ? 6.82 -22.656 -5.176 1 98.88 102 ALA B O 1
ATOM 3078 N N . VAL B 1 103 ? 8.344 -24.062 -6.031 1 98.62 103 VAL B N 1
ATOM 3079 C CA . VAL B 1 103 ? 8.547 -23.281 -7.246 1 98.62 103 VAL B CA 1
ATOM 3080 C C . VAL B 1 103 ? 8.008 -24.047 -8.453 1 98.62 103 VAL B C 1
ATOM 3082 O O . VAL B 1 103 ? 8.422 -25.172 -8.711 1 98.62 103 VAL B O 1
ATOM 3085 N N . LEU B 1 104 ? 7.113 -23.406 -9.156 1 98.81 104 LEU B N 1
ATOM 3086 C CA . LEU B 1 104 ? 6.516 -23.984 -10.352 1 98.81 104 LEU B CA 1
ATOM 3087 C C . LEU B 1 104 ? 7.281 -23.578 -11.602 1 98.81 104 LEU B C 1
ATOM 3089 O O . LEU B 1 104 ? 7.293 -22.391 -11.961 1 98.81 104 LEU B O 1
ATOM 3093 N N . LYS B 1 105 ? 7.949 -24.469 -12.164 1 96.75 105 LYS B N 1
ATOM 3094 C CA . LYS B 1 105 ? 8.414 -24.297 -13.539 1 96.75 105 LYS B CA 1
ATOM 3095 C C . LYS B 1 105 ? 7.305 -24.641 -14.531 1 96.75 105 LYS B C 1
ATOM 3097 O O . LYS B 1 105 ? 7.098 -25.797 -14.867 1 96.75 105 LYS B O 1
ATOM 3102 N N . TYR B 1 106 ? 6.602 -23.594 -14.906 1 97.31 106 TYR B N 1
ATOM 3103 C CA . TYR B 1 106 ? 5.418 -23.844 -15.727 1 97.31 106 TYR B CA 1
ATOM 3104 C C . TYR B 1 106 ? 5.742 -23.688 -17.203 1 97.31 106 TYR B C 1
ATOM 3106 O O . TYR B 1 106 ? 6.73 -23.047 -17.562 1 97.31 106 TYR B O 1
ATOM 3114 N N . ARG B 1 107 ? 4.941 -24.281 -18.031 1 96.19 107 ARG B N 1
ATOM 3115 C CA . ARG B 1 107 ? 5.141 -24.234 -19.484 1 96.19 107 ARG B CA 1
ATOM 3116 C C . ARG B 1 107 ? 4.789 -22.875 -20.047 1 96.19 107 ARG B C 1
ATOM 3118 O O . ARG B 1 107 ? 3.824 -22.234 -19.609 1 96.19 107 ARG B O 1
ATOM 3125 N N . MET B 1 108 ? 5.566 -22.391 -20.984 1 95.56 108 MET B N 1
ATOM 3126 C CA . MET B 1 108 ? 5.219 -21.156 -21.688 1 95.56 108 MET B CA 1
ATOM 3127 C C . MET B 1 108 ? 3.971 -21.359 -22.547 1 95.56 108 MET B C 1
ATOM 3129 O O . MET B 1 108 ? 3.771 -22.422 -23.125 1 95.56 108 MET B O 1
ATOM 3133 N N . PRO B 1 109 ? 3.186 -20.344 -22.594 1 97.12 109 PRO B N 1
ATOM 3134 C CA . PRO B 1 109 ? 1.927 -20.516 -23.328 1 97.12 109 PRO B CA 1
ATOM 3135 C C . PRO B 1 109 ? 2.133 -20.672 -24.828 1 97.12 109 PRO B C 1
ATOM 3137 O O . PRO B 1 109 ? 1.533 -21.547 -25.453 1 97.12 109 PRO B O 1
ATOM 3140 N N . ASN B 1 110 ? 3 -19.781 -25.406 1 93.88 110 ASN B N 1
ATOM 3141 C CA . ASN B 1 110 ? 3.152 -19.719 -26.859 1 93.88 110 ASN B CA 1
ATOM 3142 C C . ASN B 1 110 ? 1.808 -19.562 -27.547 1 93.88 110 ASN B C 1
ATOM 3144 O O . ASN B 1 110 ? 1.518 -20.266 -28.531 1 93.88 110 ASN B O 1
ATOM 3148 N N . GLY B 1 111 ? 0.973 -18.75 -26.984 1 94.38 111 GLY B N 1
ATOM 3149 C CA . GLY B 1 111 ? -0.332 -18.453 -27.562 1 94.38 111 GLY B CA 1
ATOM 3150 C C . GLY B 1 111 ? -1.411 -19.422 -27.109 1 94.38 111 GLY B C 1
ATOM 3151 O O . GLY B 1 111 ? -2.592 -19.234 -27.406 1 94.38 111 GLY B O 1
ATOM 3152 N N . HIS B 1 112 ? -1.077 -20.5 -26.469 1 96.56 112 HIS B N 1
ATOM 3153 C CA . HIS B 1 112 ? -2.037 -21.422 -25.875 1 96.56 112 HIS B CA 1
ATOM 3154 C C . HIS B 1 112 ? -2.348 -21.047 -24.438 1 96.56 112 HIS B C 1
ATOM 3156 O O . HIS B 1 112 ? -1.799 -21.656 -23.5 1 96.56 112 HIS B O 1
ATOM 3162 N N . HIS B 1 113 ? -3.27 -20.188 -24.266 1 97.94 113 HIS B N 1
ATOM 3163 C CA . HIS B 1 113 ? -3.492 -19.422 -23.047 1 97.94 113 HIS B CA 1
ATOM 3164 C C . HIS B 1 113 ? -3.865 -20.328 -21.875 1 97.94 113 HIS B C 1
ATOM 3166 O O . HIS B 1 113 ? -3.717 -19.953 -20.719 1 97.94 113 HIS B O 1
ATOM 3172 N N . GLU B 1 114 ? -4.305 -21.562 -22.094 1 98 114 GLU B N 1
ATOM 3173 C CA . GLU B 1 114 ? -4.766 -22.438 -21.016 1 98 114 GLU B CA 1
ATOM 3174 C C . GLU B 1 114 ? -3.602 -23.219 -20.406 1 98 114 GLU B C 1
ATOM 3176 O O . GLU B 1 114 ? -3.729 -23.766 -19.312 1 98 114 GLU B O 1
ATOM 3181 N N . VAL B 1 115 ? -2.49 -23.234 -21.078 1 98.25 115 VAL B N 1
ATOM 3182 C CA . VAL B 1 115 ? -1.393 -24.125 -20.719 1 98.25 115 VAL B CA 1
ATOM 3183 C C . VAL B 1 115 ? -0.821 -23.734 -19.359 1 98.25 115 VAL B C 1
ATOM 3185 O O . VAL B 1 115 ? -0.756 -24.547 -18.438 1 98.25 115 VAL B O 1
ATOM 3188 N N . PRO B 1 116 ? -0.448 -22.469 -19.172 1 98.69 116 PRO B N 1
ATOM 3189 C CA . PRO B 1 116 ? 0.11 -22.156 -17.859 1 98.69 116 PRO B CA 1
ATOM 3190 C C . PRO B 1 116 ? -0.901 -22.328 -16.734 1 98.69 116 PRO B C 1
ATOM 3192 O O . PRO B 1 116 ? -0.535 -22.75 -15.633 1 98.69 116 PRO B O 1
ATOM 3195 N N . LEU B 1 117 ? -2.15 -21.984 -16.969 1 98.81 117 LEU B N 1
ATOM 3196 C CA . LEU B 1 117 ? -3.178 -22.125 -15.945 1 98.81 117 LEU B CA 1
ATOM 3197 C C . LEU B 1 117 ? -3.355 -23.578 -15.547 1 98.81 117 LEU B C 1
ATOM 3199 O O . LEU B 1 117 ? -3.498 -23.891 -14.359 1 98.81 117 LEU B O 1
ATOM 3203 N N . SER B 1 118 ? -3.348 -24.5 -16.531 1 98.75 118 SER B N 1
ATOM 3204 C CA . SER B 1 118 ? -3.461 -25.922 -16.219 1 98.75 118 SER B CA 1
ATOM 3205 C C . SER B 1 118 ? -2.295 -26.391 -15.352 1 98.75 118 SER B C 1
ATOM 3207 O O . SER B 1 118 ? -2.467 -27.234 -14.477 1 98.75 118 SER B O 1
ATOM 3209 N N . ASP B 1 119 ? -1.115 -25.844 -15.609 1 98.81 119 ASP B N 1
ATOM 3210 C CA . ASP B 1 119 ? 0.051 -26.188 -14.805 1 98.81 119 ASP B CA 1
ATOM 3211 C C . ASP B 1 119 ? -0.11 -25.703 -13.367 1 98.81 119 ASP B C 1
ATOM 3213 O O . ASP B 1 119 ? 0.214 -26.406 -12.422 1 98.81 119 ASP B O 1
ATOM 3217 N N . ALA B 1 120 ? -0.59 -24.469 -13.188 1 98.94 120 ALA B N 1
ATOM 3218 C CA . ALA B 1 120 ? -0.806 -23.938 -11.852 1 98.94 120 ALA B CA 1
ATOM 3219 C C . ALA B 1 120 ? -1.853 -24.75 -11.094 1 98.94 120 ALA B C 1
ATOM 3221 O O . ALA B 1 120 ? -1.697 -25.016 -9.898 1 98.94 120 ALA B O 1
ATOM 3222 N N . GLU B 1 121 ? -2.908 -25.141 -11.75 1 98.88 121 GLU B N 1
ATOM 3223 C CA . GLU B 1 121 ? -3.924 -25.984 -11.125 1 98.88 121 GLU B CA 1
ATOM 3224 C C . GLU B 1 121 ? -3.336 -27.312 -10.672 1 98.88 121 GLU B C 1
ATOM 3226 O O . GLU B 1 121 ? -3.615 -27.781 -9.562 1 98.88 121 GLU B O 1
ATOM 3231 N N . GLN B 1 122 ? -2.541 -27.875 -11.539 1 98.75 122 GLN B N 1
ATOM 3232 C CA . GLN B 1 122 ? -1.915 -29.156 -11.195 1 98.75 122 GLN B CA 1
ATOM 3233 C C . GLN B 1 122 ? -0.982 -29 -10 1 98.75 122 GLN B C 1
ATOM 3235 O O . GLN B 1 122 ? -0.887 -29.906 -9.164 1 98.75 122 GLN B O 1
ATOM 3240 N N . ALA B 1 123 ? -0.281 -27.906 -9.945 1 98.88 123 ALA B N 1
ATOM 3241 C CA . ALA B 1 123 ? 0.613 -27.656 -8.82 1 98.88 123 ALA B CA 1
ATOM 3242 C C . ALA B 1 123 ? -0.155 -27.656 -7.5 1 98.88 123 ALA B C 1
ATOM 3244 O O . ALA B 1 123 ? 0.281 -28.266 -6.52 1 98.88 123 ALA B O 1
ATOM 3245 N N . ILE B 1 124 ? -1.314 -26.953 -7.457 1 98.69 124 ILE B N 1
ATOM 3246 C CA . ILE B 1 124 ? -2.139 -26.922 -6.254 1 98.69 124 ILE B CA 1
ATOM 3247 C C . ILE B 1 124 ? -2.594 -28.328 -5.902 1 98.69 124 ILE B C 1
ATOM 3249 O O . ILE B 1 124 ? -2.533 -28.734 -4.738 1 98.69 124 ILE B O 1
ATOM 3253 N N . ARG B 1 125 ? -3.062 -29.141 -6.906 1 98.31 125 ARG B N 1
ATOM 3254 C CA . ARG B 1 125 ? -3.49 -30.516 -6.668 1 98.31 125 ARG B CA 1
ATOM 3255 C C . ARG B 1 125 ? -2.369 -31.328 -6.039 1 98.31 125 ARG B C 1
ATOM 3257 O O . ARG B 1 125 ? -2.594 -32.062 -5.07 1 98.31 125 ARG B O 1
ATOM 3264 N N . MET B 1 126 ? -1.216 -31.156 -6.57 1 98.44 126 MET B N 1
ATOM 3265 C CA . MET B 1 126 ? -0.07 -31.938 -6.121 1 98.44 126 MET B CA 1
ATOM 3266 C C . MET B 1 126 ? 0.297 -31.594 -4.684 1 98.44 126 MET B C 1
ATOM 3268 O O . MET B 1 126 ? 0.563 -32.469 -3.871 1 98.44 126 MET B O 1
ATOM 3272 N N . VAL B 1 127 ? 0.339 -30.312 -4.363 1 98.56 127 VAL B N 1
ATOM 3273 C CA . VAL B 1 127 ? 0.665 -29.906 -3 1 98.56 127 VAL B CA 1
ATOM 3274 C C . VAL B 1 127 ? -0.375 -30.453 -2.029 1 98.56 127 VAL B C 1
ATOM 3276 O O . VAL B 1 127 ? -0.027 -30.969 -0.959 1 98.56 127 VAL B O 1
ATOM 3279 N N . ARG B 1 128 ? -1.638 -30.375 -2.395 1 98.44 128 ARG B N 1
ATOM 3280 C CA . ARG B 1 128 ? -2.699 -30.891 -1.533 1 98.44 128 ARG B CA 1
ATOM 3281 C C . ARG B 1 128 ? -2.625 -32.406 -1.406 1 98.44 128 ARG B C 1
ATOM 3283 O O . ARG B 1 128 ? -2.865 -32.969 -0.331 1 98.44 128 ARG B O 1
ATOM 3290 N N . GLU B 1 129 ? -2.277 -33.094 -2.48 1 97.5 129 GLU B N 1
ATOM 3291 C CA . GLU B 1 129 ? -2.125 -34.531 -2.465 1 97.5 129 GLU B CA 1
ATOM 3292 C C . GLU B 1 129 ? -0.991 -34.969 -1.536 1 97.5 129 GLU B C 1
ATOM 3294 O O . GLU B 1 129 ? -1.057 -36.031 -0.916 1 97.5 129 GLU B O 1
ATOM 3299 N N . HIS B 1 130 ? 0.023 -34.188 -1.433 1 97.31 130 HIS B N 1
ATOM 3300 C CA . HIS B 1 130 ? 1.192 -34.5 -0.625 1 97.31 130 HIS B CA 1
ATOM 3301 C C . HIS B 1 130 ? 1.166 -33.781 0.71 1 97.31 130 HIS B C 1
ATOM 3303 O O . HIS B 1 130 ? 2.186 -33.688 1.398 1 97.31 130 HIS B O 1
ATOM 3309 N N . ALA B 1 131 ? 0.088 -33.188 1.063 1 97.62 131 ALA B N 1
ATOM 3310 C CA . ALA B 1 131 ? -0.038 -32.312 2.23 1 97.62 131 ALA B CA 1
ATOM 3311 C C . ALA B 1 131 ? 0.453 -33.031 3.494 1 97.62 131 ALA B C 1
ATOM 3313 O O . ALA B 1 131 ? 1.22 -32.469 4.273 1 97.62 131 ALA B O 1
ATOM 3314 N N . ALA B 1 132 ? 0.035 -34.281 3.688 1 96.94 132 ALA B N 1
ATOM 3315 C CA . ALA B 1 132 ? 0.435 -35.031 4.875 1 96.94 132 ALA B CA 1
ATOM 3316 C C . ALA B 1 132 ? 1.947 -35.219 4.922 1 96.94 132 ALA B C 1
ATOM 3318 O O . ALA B 1 132 ? 2.568 -35.062 5.977 1 96.94 132 ALA B O 1
ATOM 3319 N N . GLU B 1 133 ? 2.48 -35.5 3.791 1 95.94 133 GLU B N 1
ATOM 3320 C CA . GLU B 1 133 ? 3.914 -35.719 3.668 1 95.94 133 GLU B CA 1
ATOM 3321 C C . GLU B 1 133 ? 4.715 -34.5 4.062 1 95.94 133 GLU B C 1
ATOM 3323 O O . GLU B 1 133 ? 5.789 -34.594 4.66 1 95.94 133 GLU B O 1
ATOM 3328 N N . TRP B 1 134 ? 4.242 -33.312 3.799 1 96.69 134 TRP B N 1
ATOM 3329 C CA . TRP B 1 134 ? 5.016 -32.094 3.975 1 96.69 134 TRP B CA 1
ATOM 3330 C C . TRP B 1 134 ? 4.504 -31.281 5.16 1 96.69 134 TRP B C 1
ATOM 3332 O O . TRP B 1 134 ? 4.926 -30.141 5.375 1 96.69 134 TRP B O 1
ATOM 3342 N N . GLY B 1 135 ? 3.572 -31.844 5.93 1 97 135 GLY B N 1
ATOM 3343 C CA . GLY B 1 135 ? 3.037 -31.125 7.082 1 97 135 GLY B CA 1
ATOM 3344 C C . GLY B 1 135 ? 2.219 -29.906 6.699 1 97 135 GLY B C 1
ATOM 3345 O O . GLY B 1 135 ? 2.285 -28.875 7.371 1 97 135 GLY B O 1
ATOM 3346 N N . VAL B 1 136 ? 1.493 -30.062 5.617 1 97.81 136 VAL B N 1
ATOM 3347 C CA . VAL B 1 136 ? 0.689 -28.969 5.09 1 97.81 136 VAL B CA 1
ATOM 3348 C C . VAL B 1 136 ? -0.788 -29.219 5.387 1 97.81 136 VAL B C 1
ATOM 3350 O O . VAL B 1 136 ? -1.267 -30.344 5.273 1 97.81 136 VAL B O 1
ATOM 3353 N N . ASN B 1 137 ? -1.504 -28.188 5.922 1 97.69 137 ASN B N 1
ATOM 3354 C CA . ASN B 1 137 ? -2.963 -28.156 5.906 1 97.69 137 ASN B CA 1
ATOM 3355 C C . ASN B 1 137 ? -3.506 -27.859 4.512 1 97.69 137 ASN B C 1
ATOM 3357 O O . ASN B 1 137 ? -3.242 -26.797 3.945 1 97.69 137 ASN B O 1
ATOM 3361 N N . PRO B 1 138 ? -4.23 -28.781 3.91 1 97.38 138 PRO B N 1
ATOM 3362 C CA . PRO B 1 138 ? -4.695 -28.609 2.531 1 97.38 138 PRO B CA 1
ATOM 3363 C C . PRO B 1 138 ? -5.582 -27.391 2.355 1 97.38 138 PRO B C 1
ATOM 3365 O O . PRO B 1 138 ? -5.871 -26.984 1.225 1 97.38 138 PRO B O 1
ATOM 3368 N N . GLN B 1 139 ? -6.035 -26.734 3.43 1 96.69 139 GLN B N 1
ATOM 3369 C CA . GLN B 1 139 ? -6.875 -25.547 3.348 1 96.69 139 GLN B CA 1
ATOM 3370 C C . GLN B 1 139 ? -6.062 -24.266 3.584 1 96.69 139 GLN B C 1
ATOM 3372 O O . GLN B 1 139 ? -6.625 -23.203 3.826 1 96.69 139 GLN B O 1
ATOM 3377 N N . ARG B 1 140 ? -4.762 -24.375 3.561 1 97.94 140 ARG B N 1
ATOM 3378 C CA . ARG B 1 140 ? -3.869 -23.234 3.719 1 97.94 140 ARG B CA 1
ATOM 3379 C C . ARG B 1 140 ? -2.779 -23.234 2.65 1 97.94 140 ARG B C 1
ATOM 3381 O O . ARG B 1 140 ? -1.603 -23.031 2.957 1 97.94 140 ARG B O 1
ATOM 3388 N N . VAL B 1 141 ? -3.148 -23.469 1.435 1 98.75 141 VAL B N 1
ATOM 3389 C CA . VAL B 1 141 ? -2.256 -23.484 0.28 1 98.75 141 VAL B CA 1
ATOM 3390 C C . VAL B 1 141 ? -2.463 -22.234 -0.554 1 98.75 141 VAL B C 1
ATOM 3392 O O . VAL B 1 141 ? -3.561 -21.984 -1.056 1 98.75 141 VAL B O 1
ATOM 3395 N N . GLY B 1 142 ? -1.442 -21.422 -0.64 1 98.81 142 GLY B N 1
ATOM 3396 C CA . GLY B 1 142 ? -1.513 -20.172 -1.394 1 98.81 142 GLY B CA 1
ATOM 3397 C C . GLY B 1 142 ? -0.756 -20.234 -2.707 1 98.81 142 GLY B C 1
ATOM 3398 O O . GLY B 1 142 ? 0.043 -21.141 -2.93 1 98.81 142 GLY B O 1
ATOM 3399 N N . ILE B 1 143 ? -1.052 -19.328 -3.615 1 98.94 143 ILE B N 1
ATOM 3400 C CA . ILE B 1 143 ? -0.346 -19.125 -4.875 1 98.94 143 ILE B CA 1
ATOM 3401 C C . ILE B 1 143 ? 0.332 -17.75 -4.867 1 98.94 143 ILE B C 1
ATOM 3403 O O . ILE B 1 143 ? -0.221 -16.781 -4.348 1 98.94 143 ILE B O 1
ATOM 3407 N N . MET B 1 144 ? 1.487 -17.719 -5.344 1 98.94 144 MET B N 1
ATOM 3408 C CA . MET B 1 144 ? 2.312 -16.516 -5.414 1 98.94 144 MET B CA 1
ATOM 3409 C C . MET B 1 144 ? 2.893 -16.344 -6.812 1 98.94 144 MET B C 1
ATOM 3411 O O . MET B 1 144 ? 3.127 -17.312 -7.523 1 98.94 144 MET B O 1
ATOM 3415 N N . GLY B 1 145 ? 3.105 -15.125 -7.234 1 98.94 145 GLY B N 1
ATOM 3416 C CA . GLY B 1 145 ? 3.719 -14.914 -8.539 1 98.94 145 GLY B CA 1
ATOM 3417 C C . GLY B 1 145 ? 4.25 -13.508 -8.727 1 98.94 145 GLY B C 1
ATOM 3418 O O . GLY B 1 145 ? 3.816 -12.578 -8.047 1 98.94 145 GLY B O 1
ATOM 3419 N N . ALA B 1 146 ? 5.215 -13.383 -9.641 1 98.88 146 ALA B N 1
ATOM 3420 C CA . ALA B 1 146 ? 5.832 -12.102 -9.977 1 98.88 146 ALA B CA 1
ATOM 3421 C C . ALA B 1 146 ? 5.625 -11.766 -11.453 1 98.88 146 ALA B C 1
ATOM 3423 O O . ALA B 1 146 ? 5.746 -12.633 -12.32 1 98.88 146 ALA B O 1
ATOM 3424 N N . SER B 1 147 ? 5.301 -10.43 -11.734 1 98.75 147 SER B N 1
ATOM 3425 C CA . SER B 1 147 ? 5.184 -9.977 -13.117 1 98.75 147 SER B CA 1
ATOM 3426 C C . SER B 1 147 ? 4.195 -10.836 -13.898 1 98.75 147 SER B C 1
ATOM 3428 O O . SER B 1 147 ? 3.043 -10.992 -13.484 1 98.75 147 SER B O 1
ATOM 3430 N N . ALA B 1 148 ? 4.621 -11.562 -14.969 1 98.88 148 ALA B N 1
ATOM 3431 C CA . ALA B 1 148 ? 3.766 -12.477 -15.719 1 98.88 148 ALA B CA 1
ATOM 3432 C C . ALA B 1 148 ? 3.369 -13.68 -14.867 1 98.88 148 ALA B C 1
ATOM 3434 O O . ALA B 1 148 ? 2.262 -14.211 -15.008 1 98.88 148 ALA B O 1
ATOM 3435 N N . GLY B 1 149 ? 4.266 -14.086 -13.984 1 98.88 149 GLY B N 1
ATOM 3436 C CA . GLY B 1 149 ? 3.9 -15.102 -13.016 1 98.88 149 GLY B CA 1
ATOM 3437 C C . GLY B 1 149 ? 2.828 -14.648 -12.047 1 98.88 149 GLY B C 1
ATOM 3438 O O . GLY B 1 149 ? 2.041 -15.461 -11.555 1 98.88 149 GLY B O 1
ATOM 3439 N N . GLY B 1 150 ? 2.857 -13.344 -11.711 1 98.94 150 GLY B N 1
ATOM 3440 C CA . GLY B 1 150 ? 1.759 -12.766 -10.953 1 98.94 150 GLY B CA 1
ATOM 3441 C C . GLY B 1 150 ? 0.429 -12.836 -11.68 1 98.94 150 GLY B C 1
ATOM 3442 O O . GLY B 1 150 ? -0.613 -13.055 -11.062 1 98.94 150 GLY B O 1
ATOM 3443 N N . HIS B 1 151 ? 0.465 -12.664 -12.992 1 98.94 151 HIS B N 1
ATOM 3444 C CA . HIS B 1 151 ? -0.743 -12.859 -13.789 1 98.94 151 HIS B CA 1
ATOM 3445 C C . HIS B 1 151 ? -1.244 -14.297 -13.68 1 98.94 151 HIS B C 1
ATOM 3447 O O . HIS B 1 151 ? -2.447 -14.531 -13.547 1 98.94 151 HIS B O 1
ATOM 3453 N N . LEU B 1 152 ? -0.323 -15.219 -13.781 1 98.94 152 LEU B N 1
ATOM 3454 C CA . LEU B 1 152 ? -0.698 -16.625 -13.664 1 98.94 152 LEU B CA 1
ATOM 3455 C C . LEU B 1 152 ? -1.321 -16.906 -12.297 1 98.94 152 LEU B C 1
ATOM 3457 O O . LEU B 1 152 ? -2.355 -17.578 -12.211 1 98.94 152 LEU B O 1
ATOM 3461 N N . ALA B 1 153 ? -0.688 -16.422 -11.234 1 98.94 153 ALA B N 1
ATOM 3462 C CA . ALA B 1 153 ? -1.233 -16.594 -9.891 1 98.94 153 ALA B CA 1
ATOM 3463 C C . ALA B 1 153 ? -2.637 -16 -9.789 1 98.94 153 ALA B C 1
ATOM 3465 O O . ALA B 1 153 ? -3.553 -16.641 -9.273 1 98.94 153 ALA B O 1
ATOM 3466 N N . ALA B 1 154 ? -2.805 -14.781 -10.297 1 98.94 154 ALA B N 1
ATOM 3467 C CA . ALA B 1 154 ? -4.117 -14.141 -10.281 1 98.94 154 ALA B CA 1
ATOM 3468 C C . ALA B 1 154 ? -5.102 -14.891 -11.172 1 98.94 154 ALA B C 1
ATOM 3470 O O . ALA B 1 154 ? -6.297 -14.953 -10.875 1 98.94 154 ALA B O 1
ATOM 3471 N N . SER B 1 155 ? -4.613 -15.445 -12.289 1 98.94 155 SER B N 1
ATOM 3472 C CA . SER B 1 155 ? -5.465 -16.281 -13.133 1 98.94 155 SER B CA 1
ATOM 3473 C C . SER B 1 155 ? -5.992 -17.484 -12.359 1 98.94 155 SER B C 1
ATOM 3475 O O . SER B 1 155 ? -7.191 -17.781 -12.406 1 98.94 155 SER B O 1
ATOM 3477 N N . LEU B 1 156 ? -5.098 -18.125 -11.68 1 98.94 156 LEU B N 1
ATOM 3478 C CA . LEU B 1 156 ? -5.551 -19.266 -10.891 1 98.94 156 LEU B CA 1
ATOM 3479 C C . LEU B 1 156 ? -6.551 -18.828 -9.828 1 98.94 156 LEU B C 1
ATOM 3481 O O . LEU B 1 156 ? -7.516 -19.547 -9.547 1 98.94 156 LEU B O 1
ATOM 3485 N N . ALA B 1 157 ? -6.355 -17.688 -9.211 1 98.88 157 ALA B N 1
ATOM 3486 C CA . ALA B 1 157 ? -7.191 -17.172 -8.133 1 98.88 157 ALA B CA 1
ATOM 3487 C C 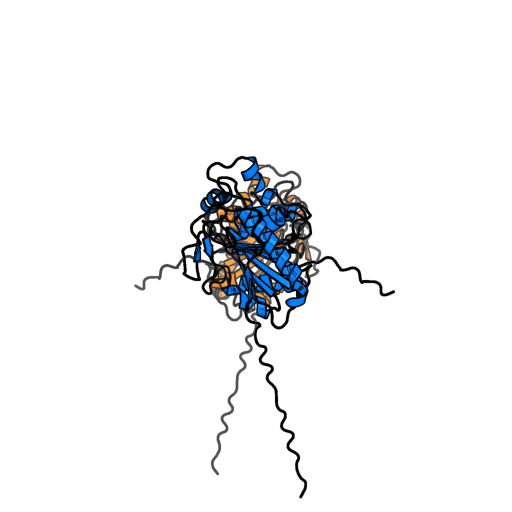. ALA B 1 157 ? -8.578 -16.797 -8.641 1 98.88 157 ALA B C 1
ATOM 3489 O O . ALA B 1 157 ? -9.531 -16.719 -7.863 1 98.88 157 ALA B O 1
ATOM 3490 N N . THR B 1 158 ? -8.727 -16.562 -9.969 1 98.88 158 THR B N 1
ATOM 3491 C CA . THR B 1 158 ? -9.984 -16 -10.445 1 98.88 158 THR B CA 1
ATOM 3492 C C . THR B 1 158 ? -10.633 -16.938 -11.461 1 98.88 158 THR B C 1
ATOM 3494 O O . THR B 1 158 ? -11.844 -16.875 -11.695 1 98.88 158 THR B O 1
ATOM 3497 N N . LEU B 1 159 ? -9.828 -17.797 -12.109 1 98.69 159 LEU B N 1
ATOM 3498 C CA . LEU B 1 159 ? -10.328 -18.609 -13.219 1 98.69 159 LEU B CA 1
ATOM 3499 C C . LEU B 1 159 ? -10.227 -20.094 -12.891 1 98.69 159 LEU B C 1
ATOM 3501 O O . LEU B 1 159 ? -10.383 -20.938 -13.781 1 98.69 159 LEU B O 1
ATOM 3505 N N . TYR B 1 160 ? -9.945 -20.406 -11.664 1 98.19 160 TYR B N 1
ATOM 3506 C CA . TYR B 1 160 ? -9.82 -21.812 -11.289 1 98.19 160 TYR B CA 1
ATOM 3507 C C . TYR B 1 160 ? -11.047 -22.609 -11.734 1 98.19 160 TYR B C 1
ATOM 3509 O O . TYR B 1 160 ? -12.156 -22.078 -11.766 1 98.19 160 TYR B O 1
ATOM 3517 N N . SER B 1 161 ? -10.836 -23.891 -12.008 1 97.31 161 SER B N 1
ATOM 3518 C CA . SER B 1 161 ? -11.875 -24.734 -12.594 1 97.31 161 SER B CA 1
ATOM 3519 C C . SER B 1 161 ? -12.82 -25.266 -11.523 1 97.31 161 SER B C 1
ATOM 3521 O O . SER B 1 161 ? -13.938 -25.703 -11.836 1 97.31 161 SER B O 1
ATOM 3523 N N . GLY B 1 162 ? -12.352 -25.328 -10.297 1 96.88 162 GLY B N 1
ATOM 3524 C CA . GLY B 1 162 ? -13.172 -25.844 -9.211 1 96.88 162 GLY B CA 1
ATOM 3525 C C . GLY B 1 162 ? -12.562 -25.594 -7.84 1 96.88 162 GLY B C 1
ATOM 3526 O O . GLY B 1 162 ? -11.453 -25.062 -7.734 1 96.88 162 GLY B O 1
ATOM 3527 N N . ASP B 1 163 ? -13.25 -26 -6.773 1 95.31 163 ASP B N 1
ATOM 3528 C CA . ASP B 1 163 ? -12.836 -25.734 -5.398 1 95.31 163 ASP B CA 1
ATOM 3529 C C . ASP B 1 163 ? -11.5 -26.406 -5.086 1 95.31 163 ASP B C 1
ATOM 3531 O O . ASP B 1 163 ? -10.695 -25.859 -4.31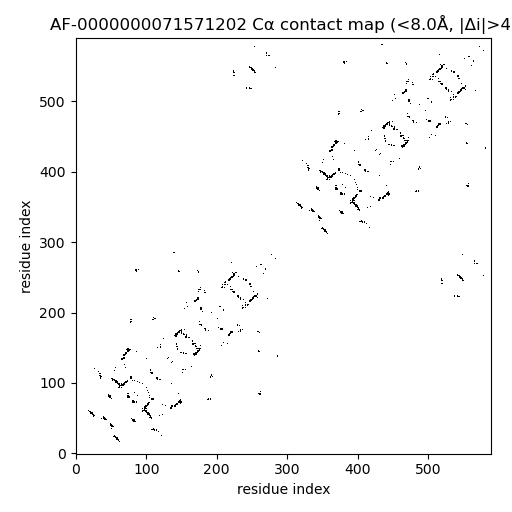6 1 95.31 163 ASP B O 1
ATOM 3535 N N . LYS B 1 164 ? -11.273 -27.547 -5.758 1 96.56 164 LYS B N 1
ATOM 3536 C CA . LYS B 1 164 ? -10.062 -28.312 -5.48 1 96.56 164 LYS B CA 1
ATOM 3537 C C . LYS B 1 164 ? -8.82 -27.594 -5.984 1 96.56 164 LYS B C 1
ATOM 3539 O O . LYS B 1 164 ? -7.711 -27.859 -5.535 1 96.56 164 LYS B O 1
ATOM 3544 N N . THR B 1 165 ? -8.984 -26.688 -6.922 1 98.31 165 THR B N 1
ATOM 3545 C CA . THR B 1 165 ? -7.832 -26.016 -7.5 1 98.31 165 THR B CA 1
ATOM 3546 C C . THR B 1 165 ? -7.812 -24.547 -7.102 1 98.31 165 THR B C 1
ATOM 3548 O O . THR B 1 165 ? -6.926 -23.797 -7.516 1 98.31 165 THR B O 1
ATOM 3551 N N . ARG B 1 166 ? -8.812 -24.078 -6.305 1 98.5 166 ARG B N 1
ATOM 3552 C CA . ARG B 1 166 ? -8.82 -22.719 -5.793 1 98.5 166 ARG B CA 1
ATOM 3553 C C . ARG B 1 166 ? -7.742 -22.516 -4.73 1 98.5 166 ARG B C 1
ATOM 3555 O O . ARG B 1 166 ? -7.719 -23.234 -3.729 1 98.5 166 ARG B O 1
ATOM 3562 N N . PRO B 1 167 ? -6.801 -21.594 -4.949 1 98.81 167 PRO B N 1
ATOM 3563 C CA . PRO B 1 167 ? -5.887 -21.297 -3.842 1 98.81 167 PRO B CA 1
ATOM 3564 C C . PRO B 1 167 ? -6.586 -20.641 -2.654 1 98.81 167 PRO B C 1
ATOM 3566 O O . PRO B 1 167 ? -7.652 -20.047 -2.814 1 98.81 167 PRO B O 1
ATOM 3569 N N . ASP B 1 168 ? -6.039 -20.766 -1.486 1 98.5 168 ASP B N 1
ATOM 3570 C CA . ASP B 1 168 ? -6.641 -20.219 -0.277 1 98.5 168 ASP B CA 1
ATOM 3571 C C . ASP B 1 168 ? -6.254 -18.75 -0.091 1 98.5 168 ASP B C 1
ATOM 3573 O O . ASP B 1 168 ? -6.93 -18.016 0.627 1 98.5 168 ASP B O 1
ATOM 3577 N N . PHE B 1 169 ? -5.188 -18.328 -0.633 1 98.75 169 PHE B N 1
ATOM 3578 C CA . PHE B 1 169 ? -4.75 -16.938 -0.656 1 98.75 169 PHE B CA 1
ATOM 3579 C C . PHE B 1 169 ? -3.77 -16.703 -1.799 1 98.75 169 PHE B C 1
ATOM 3581 O O . PHE B 1 169 ? -3.293 -17.641 -2.426 1 98.75 169 PHE B O 1
ATOM 3588 N N . GLN B 1 170 ? -3.512 -15.445 -2.156 1 98.94 170 GLN B N 1
ATOM 3589 C CA . GLN B 1 170 ? -2.615 -15.102 -3.252 1 98.94 170 GLN B CA 1
ATOM 3590 C C . GLN B 1 170 ? -1.663 -13.977 -2.848 1 98.94 170 GLN B C 1
ATOM 3592 O O . GLN B 1 170 ? -2.033 -13.086 -2.076 1 98.94 170 GLN B O 1
ATOM 3597 N N . ILE B 1 171 ? -0.446 -14.078 -3.279 1 98.94 171 ILE B N 1
ATOM 3598 C CA . ILE B 1 171 ? 0.603 -13.078 -3.092 1 98.94 171 ILE B CA 1
ATOM 3599 C C . ILE B 1 171 ? 1.145 -12.641 -4.449 1 98.94 171 ILE B C 1
ATOM 3601 O O . ILE B 1 171 ? 1.646 -13.461 -5.223 1 98.94 171 ILE B O 1
ATOM 3605 N N . LEU B 1 172 ? 1.079 -11.344 -4.727 1 98.94 172 LEU B N 1
ATOM 3606 C CA . LEU B 1 172 ? 1.389 -10.875 -6.07 1 98.94 172 LEU B CA 1
ATOM 3607 C C . LEU B 1 172 ? 2.471 -9.797 -6.035 1 98.94 172 LEU B C 1
ATOM 3609 O O . LEU B 1 172 ? 2.271 -8.734 -5.445 1 98.94 172 LEU B O 1
ATOM 3613 N N . PHE B 1 173 ? 3.598 -10.102 -6.66 1 98.81 173 PHE B N 1
ATOM 3614 C CA . PHE B 1 173 ? 4.691 -9.156 -6.848 1 98.81 173 PHE B CA 1
ATOM 3615 C C . PHE B 1 173 ? 4.547 -8.422 -8.172 1 98.81 173 PHE B C 1
ATOM 3617 O O . PHE B 1 173 ? 4.719 -9.016 -9.242 1 98.81 173 PHE B O 1
ATOM 3624 N N . TYR B 1 174 ? 4.309 -7.051 -8.172 1 98.69 174 TYR B N 1
ATOM 3625 C CA . TYR B 1 174 ? 4.199 -6.223 -9.367 1 98.69 174 TYR B CA 1
ATOM 3626 C C . TYR B 1 174 ? 3.582 -7.004 -10.516 1 98.69 174 TYR B C 1
ATOM 3628 O O . TYR B 1 174 ? 4.156 -7.082 -11.602 1 98.69 174 TYR B O 1
ATOM 3636 N N . PRO B 1 175 ? 2.355 -7.449 -10.281 1 98.88 175 PRO B N 1
ATOM 3637 C CA . PRO B 1 175 ? 1.745 -8.391 -11.227 1 98.88 175 PRO B CA 1
ATOM 3638 C C . PRO B 1 175 ? 1.268 -7.711 -12.508 1 98.88 175 PRO B C 1
ATOM 3640 O O . PRO B 1 175 ? 0.778 -6.582 -12.469 1 98.88 175 PRO B O 1
ATOM 3643 N N . VAL B 1 176 ? 1.452 -8.438 -13.594 1 98.88 176 VAL B N 1
ATOM 3644 C CA . VAL B 1 176 ? 0.56 -8.18 -14.719 1 98.88 176 VAL B CA 1
ATOM 3645 C C . VAL B 1 176 ? -0.863 -8.602 -14.352 1 98.88 176 VAL B C 1
ATOM 3647 O O . VAL B 1 176 ? -1.073 -9.648 -13.742 1 98.88 176 VAL B O 1
ATOM 3650 N N . ILE B 1 177 ? -1.825 -7.773 -14.711 1 98.94 177 ILE B N 1
ATOM 3651 C CA . ILE B 1 177 ? -3.207 -8.117 -14.398 1 98.94 177 ILE B CA 1
ATOM 3652 C C . ILE B 1 177 ? -4.07 -7.977 -15.648 1 98.94 177 ILE B C 1
ATOM 3654 O O . ILE B 1 177 ? -4.762 -8.914 -16.047 1 98.94 177 ILE B O 1
ATOM 3658 N N . SER B 1 178 ? -3.959 -6.836 -16.312 1 98.75 178 SER B N 1
ATOM 3659 C CA . SER B 1 178 ? -4.871 -6.516 -17.406 1 98.75 178 SER B CA 1
ATOM 3660 C C . SER B 1 178 ? -4.277 -6.898 -18.75 1 98.75 178 SER B C 1
ATOM 3662 O O . SER B 1 178 ? -3.072 -6.746 -18.969 1 98.75 178 SER B O 1
ATOM 3664 N N . MET B 1 179 ? -5.16 -7.355 -19.656 1 98.56 179 MET B N 1
ATOM 3665 C CA . MET B 1 179 ? -4.785 -7.598 -21.047 1 98.56 179 MET B CA 1
ATOM 3666 C C . MET B 1 179 ? -5.297 -6.477 -21.953 1 98.56 179 MET B C 1
ATOM 3668 O O . MET B 1 179 ? -5.164 -6.551 -23.172 1 98.56 179 MET B O 1
ATOM 3672 N N . GLN B 1 180 ? -5.789 -5.445 -21.281 1 96.19 180 GLN B N 1
ATOM 3673 C CA . GLN B 1 180 ? -6.305 -4.312 -22.047 1 96.19 180 GLN B CA 1
ATOM 3674 C C . GLN B 1 180 ? -5.164 -3.479 -22.625 1 96.19 180 GLN B C 1
ATOM 3676 O O . GLN B 1 180 ? -4.172 -3.215 -21.953 1 96.19 180 GLN B O 1
ATOM 3681 N N . LYS B 1 181 ? -5.391 -2.996 -23.828 1 91.75 181 LYS B N 1
ATOM 3682 C CA . LYS B 1 181 ? -4.387 -2.164 -24.484 1 91.75 181 LYS B CA 1
ATOM 3683 C C . LYS B 1 181 ? -4.137 -0.88 -23.703 1 91.75 181 LYS B C 1
ATOM 3685 O O . LYS B 1 181 ? -5.07 -0.299 -23.141 1 91.75 181 LYS B O 1
ATOM 3690 N N . GLY B 1 182 ? -2.916 -0.418 -23.578 1 90.19 182 GLY B N 1
ATOM 3691 C CA . GLY B 1 182 ? -2.566 0.804 -22.875 1 90.19 182 GLY B CA 1
ATOM 3692 C C . GLY B 1 182 ? -2.07 0.556 -21.469 1 90.19 182 GLY B C 1
ATOM 3693 O O . GLY B 1 182 ? -1.361 1.388 -20.891 1 90.19 182 GLY B O 1
ATOM 3694 N N . VAL B 1 183 ? -2.557 -0.595 -20.859 1 93.25 183 VAL B N 1
ATOM 3695 C CA . VAL B 1 183 ? -2.139 -0.837 -19.484 1 93.25 183 VAL B CA 1
ATOM 3696 C C . VAL B 1 183 ? -1.367 -2.152 -19.406 1 93.25 183 VAL B C 1
ATOM 3698 O O . VAL B 1 183 ? -0.562 -2.35 -18.484 1 93.25 183 VAL B O 1
ATOM 3701 N N . THR B 1 184 ? -1.582 -3.041 -20.406 1 96.62 184 THR B N 1
ATOM 3702 C CA . THR B 1 184 ? -1.004 -4.379 -20.391 1 96.62 184 THR B CA 1
ATOM 3703 C C . THR B 1 184 ? 0.505 -4.32 -20.609 1 96.62 184 THR B C 1
ATOM 3705 O O . THR B 1 184 ? 1.025 -3.322 -21.109 1 96.62 184 THR B O 1
ATOM 3708 N N . HIS B 1 185 ? 1.145 -5.309 -19.969 1 98 185 HIS B N 1
ATOM 3709 C CA . HIS B 1 185 ? 2.492 -5.594 -20.438 1 98 185 HIS B CA 1
ATOM 3710 C C . HIS B 1 185 ? 2.461 -6.277 -21.797 1 98 185 HIS B C 1
ATOM 3712 O O . HIS B 1 185 ? 2.064 -7.441 -21.906 1 98 185 HIS B O 1
ATOM 3718 N N . GLY B 1 186 ? 2.996 -5.594 -22.828 1 97.31 186 GLY B N 1
ATOM 3719 C CA . GLY B 1 186 ? 2.834 -6.031 -24.203 1 97.31 186 GLY B CA 1
ATOM 3720 C C . GLY B 1 186 ? 3.393 -7.422 -24.453 1 97.31 186 GLY B C 1
ATOM 3721 O O . GLY B 1 186 ? 2.75 -8.242 -25.109 1 97.31 186 GLY B O 1
ATOM 3722 N N . GLY B 1 187 ? 4.57 -7.684 -23.984 1 97.31 187 GLY B N 1
ATOM 3723 C CA . GLY B 1 187 ? 5.176 -8.992 -24.172 1 97.31 187 GLY B CA 1
ATOM 3724 C C . GLY B 1 187 ? 4.363 -10.117 -23.547 1 97.31 187 GLY B C 1
ATOM 3725 O O . GLY B 1 187 ? 4.137 -11.148 -24.188 1 97.31 187 GLY B O 1
ATOM 3726 N N . SER B 1 188 ? 3.895 -9.953 -22.312 1 98.44 188 SER B N 1
ATOM 3727 C CA . SER B 1 188 ? 3.072 -10.961 -21.656 1 98.44 188 SER B CA 1
ATOM 3728 C C . SER B 1 188 ? 1.771 -11.203 -22.406 1 98.44 188 SER B C 1
ATOM 3730 O O . SER B 1 188 ? 1.347 -12.352 -22.578 1 98.44 188 SER B O 1
ATOM 3732 N N . ARG B 1 189 ? 1.115 -10.102 -22.844 1 98.5 189 ARG B N 1
ATOM 3733 C CA . ARG B 1 189 ? -0.134 -10.188 -23.594 1 98.5 189 ARG B CA 1
ATOM 3734 C C . ARG B 1 189 ? 0.045 -11.016 -24.859 1 98.5 189 ARG B C 1
ATOM 3736 O O . ARG B 1 189 ? -0.713 -11.953 -25.109 1 98.5 189 ARG B O 1
ATOM 3743 N N . LYS B 1 190 ? 1.047 -10.656 -25.641 1 97.94 190 LYS B N 1
ATOM 3744 C CA . LYS B 1 190 ? 1.307 -11.336 -26.906 1 97.94 190 LYS B CA 1
ATOM 3745 C C . LYS B 1 190 ? 1.604 -12.82 -26.688 1 97.94 190 LYS B C 1
ATOM 3747 O O . LYS B 1 190 ? 1.059 -13.68 -27.375 1 97.94 190 LYS B O 1
ATOM 3752 N N . ASN B 1 191 ? 2.441 -13.102 -25.688 1 97.75 191 ASN B N 1
ATOM 3753 C CA . ASN B 1 191 ? 2.875 -14.469 -25.453 1 97.75 191 ASN B CA 1
ATOM 3754 C C . ASN B 1 191 ? 1.733 -15.336 -24.922 1 97.75 191 ASN B C 1
ATOM 3756 O O . ASN B 1 191 ? 1.675 -16.531 -25.188 1 97.75 191 ASN B O 1
ATOM 3760 N N . LEU B 1 192 ? 0.78 -14.758 -24.172 1 98.44 192 LEU B N 1
ATOM 3761 C CA . LEU B 1 192 ? -0.283 -15.531 -23.547 1 98.44 192 LEU B CA 1
ATOM 3762 C C . LEU B 1 192 ? -1.471 -15.695 -24.484 1 98.44 192 LEU B C 1
ATOM 3764 O O . LEU B 1 192 ? -1.953 -16.812 -24.688 1 98.44 192 LEU B O 1
ATOM 3768 N N . ILE B 1 193 ? -1.941 -14.516 -25.094 1 98.19 193 ILE B N 1
ATOM 3769 C CA . ILE B 1 193 ? -3.221 -14.609 -25.797 1 98.19 193 ILE B CA 1
ATOM 3770 C C . ILE B 1 193 ? -3.033 -14.242 -27.266 1 98.19 193 ILE B C 1
ATOM 3772 O O . ILE B 1 193 ? -4.004 -14.18 -28.031 1 98.19 193 ILE B O 1
ATOM 3776 N N . GLY B 1 194 ? -1.81 -13.945 -27.688 1 96.25 194 GLY B N 1
ATOM 3777 C CA . GLY B 1 194 ? -1.517 -13.719 -29.094 1 96.25 194 GLY B CA 1
ATOM 3778 C C . GLY B 1 194 ? -1.503 -12.25 -29.469 1 96.25 194 GLY B C 1
ATOM 3779 O O . GLY B 1 194 ? -1.83 -11.391 -28.656 1 96.25 194 GLY B O 1
ATOM 3780 N N . GLU B 1 195 ? -1.182 -11.961 -30.641 1 93.56 195 GLU B N 1
ATOM 3781 C CA . GLU B 1 195 ? -1.024 -10.602 -31.156 1 93.56 195 GLU B CA 1
ATOM 3782 C C . 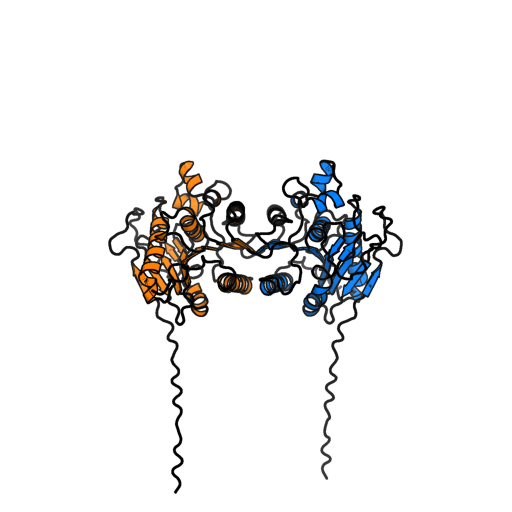GLU B 1 195 ? -2.377 -9.922 -31.344 1 93.56 195 GLU B C 1
ATOM 3784 O O . GLU B 1 195 ? -2.51 -8.719 -31.109 1 93.56 195 GLU B O 1
ATOM 3789 N N . ASN B 1 196 ? -3.334 -10.664 -31.844 1 94.31 196 ASN B N 1
ATOM 3790 C CA . ASN B 1 196 ? -4.672 -10.148 -32.094 1 94.31 196 ASN B CA 1
ATOM 3791 C C . ASN B 1 196 ? -5.746 -11 -31.438 1 94.31 196 ASN B C 1
ATOM 3793 O O . ASN B 1 196 ? -6.57 -11.617 -32.125 1 94.31 196 ASN B O 1
ATOM 3797 N N . PRO B 1 197 ? -5.691 -10.969 -30.141 1 96.75 197 PRO B N 1
ATOM 3798 C CA . PRO B 1 197 ? -6.68 -11.789 -29.438 1 96.75 197 PRO B CA 1
ATOM 3799 C C . PRO B 1 197 ? -8.109 -11.312 -29.656 1 96.75 197 PRO B C 1
ATOM 3801 O O . PRO B 1 197 ? -8.328 -10.141 -29.984 1 96.75 197 PRO B O 1
ATOM 3804 N N . SER B 1 198 ? -9.094 -12.242 -29.547 1 97.31 198 SER B N 1
ATOM 3805 C CA . SER B 1 198 ? -10.492 -11.836 -29.531 1 97.31 198 SER B CA 1
ATOM 3806 C C . SER B 1 198 ? -10.805 -10.969 -28.312 1 97.31 198 SER B C 1
ATOM 3808 O O . SER B 1 198 ? -10.078 -11 -27.312 1 97.31 198 SER B O 1
ATOM 3810 N N . GLN B 1 199 ? -11.836 -10.211 -28.438 1 96.94 199 GLN B N 1
ATOM 3811 C CA . GLN B 1 199 ? -12.281 -9.398 -27.312 1 96.94 199 GLN B CA 1
ATOM 3812 C C . GLN B 1 199 ? -12.617 -10.266 -26.109 1 96.94 199 GLN B C 1
ATOM 3814 O O . GLN B 1 199 ? -12.359 -9.867 -24.969 1 96.94 199 GLN B O 1
ATOM 3819 N N . GLU B 1 200 ? -13.156 -11.398 -26.406 1 97.5 200 GLU B N 1
ATOM 3820 C CA . GLU B 1 200 ? -13.531 -12.32 -25.328 1 97.5 200 GLU B CA 1
ATOM 3821 C C . GLU B 1 200 ? -12.305 -12.789 -24.562 1 97.5 200 GLU B C 1
ATOM 3823 O O . GLU B 1 200 ? -12.328 -12.852 -23.328 1 97.5 200 GLU B O 1
ATOM 3828 N N . LEU B 1 201 ? -11.258 -13.094 -25.25 1 97.56 201 LEU B N 1
ATOM 3829 C CA . LEU B 1 201 ? -10.031 -13.562 -24.609 1 97.56 201 LEU B CA 1
ATOM 3830 C C . LEU B 1 201 ? -9.367 -12.438 -23.828 1 97.56 201 LEU B C 1
ATOM 3832 O O . LEU B 1 201 ? -8.844 -12.672 -22.734 1 97.56 201 LEU B O 1
ATOM 3836 N N . GLU B 1 202 ? -9.383 -11.234 -24.422 1 98.12 202 GLU B N 1
ATOM 3837 C CA . GLU B 1 202 ? -8.859 -10.062 -23.719 1 98.12 202 GLU B CA 1
ATOM 3838 C C . GLU B 1 202 ? -9.586 -9.836 -22.406 1 98.12 202 GLU B C 1
ATOM 3840 O O . GLU B 1 202 ? -8.953 -9.594 -21.375 1 98.12 202 GLU B O 1
ATOM 3845 N N . GLN B 1 203 ? -10.891 -9.945 -22.469 1 97.94 203 GLN B N 1
ATOM 3846 C CA . GLN B 1 203 ? -11.695 -9.766 -21.266 1 97.94 203 GLN B CA 1
ATOM 3847 C C . GLN B 1 203 ? -11.445 -10.883 -20.25 1 97.94 203 GLN B C 1
ATOM 3849 O O . GLN B 1 203 ? -11.289 -10.625 -19.062 1 97.94 203 GLN B O 1
ATOM 3854 N N . LYS B 1 204 ? -11.375 -12.094 -20.719 1 98.44 204 LYS B N 1
ATOM 3855 C CA . LYS B 1 204 ? -11.227 -13.258 -19.844 1 98.44 204 LYS B CA 1
ATOM 3856 C C . LYS B 1 204 ? -9.922 -13.188 -19.062 1 98.44 204 LYS B C 1
ATOM 3858 O O . LYS B 1 204 ? -9.883 -13.531 -17.875 1 98.44 204 LYS B O 1
ATOM 3863 N N . TYR B 1 205 ? -8.859 -12.672 -19.688 1 98.75 205 TYR B N 1
ATOM 3864 C CA . TYR B 1 205 ? -7.559 -12.719 -19.047 1 98.75 205 TYR B CA 1
ATOM 3865 C C . TYR B 1 205 ? -7.168 -11.344 -18.516 1 98.75 205 TYR B C 1
ATOM 3867 O O . TYR B 1 205 ? -6.008 -11.109 -18.172 1 98.75 205 TYR B O 1
ATOM 3875 N N . SER B 1 206 ? -8.117 -10.398 -18.594 1 98.88 206 SER B N 1
ATOM 3876 C CA . SER B 1 206 ? -8.055 -9.219 -17.75 1 98.88 206 SER B CA 1
ATOM 3877 C C . SER B 1 206 ? -8.633 -9.492 -16.359 1 98.88 206 SER B C 1
ATOM 3879 O O . SER B 1 206 ? -9.844 -9.383 -16.156 1 98.88 206 SER B O 1
ATOM 3881 N N . LEU B 1 207 ? -7.738 -9.711 -15.477 1 98.94 207 LEU B N 1
ATOM 3882 C CA . LEU B 1 207 ? -8.133 -10.445 -14.281 1 98.94 207 LEU B CA 1
ATOM 3883 C C . LEU B 1 207 ? -8.836 -9.531 -13.281 1 98.94 207 LEU B C 1
ATOM 3885 O O . LEU B 1 207 ? -9.547 -10.008 -12.391 1 98.94 207 LEU B O 1
ATOM 3889 N N . GLU B 1 208 ? -8.641 -8.18 -13.352 1 98.5 208 GLU B N 1
ATOM 3890 C CA . GLU B 1 208 ? -9.422 -7.254 -12.539 1 98.5 208 GLU B CA 1
ATOM 3891 C C . GLU B 1 208 ? -10.914 -7.363 -12.859 1 98.5 208 GLU B C 1
ATOM 3893 O O . GLU B 1 208 ? -11.758 -6.969 -12.047 1 98.5 208 GLU B O 1
ATOM 3898 N N . ARG B 1 209 ? -11.211 -8 -14.016 1 98.44 209 ARG B N 1
ATOM 3899 C CA . ARG B 1 209 ? -12.602 -8.125 -14.445 1 98.44 209 ARG B CA 1
ATOM 3900 C C . ARG B 1 209 ? -13.164 -9.492 -14.062 1 98.44 209 ARG B C 1
ATOM 3902 O O . ARG B 1 209 ? -14.352 -9.758 -14.273 1 98.44 209 ARG B O 1
ATOM 3909 N N . GLN B 1 210 ? -12.367 -10.32 -13.508 1 98.81 210 GLN B N 1
ATOM 3910 C CA . GLN B 1 210 ? -12.773 -11.688 -13.227 1 98.81 210 GLN B CA 1
ATOM 3911 C C . GLN B 1 210 ? -12.93 -11.922 -11.727 1 98.81 210 GLN B C 1
ATOM 3913 O O . GLN B 1 210 ? -13.234 -13.039 -11.297 1 98.81 210 GLN B O 1
ATOM 3918 N N . VAL B 1 211 ? -12.727 -10.852 -10.914 1 98.88 211 VAL B N 1
ATOM 3919 C CA . VAL B 1 211 ? -12.812 -10.977 -9.461 1 98.88 211 VAL B CA 1
ATOM 3920 C C . VAL B 1 211 ? -14.25 -11.266 -9.047 1 98.88 211 VAL B C 1
ATOM 3922 O O . VAL B 1 211 ? -15.195 -10.727 -9.641 1 98.88 211 VAL B O 1
ATOM 3925 N N . SER B 1 212 ? -14.461 -12.109 -8.141 1 98.5 212 SER B N 1
ATOM 3926 C CA . SER B 1 212 ? -15.742 -12.453 -7.535 1 98.5 212 SER B CA 1
ATOM 3927 C C . SER B 1 212 ? -15.617 -12.57 -6.02 1 98.5 212 SER B C 1
ATOM 3929 O O . SER B 1 212 ? -14.516 -12.523 -5.473 1 98.5 212 SER B O 1
ATOM 3931 N N . PRO B 1 213 ? -16.734 -12.719 -5.262 1 97.56 213 PRO B N 1
ATOM 3932 C CA . PRO B 1 213 ? -16.641 -12.883 -3.811 1 97.56 213 PRO B CA 1
ATOM 3933 C C . PRO B 1 213 ? -15.898 -14.156 -3.404 1 97.56 213 PRO B C 1
ATOM 3935 O O . PRO B 1 213 ? -15.5 -14.297 -2.246 1 97.56 213 PRO B O 1
ATOM 3938 N N . ARG B 1 214 ? -15.688 -15.086 -4.383 1 97.62 214 ARG B N 1
ATOM 3939 C CA . ARG B 1 214 ? -15.008 -16.344 -4.074 1 97.62 214 ARG B CA 1
ATOM 3940 C C . ARG B 1 214 ? -13.508 -16.234 -4.34 1 97.62 214 ARG B C 1
ATOM 3942 O O . ARG B 1 214 ? -12.75 -17.156 -4.031 1 97.62 214 ARG B O 1
ATOM 3949 N N . THR B 1 215 ? -13.07 -15.109 -4.973 1 98.56 215 THR B N 1
ATOM 3950 C CA . THR B 1 215 ? -11.641 -14.891 -5.16 1 98.56 215 THR B CA 1
ATOM 3951 C C . THR B 1 215 ? -10.914 -14.852 -3.818 1 98.56 215 THR B C 1
ATOM 3953 O O . THR B 1 215 ? -11.406 -14.258 -2.857 1 98.56 215 THR B O 1
ATOM 3956 N N . PRO B 1 216 ? -9.797 -15.547 -3.717 1 98.38 216 PRO B N 1
ATOM 3957 C CA . PRO B 1 216 ? -9.109 -15.602 -2.422 1 98.38 216 PRO B CA 1
ATOM 3958 C C . PRO B 1 216 ? -8.531 -14.258 -2.006 1 98.38 216 PRO B C 1
ATOM 3960 O O . PRO B 1 216 ? -8.305 -13.391 -2.852 1 98.38 216 PRO B O 1
ATOM 3963 N N . GLN B 1 217 ? -8.328 -14.086 -0.689 1 98.06 217 GLN B N 1
ATOM 3964 C CA . GLN B 1 217 ? -7.652 -12.922 -0.118 1 98.06 217 GLN B CA 1
ATOM 3965 C C . GLN B 1 217 ? -6.273 -12.727 -0.743 1 98.06 217 GLN B C 1
ATOM 3967 O O . GLN B 1 217 ? -5.625 -13.695 -1.147 1 98.06 217 GLN B O 1
ATOM 3972 N N . ALA B 1 218 ? -5.824 -11.438 -0.774 1 98.69 218 ALA B N 1
ATOM 3973 C CA . ALA B 1 218 ? -4.656 -11.148 -1.599 1 98.69 218 ALA B CA 1
ATOM 3974 C C . ALA B 1 218 ? -3.703 -10.195 -0.88 1 98.69 218 ALA B C 1
ATOM 3976 O O . ALA B 1 218 ? -4.141 -9.32 -0.124 1 98.69 218 ALA B O 1
ATOM 3977 N N . PHE B 1 219 ? -2.457 -10.422 -1.075 1 98.75 219 PHE B N 1
ATOM 3978 C CA . PHE B 1 219 ? -1.357 -9.523 -0.737 1 98.75 219 PHE B CA 1
ATOM 3979 C C . PHE B 1 219 ? -0.641 -9.047 -1.996 1 98.75 219 PHE B C 1
ATOM 3981 O O . PHE B 1 219 ? -0.09 -9.859 -2.746 1 98.75 219 PHE B O 1
ATOM 3988 N N . ILE B 1 220 ? -0.635 -7.707 -2.268 1 98.88 220 ILE B N 1
ATOM 3989 C CA . ILE B 1 220 ? -0.107 -7.16 -3.514 1 98.88 220 ILE B CA 1
ATOM 3990 C C . ILE B 1 220 ? 0.997 -6.152 -3.209 1 98.88 220 ILE B C 1
ATOM 3992 O O . ILE B 1 220 ? 0.825 -5.27 -2.363 1 98.88 220 ILE B O 1
ATOM 3996 N N . MET B 1 221 ? 2.121 -6.309 -3.902 1 98.56 221 MET B N 1
ATOM 3997 C CA . MET B 1 221 ? 3.227 -5.359 -3.789 1 98.56 221 MET B CA 1
ATOM 3998 C C . MET B 1 221 ? 3.654 -4.855 -5.164 1 98.56 221 MET B C 1
ATOM 4000 O O . MET B 1 221 ? 3.697 -5.625 -6.125 1 98.56 221 MET B O 1
ATOM 4004 N N . LEU B 1 222 ? 4.012 -3.596 -5.219 1 97.75 222 LEU B N 1
ATOM 4005 C CA . LEU B 1 222 ? 4.512 -3.037 -6.469 1 97.75 222 LEU B CA 1
ATOM 4006 C C . LEU B 1 222 ? 5.371 -1.806 -6.211 1 97.75 222 LEU B C 1
ATOM 4008 O O . LEU B 1 222 ? 5.645 -1.465 -5.059 1 97.75 222 LEU B O 1
ATOM 4012 N N . SER B 1 223 ? 5.996 -1.336 -7.266 1 96.88 223 SER B N 1
ATOM 4013 C CA . SER B 1 223 ? 6.703 -0.058 -7.234 1 96.88 223 SER B CA 1
ATOM 4014 C C . SER B 1 223 ? 5.957 1.002 -8.039 1 96.88 223 SER B C 1
ATOM 4016 O O . SER B 1 223 ? 5.457 0.722 -9.133 1 96.88 223 SER B O 1
ATOM 4018 N N . SER B 1 224 ? 5.922 2.186 -7.477 1 95 224 SER B N 1
ATOM 4019 C CA . SER B 1 224 ? 5.203 3.285 -8.109 1 95 224 SER B CA 1
ATOM 4020 C C . SER B 1 224 ? 5.859 3.686 -9.43 1 95 224 SER B C 1
ATOM 4022 O O . SER B 1 224 ? 5.188 4.18 -10.336 1 95 224 SER B O 1
ATOM 4024 N N . ASP B 1 225 ? 7.113 3.42 -9.531 1 94.12 225 ASP B N 1
ATOM 4025 C CA . ASP B 1 225 ? 7.844 3.861 -10.711 1 94.12 225 ASP B CA 1
ATOM 4026 C C . ASP B 1 225 ? 8.078 2.701 -11.68 1 94.12 225 ASP B C 1
ATOM 4028 O O . ASP B 1 225 ? 9.023 2.727 -12.469 1 94.12 225 ASP B O 1
ATOM 4032 N N . ASP B 1 226 ? 7.262 1.655 -11.602 1 96.69 226 ASP B N 1
ATOM 4033 C CA . ASP B 1 226 ? 7.348 0.524 -12.523 1 96.69 226 ASP B CA 1
ATOM 4034 C C . ASP B 1 226 ? 6.809 0.896 -13.898 1 96.69 226 ASP B C 1
ATOM 4036 O O . ASP B 1 226 ? 5.594 0.994 -14.094 1 96.69 226 ASP B O 1
ATOM 4040 N N . ASP B 1 227 ? 7.664 0.999 -14.898 1 93.81 227 ASP B N 1
ATOM 4041 C CA . ASP B 1 227 ? 7.246 1.388 -16.25 1 93.81 227 ASP B CA 1
ATOM 4042 C C . ASP B 1 227 ? 6.961 0.161 -17.109 1 93.81 227 ASP B C 1
ATOM 4044 O O . ASP B 1 227 ? 6.328 0.27 -18.156 1 93.81 227 ASP B O 1
ATOM 4048 N N . ALA B 1 228 ? 7.477 -0.942 -16.641 1 96.75 228 ALA B N 1
ATOM 4049 C CA . ALA B 1 228 ? 7.25 -2.166 -17.406 1 96.75 228 ALA B CA 1
ATOM 4050 C C . ALA B 1 228 ? 5.836 -2.695 -17.188 1 96.75 228 ALA B C 1
ATOM 4052 O O . ALA B 1 228 ? 5.152 -3.08 -18.141 1 96.75 228 ALA B O 1
ATOM 4053 N N . VAL B 1 229 ? 5.434 -2.803 -15.961 1 98.19 229 VAL B N 1
ATOM 4054 C CA . VAL B 1 229 ? 4.066 -3.119 -15.555 1 98.19 229 VAL B CA 1
ATOM 4055 C C . VAL B 1 229 ? 3.5 -1.979 -14.711 1 98.19 229 VAL B C 1
ATOM 4057 O O . VAL B 1 229 ? 3.697 -1.939 -13.492 1 98.19 229 VAL B O 1
ATOM 4060 N N . PRO B 1 230 ? 2.787 -1.124 -15.375 1 96.25 230 PRO B N 1
ATOM 4061 C CA . PRO B 1 230 ? 2.307 0.056 -14.656 1 96.25 230 PRO B CA 1
ATOM 4062 C C . PRO B 1 230 ? 1.479 -0.304 -13.422 1 96.25 230 PRO B C 1
ATOM 4064 O O . PRO B 1 230 ? 0.706 -1.265 -13.453 1 96.25 230 PRO B O 1
ATOM 4067 N N . PRO B 1 231 ? 1.578 0.495 -12.367 1 96.25 231 PRO B N 1
ATOM 4068 C CA . PRO B 1 231 ? 0.938 0.214 -11.078 1 96.25 231 PRO B CA 1
ATOM 4069 C C . PRO B 1 231 ? -0.572 0.02 -11.195 1 96.25 231 PRO B C 1
ATOM 4071 O O . PRO B 1 231 ? -1.176 -0.675 -10.375 1 96.25 231 PRO B O 1
ATOM 4074 N N . ILE B 1 232 ? -1.154 0.557 -12.234 1 96.38 232 ILE B N 1
ATOM 4075 C CA . ILE B 1 232 ? -2.602 0.46 -12.383 1 96.38 232 ILE B CA 1
ATOM 4076 C C . ILE B 1 232 ? -3.012 -1.007 -12.5 1 96.38 232 ILE B C 1
ATOM 4078 O O . ILE B 1 232 ? -4.16 -1.361 -12.219 1 96.38 232 ILE B O 1
ATOM 4082 N N . ASN B 1 233 ? -2.068 -1.902 -12.93 1 98.25 233 ASN B N 1
ATOM 4083 C CA . ASN B 1 233 ? -2.367 -3.33 -12.922 1 98.25 233 ASN B CA 1
ATOM 4084 C C . ASN B 1 233 ? -2.713 -3.822 -11.516 1 98.25 233 ASN B C 1
ATOM 4086 O O . ASN B 1 233 ? -3.865 -4.16 -11.242 1 98.25 233 ASN B O 1
ATOM 4090 N N . GLY B 1 234 ? -1.723 -3.678 -10.602 1 98.38 234 GLY B N 1
ATOM 4091 C CA . GLY B 1 234 ? -1.951 -4.102 -9.227 1 98.38 234 GLY B CA 1
ATOM 4092 C C . GLY B 1 234 ? -3.055 -3.324 -8.539 1 98.38 234 GLY B C 1
ATOM 4093 O O . GLY B 1 234 ? -3.877 -3.902 -7.824 1 98.38 234 GLY B O 1
ATOM 4094 N N . ILE B 1 235 ? -3.152 -2.025 -8.766 1 97.88 235 ILE B N 1
ATOM 4095 C CA . ILE B 1 235 ? -4.129 -1.152 -8.117 1 97.88 235 ILE B CA 1
ATOM 4096 C C . ILE B 1 235 ? -5.531 -1.498 -8.609 1 97.88 235 ILE B C 1
ATOM 4098 O O . ILE B 1 235 ? -6.469 -1.584 -7.812 1 97.88 235 ILE B O 1
ATOM 4102 N N . GLY B 1 236 ? -5.66 -1.706 -9.906 1 97.38 236 GLY B N 1
ATOM 4103 C CA . GLY B 1 236 ? -6.953 -2.104 -10.445 1 97.38 236 GLY B CA 1
ATOM 4104 C C . GLY B 1 236 ? -7.453 -3.418 -9.875 1 97.38 236 GLY B C 1
ATOM 4105 O O . GLY B 1 236 ? -8.648 -3.559 -9.586 1 97.38 236 GLY B O 1
ATOM 4106 N N . TYR B 1 237 ? -6.578 -4.352 -9.781 1 98.81 237 TYR B N 1
ATOM 4107 C CA . TYR B 1 237 ? -6.938 -5.637 -9.188 1 98.81 237 TYR B CA 1
ATOM 4108 C C . TYR B 1 237 ? -7.359 -5.469 -7.734 1 98.81 237 TYR B C 1
ATOM 4110 O O . TYR B 1 237 ? -8.367 -6.035 -7.305 1 98.81 237 TYR B O 1
ATOM 4118 N N . PHE B 1 238 ? -6.621 -4.672 -6.934 1 98.5 238 PHE B N 1
ATOM 4119 C CA . PHE B 1 238 ? -6.93 -4.371 -5.543 1 98.5 238 PHE B CA 1
ATOM 4120 C C . PHE B 1 238 ? -8.328 -3.775 -5.414 1 98.5 238 PHE B C 1
ATOM 4122 O O . PHE B 1 238 ? -9.109 -4.195 -4.562 1 98.5 238 PHE B O 1
ATOM 4129 N N . LEU B 1 239 ? -8.625 -2.809 -6.27 1 96.5 239 LEU B N 1
ATOM 4130 C CA . LEU B 1 239 ? -9.922 -2.15 -6.219 1 96.5 239 LEU B CA 1
ATOM 4131 C C . LEU B 1 239 ? -11.047 -3.131 -6.551 1 96.5 239 LEU B C 1
ATOM 4133 O O . LEU B 1 239 ? -12.109 -3.094 -5.938 1 96.5 239 LEU B O 1
ATOM 4137 N N . ALA B 1 240 ? -10.812 -4.02 -7.531 1 98.12 240 ALA B N 1
ATOM 4138 C CA . ALA B 1 240 ? -11.805 -5.039 -7.867 1 98.12 240 ALA B CA 1
ATOM 4139 C C . ALA B 1 240 ? -12.055 -5.973 -6.684 1 98.12 240 ALA B C 1
ATOM 4141 O O . ALA B 1 240 ? -13.203 -6.328 -6.398 1 98.12 240 ALA B O 1
ATOM 4142 N N . LEU B 1 241 ? -10.984 -6.387 -6.027 1 98.06 241 LEU B N 1
ATOM 4143 C CA . LEU B 1 241 ? -11.117 -7.223 -4.84 1 98.06 241 LEU B CA 1
ATOM 4144 C C . LEU B 1 241 ? -11.953 -6.527 -3.775 1 98.06 241 LEU B C 1
ATOM 4146 O O . LEU B 1 241 ? -12.867 -7.129 -3.207 1 98.06 241 LEU B O 1
ATOM 4150 N N . ARG B 1 242 ? -11.68 -5.281 -3.52 1 95.12 242 ARG B N 1
ATOM 4151 C CA . ARG B 1 242 ? -12.422 -4.504 -2.533 1 95.12 242 ARG B CA 1
ATOM 4152 C C . ARG B 1 242 ? -13.898 -4.43 -2.896 1 95.12 242 ARG B C 1
ATOM 4154 O O . ARG B 1 242 ? -14.766 -4.586 -2.033 1 95.12 242 ARG B O 1
ATOM 4161 N N . ASP B 1 243 ? -14.172 -4.195 -4.137 1 94.69 243 ASP B N 1
ATOM 4162 C CA . ASP B 1 243 ? -15.547 -4.062 -4.602 1 94.69 243 ASP B CA 1
ATOM 4163 C C . ASP B 1 243 ? -16.344 -5.344 -4.344 1 94.69 243 ASP B C 1
ATOM 4165 O O . ASP B 1 243 ? -17.562 -5.301 -4.16 1 94.69 243 ASP B O 1
ATOM 4169 N N . HIS B 1 244 ? -15.68 -6.422 -4.324 1 97 244 HIS B N 1
ATOM 4170 C CA . HIS B 1 244 ? -16.328 -7.707 -4.09 1 97 244 HIS B CA 1
ATOM 4171 C C . HIS B 1 244 ? -16.172 -8.148 -2.639 1 97 244 HIS B C 1
ATOM 4173 O O . HIS B 1 244 ? -16.406 -9.312 -2.309 1 97 244 HIS B O 1
ATOM 4179 N N . LYS B 1 245 ? -15.633 -7.277 -1.799 1 94.25 245 LYS B N 1
ATOM 4180 C CA . LYS B 1 245 ? -15.484 -7.473 -0.359 1 94.25 245 LYS B CA 1
ATOM 4181 C C . LYS B 1 245 ? -14.508 -8.602 -0.058 1 94.25 245 LYS B C 1
ATOM 4183 O O . LYS B 1 245 ? -14.672 -9.328 0.921 1 94.25 245 LYS B O 1
ATOM 4188 N N . VAL B 1 246 ? -13.531 -8.812 -0.959 1 96.44 246 VAL B N 1
ATOM 4189 C CA . VAL B 1 246 ? -12.438 -9.75 -0.722 1 96.44 246 VAL B CA 1
ATOM 4190 C C . VAL B 1 246 ? -11.305 -9.039 0.024 1 96.44 246 VAL B C 1
ATOM 4192 O O . VAL B 1 246 ? -10.805 -8.016 -0.431 1 96.44 246 VAL B O 1
ATOM 4195 N N . PRO B 1 247 ? -10.867 -9.523 1.198 1 95.56 247 PRO B N 1
ATOM 4196 C CA . PRO B 1 247 ? -9.766 -8.875 1.913 1 95.56 247 PRO B CA 1
ATOM 4197 C C . PRO B 1 247 ? -8.484 -8.805 1.082 1 95.56 247 PRO B C 1
ATOM 4199 O O . PRO B 1 247 ? -8.102 -9.789 0.445 1 95.56 247 PRO B O 1
ATOM 4202 N N . ALA B 1 248 ? -7.895 -7.613 1.068 1 96.88 248 ALA B N 1
ATOM 4203 C CA . ALA B 1 248 ? -6.68 -7.43 0.278 1 96.88 248 ALA B CA 1
ATOM 4204 C C . ALA B 1 248 ? -5.773 -6.367 0.902 1 96.88 248 ALA B C 1
ATOM 4206 O O . ALA B 1 248 ? -6.254 -5.434 1.546 1 96.88 248 ALA B O 1
ATOM 4207 N N . SER B 1 249 ? -4.516 -6.582 0.785 1 97.31 249 SER B N 1
ATOM 4208 C CA . SER B 1 249 ? -3.48 -5.609 1.125 1 97.31 249 SER B CA 1
ATOM 4209 C C . SER B 1 249 ? -2.73 -5.145 -0.118 1 97.31 249 SER B C 1
ATOM 4211 O O . SER B 1 249 ? -2.51 -5.926 -1.046 1 97.31 249 SER B O 1
ATOM 4213 N N . LEU B 1 250 ? -2.377 -3.893 -0.149 1 98.38 250 LEU B N 1
ATOM 4214 C CA . LEU B 1 250 ? -1.639 -3.287 -1.253 1 98.38 250 LEU B CA 1
ATOM 4215 C C . LEU B 1 250 ? -0.49 -2.43 -0.734 1 98.38 250 LEU B C 1
ATOM 4217 O O . LEU B 1 250 ? -0.695 -1.558 0.114 1 98.38 250 LEU B O 1
ATOM 4221 N N . HIS B 1 251 ? 0.694 -2.715 -1.189 1 98.5 251 HIS B N 1
ATOM 4222 C CA . HIS B 1 251 ? 1.885 -1.948 -0.837 1 98.5 251 HIS B CA 1
ATOM 4223 C C . HIS B 1 251 ? 2.629 -1.482 -2.084 1 98.5 251 HIS B C 1
ATOM 4225 O O . HIS B 1 251 ? 3.225 -2.295 -2.797 1 98.5 251 HIS B O 1
ATOM 4231 N N . ALA B 1 252 ? 2.592 -0.171 -2.338 1 98 252 ALA B N 1
ATOM 4232 C CA . ALA B 1 252 ? 3.312 0.455 -3.443 1 98 252 ALA B CA 1
ATOM 4233 C C . ALA B 1 252 ? 4.5 1.269 -2.936 1 98 252 ALA B C 1
ATOM 4235 O O . ALA B 1 252 ? 4.32 2.293 -2.273 1 98 252 ALA B O 1
ATOM 4236 N N . TYR B 1 253 ? 5.68 0.814 -3.207 1 96.81 253 TYR B N 1
ATOM 4237 C CA . TYR B 1 253 ? 6.895 1.517 -2.82 1 96.81 253 TYR B CA 1
ATOM 4238 C C . TYR B 1 253 ? 7.242 2.604 -3.83 1 96.81 253 TYR B C 1
ATOM 4240 O O . TYR B 1 253 ? 6.965 2.463 -5.023 1 96.81 253 TYR B O 1
ATOM 4248 N N . PRO B 1 254 ? 7.855 3.684 -3.357 1 93.38 254 PRO B N 1
ATOM 4249 C CA . PRO B 1 254 ? 8.031 4.836 -4.246 1 93.38 254 PRO B CA 1
ATOM 4250 C C . PRO B 1 254 ? 9.031 4.566 -5.367 1 93.38 254 PRO B C 1
ATOM 4252 O O . PRO B 1 254 ? 8.938 5.16 -6.441 1 93.38 254 PRO B O 1
ATOM 4255 N N . THR B 1 255 ? 10.023 3.664 -5.082 1 92.38 255 THR B N 1
ATOM 4256 C CA . THR B 1 255 ? 11.055 3.363 -6.074 1 92.38 255 THR B CA 1
ATOM 4257 C C . THR B 1 255 ? 11.375 1.872 -6.086 1 92.38 255 THR B C 1
ATOM 4259 O O . THR B 1 255 ? 11.031 1.15 -5.148 1 92.38 255 THR B O 1
ATOM 4262 N N . GLY B 1 256 ? 12.008 1.414 -7.121 1 94.38 256 GLY B N 1
ATOM 4263 C CA . GLY B 1 256 ? 12.43 0.028 -7.246 1 94.38 256 GLY B CA 1
ATOM 4264 C C . GLY B 1 256 ? 12.25 -0.525 -8.648 1 94.38 256 GLY B C 1
ATOM 4265 O O . GLY B 1 256 ? 12.836 -1.55 -9 1 94.38 256 GLY B O 1
ATOM 4266 N N . GLY B 1 257 ? 11.398 0.166 -9.422 1 96.25 257 GLY B N 1
ATOM 4267 C CA . GLY B 1 257 ? 11.141 -0.307 -10.773 1 96.25 257 GLY B CA 1
ATOM 4268 C C . GLY B 1 257 ? 10.469 -1.664 -10.812 1 96.25 257 GLY B C 1
ATOM 4269 O O . GLY B 1 257 ? 9.531 -1.922 -10.047 1 96.25 257 GLY B O 1
ATOM 4270 N N . HIS B 1 258 ? 10.859 -2.484 -11.789 1 97.62 258 HIS B N 1
ATOM 4271 C CA . HIS B 1 258 ? 10.203 -3.764 -12.031 1 97.62 258 HIS B CA 1
ATOM 4272 C C . HIS B 1 258 ? 11.141 -4.93 -11.734 1 97.62 258 HIS B C 1
ATOM 4274 O O . HIS B 1 258 ? 12.344 -4.848 -12 1 97.62 258 HIS B O 1
ATOM 4280 N N . GLY B 1 259 ? 10.609 -6.02 -11.172 1 98.06 259 GLY B N 1
ATOM 4281 C CA . GLY B 1 259 ? 11.297 -7.301 -11.18 1 98.06 259 GLY B CA 1
ATOM 4282 C C . GLY B 1 259 ? 12.273 -7.457 -10.023 1 98.06 259 GLY B C 1
ATOM 4283 O O . GLY B 1 259 ? 13.281 -8.148 -10.148 1 98.06 259 GLY B O 1
ATOM 4284 N N . TRP B 1 260 ? 12.047 -6.797 -8.93 1 97.75 260 TRP B N 1
ATOM 4285 C CA . TRP B 1 260 ? 13.047 -6.809 -7.859 1 97.75 260 TRP B CA 1
ATOM 4286 C C . TRP B 1 260 ? 13.039 -8.148 -7.129 1 97.75 260 TRP B C 1
ATOM 4288 O O . TRP B 1 260 ? 14.055 -8.555 -6.562 1 97.75 260 TRP B O 1
ATOM 4298 N N . GLY B 1 261 ? 11.883 -8.93 -7.105 1 97.44 261 GLY B N 1
ATOM 4299 C CA . GLY B 1 261 ? 11.859 -10.234 -6.465 1 97.44 261 GLY B CA 1
ATOM 4300 C C . GLY B 1 261 ? 12.516 -10.242 -5.098 1 97.44 261 GLY B C 1
ATOM 4301 O O . GLY B 1 261 ? 12.18 -9.43 -4.238 1 97.44 261 GLY B O 1
ATOM 4302 N N . PHE B 1 262 ? 13.531 -11.141 -4.977 1 98.06 262 PHE B N 1
ATOM 4303 C CA . PHE B 1 262 ? 14.172 -11.305 -3.682 1 98.06 262 PHE B CA 1
ATOM 4304 C C . PHE B 1 262 ? 15.57 -10.695 -3.689 1 98.06 262 PHE B C 1
ATOM 4306 O O . PHE B 1 262 ? 16.422 -11.07 -2.883 1 98.06 262 PHE B O 1
ATOM 4313 N N . TRP B 1 263 ? 15.852 -9.781 -4.605 1 96.94 263 TRP B N 1
ATOM 4314 C CA . TRP B 1 263 ? 17.172 -9.156 -4.68 1 96.94 263 TRP B CA 1
ATOM 4315 C C . TRP B 1 263 ? 17.469 -8.375 -3.402 1 96.94 263 TRP B C 1
ATOM 4317 O O . TRP B 1 263 ? 16.625 -7.648 -2.893 1 96.94 263 TRP B O 1
ATOM 4327 N N . ASP B 1 264 ? 18.719 -8.461 -2.969 1 95.38 264 ASP B N 1
ATOM 4328 C CA . ASP B 1 264 ? 19.156 -7.801 -1.742 1 95.38 264 ASP B CA 1
ATOM 4329 C C . ASP B 1 264 ? 19.281 -6.293 -1.942 1 95.38 264 ASP B C 1
ATOM 4331 O O . ASP B 1 264 ? 19.219 -5.527 -0.979 1 95.38 264 ASP B O 1
ATOM 4335 N N . ASN B 1 265 ? 19.453 -5.906 -3.15 1 94.62 265 ASN B N 1
ATOM 4336 C CA . ASN B 1 265 ? 19.688 -4.488 -3.393 1 94.62 265 ASN B CA 1
ATOM 4337 C C . ASN B 1 265 ? 18.375 -3.721 -3.531 1 94.62 265 ASN B C 1
ATOM 4339 O O . ASN B 1 265 ? 18.375 -2.506 -3.74 1 94.62 265 ASN B O 1
ATOM 4343 N N . PHE B 1 266 ? 17.281 -4.422 -3.537 1 96.19 266 PHE B N 1
ATOM 4344 C CA . PHE B 1 266 ? 16.016 -3.682 -3.465 1 96.19 266 PHE B CA 1
ATOM 4345 C C . PHE B 1 266 ? 15.914 -2.928 -2.145 1 96.19 266 PHE B C 1
ATOM 4347 O O . PHE B 1 266 ? 15.898 -3.539 -1.073 1 96.19 266 PHE B O 1
ATOM 4354 N N . THR B 1 267 ? 15.75 -1.62 -2.195 1 94.5 267 THR B N 1
ATOM 4355 C CA . THR B 1 267 ? 15.828 -0.705 -1.062 1 94.5 267 THR B CA 1
ATOM 4356 C C . THR B 1 267 ? 14.828 -1.096 0.023 1 94.5 267 THR B C 1
ATOM 4358 O O . THR B 1 267 ? 15.109 -0.946 1.214 1 94.5 267 THR B O 1
ATOM 4361 N N . TYR B 1 268 ? 13.688 -1.648 -0.348 1 96.56 268 TYR B N 1
ATOM 4362 C CA . TYR B 1 268 ? 12.617 -1.9 0.606 1 96.56 268 TYR B CA 1
ATOM 4363 C C . TYR B 1 268 ? 12.445 -3.395 0.854 1 96.56 268 TYR B C 1
ATOM 4365 O O . TYR B 1 268 ? 11.344 -3.857 1.163 1 96.56 268 TYR B O 1
ATOM 4373 N N . LYS B 1 269 ? 13.469 -4.195 0.71 1 97.31 269 LYS B N 1
ATOM 4374 C CA . LYS B 1 269 ? 13.391 -5.637 0.924 1 97.31 269 LYS B CA 1
ATOM 4375 C C . LYS B 1 269 ? 12.953 -5.961 2.348 1 97.31 269 LYS B C 1
ATOM 4377 O O . LYS B 1 269 ? 12.062 -6.793 2.555 1 97.31 269 LYS B O 1
ATOM 4382 N N . ARG B 1 270 ? 13.586 -5.336 3.359 1 96.31 270 ARG B N 1
ATOM 4383 C CA . ARG B 1 270 ? 13.211 -5.594 4.742 1 96.31 270 ARG B CA 1
ATOM 4384 C C . ARG B 1 270 ? 11.75 -5.238 4.988 1 96.31 270 ARG B C 1
ATOM 4386 O O . ARG B 1 270 ? 11.031 -5.973 5.676 1 96.31 270 ARG B O 1
ATOM 4393 N N . GLN B 1 271 ? 11.344 -4.141 4.445 1 96.25 271 GLN B N 1
ATOM 4394 C CA . GLN B 1 271 ? 9.977 -3.67 4.637 1 96.25 271 GLN B CA 1
ATOM 4395 C C . GLN B 1 271 ? 8.969 -4.656 4.059 1 96.25 271 GLN B C 1
ATOM 4397 O O . GLN B 1 271 ? 8.047 -5.086 4.75 1 96.25 271 GLN B O 1
ATOM 4402 N N . TRP B 1 272 ? 9.18 -5.086 2.771 1 97.25 272 TRP B N 1
ATOM 4403 C CA . TRP B 1 272 ? 8.148 -5.945 2.199 1 97.25 272 TRP B CA 1
ATOM 4404 C C . TRP B 1 272 ? 8.164 -7.324 2.852 1 97.25 272 TRP B C 1
ATOM 4406 O O . TRP B 1 272 ? 7.117 -7.957 3.01 1 97.25 272 TRP B O 1
ATOM 4416 N N . THR B 1 273 ? 9.344 -7.855 3.275 1 97.94 273 THR B N 1
ATOM 4417 C CA . THR B 1 273 ? 9.391 -9.164 3.922 1 97.94 273 THR B CA 1
ATOM 4418 C C . THR B 1 273 ? 8.695 -9.117 5.281 1 97.94 273 THR B C 1
ATOM 4420 O O . THR B 1 273 ? 7.992 -10.062 5.656 1 97.94 273 THR B O 1
ATOM 4423 N N . GLU B 1 274 ? 8.836 -8.031 6.016 1 96.69 274 GLU B N 1
ATOM 4424 C CA . GLU B 1 274 ? 8.172 -7.902 7.312 1 96.69 274 GLU B CA 1
ATOM 4425 C C . GLU B 1 274 ? 6.664 -7.754 7.152 1 96.69 274 GLU B C 1
ATOM 4427 O O . GLU B 1 274 ? 5.895 -8.305 7.945 1 96.69 274 GLU B O 1
ATOM 4432 N N . GLU B 1 275 ? 6.285 -6.996 6.156 1 96.69 275 GLU B N 1
ATOM 4433 C CA . GLU B 1 275 ? 4.859 -6.859 5.871 1 96.69 275 GLU B CA 1
ATOM 4434 C C . GLU B 1 275 ? 4.234 -8.203 5.516 1 96.69 275 GLU B C 1
ATOM 4436 O O . GLU B 1 275 ? 3.162 -8.547 6.016 1 96.69 275 GLU B O 1
ATOM 4441 N N . LEU B 1 276 ? 4.887 -8.898 4.645 1 98.12 276 LEU B N 1
ATOM 4442 C CA . LEU B 1 276 ? 4.355 -10.188 4.215 1 98.12 276 LEU B CA 1
ATOM 4443 C C . LEU B 1 276 ? 4.328 -11.18 5.371 1 98.12 276 LEU B C 1
ATOM 4445 O O . LEU B 1 276 ? 3.357 -11.922 5.539 1 98.12 276 LEU B O 1
ATOM 4449 N N . GLU B 1 277 ? 5.398 -11.203 6.168 1 97.69 277 GLU B N 1
ATOM 4450 C CA . GLU B 1 277 ? 5.434 -12.078 7.336 1 97.69 277 GLU B CA 1
ATOM 4451 C C . GLU B 1 277 ? 4.246 -11.812 8.258 1 97.69 277 GLU B C 1
ATOM 4453 O O . GLU B 1 277 ? 3.568 -12.75 8.688 1 97.69 277 GLU B O 1
ATOM 4458 N N . LYS B 1 278 ? 4.031 -10.555 8.555 1 96.56 278 LYS B N 1
ATOM 4459 C CA . LYS B 1 278 ? 2.912 -10.18 9.414 1 96.56 278 LYS B CA 1
ATOM 4460 C C . LYS B 1 278 ? 1.583 -10.633 8.812 1 96.56 278 LYS B C 1
ATOM 4462 O O . LYS B 1 278 ? 0.729 -11.172 9.523 1 96.56 278 LYS B O 1
ATOM 4467 N N . TRP B 1 279 ? 1.389 -10.398 7.59 1 96.94 279 TRP B N 1
ATOM 4468 C CA . TRP B 1 279 ? 0.148 -10.758 6.914 1 96.94 279 TRP B CA 1
ATOM 4469 C C . TRP B 1 279 ? -0.067 -12.273 6.945 1 96.94 279 TRP B C 1
ATOM 4471 O O . TRP B 1 279 ? -1.175 -12.742 7.215 1 96.94 279 TRP B O 1
ATOM 4481 N N . LEU B 1 280 ? 0.976 -13.039 6.688 1 97.56 280 LEU B N 1
ATOM 4482 C CA . LEU B 1 280 ? 0.892 -14.492 6.676 1 97.56 280 LEU B CA 1
ATOM 4483 C C . LEU B 1 280 ? 0.604 -15.031 8.07 1 97.56 280 LEU B C 1
ATOM 4485 O O . LEU B 1 280 ? -0.093 -16.047 8.219 1 97.56 280 LEU B O 1
ATOM 4489 N N . ARG B 1 281 ? 1.033 -14.359 9.055 1 94.31 281 ARG B N 1
ATOM 4490 C CA . ARG B 1 281 ? 0.886 -14.836 10.43 1 94.31 281 ARG B CA 1
ATOM 4491 C C . ARG B 1 281 ? -0.456 -14.414 11.016 1 94.31 281 ARG B C 1
ATOM 4493 O O . ARG B 1 281 ? -1.096 -15.188 11.734 1 94.31 281 ARG B O 1
ATOM 4500 N N . GLU B 1 282 ? -0.861 -13.164 10.648 1 91.12 282 GLU B N 1
ATOM 4501 C CA . GLU B 1 282 ? -1.975 -12.609 11.414 1 91.12 282 GLU B CA 1
ATOM 4502 C C . GLU B 1 282 ? -3.045 -12.039 10.484 1 91.12 282 GLU B C 1
ATOM 4504 O O . GLU B 1 282 ? -4.148 -11.711 10.93 1 91.12 282 GLU B O 1
ATOM 4509 N N . GLY B 1 283 ? -2.719 -11.93 9.305 1 89.88 283 GLY B N 1
ATOM 4510 C CA . GLY B 1 283 ? -3.621 -11.211 8.414 1 89.88 283 GLY B CA 1
ATOM 4511 C C . GLY B 1 283 ? -4.574 -12.133 7.672 1 89.88 283 GLY B C 1
ATOM 4512 O O . GLY B 1 283 ? -5.613 -11.688 7.184 1 89.88 283 GLY B O 1
ATOM 4513 N N . LEU B 1 284 ? -4.184 -13.367 7.5 1 93.06 284 LEU B N 1
ATOM 4514 C CA . LEU B 1 284 ? -5 -14.328 6.754 1 93.06 284 LEU B CA 1
ATOM 4515 C C . LEU B 1 284 ? -6.172 -14.812 7.598 1 93.06 284 LEU B C 1
ATOM 4517 O O . LEU B 1 284 ? -6.031 -15.031 8.805 1 93.06 284 LEU B O 1
ATOM 4521 N N . VAL B 1 285 ? -7.32 -14.883 6.957 1 86.56 285 VAL B N 1
ATOM 4522 C CA . VAL B 1 285 ? -8.516 -15.414 7.598 1 86.56 285 VAL B CA 1
ATOM 4523 C C . VAL B 1 285 ? -8.938 -16.703 6.91 1 86.56 285 VAL B C 1
ATOM 4525 O O . VAL B 1 285 ? -9.148 -16.734 5.691 1 86.56 285 VAL B O 1
ATOM 4528 N N . PHE B 1 286 ? -9.016 -17.781 7.684 1 86.56 286 PHE B N 1
ATOM 4529 C CA . PHE B 1 286 ? -9.43 -19.062 7.152 1 86.56 286 PHE B CA 1
ATOM 4530 C C . PHE B 1 286 ? -10.75 -19.516 7.777 1 86.56 286 PHE B C 1
ATOM 4532 O O . PHE B 1 286 ? -11.055 -19.156 8.914 1 86.56 286 PHE B O 1
ATOM 4539 N N . PRO B 1 287 ? -11.609 -20.141 6.969 1 74.5 287 PRO B N 1
ATOM 4540 C CA . PRO B 1 287 ? -12.844 -20.672 7.555 1 74.5 287 PRO B CA 1
ATOM 4541 C C . PRO B 1 287 ? -12.586 -21.578 8.758 1 74.5 287 PRO B C 1
ATOM 4543 O O . PRO B 1 287 ? -11.57 -22.281 8.805 1 74.5 287 PRO B O 1
ATOM 4546 N N . VAL B 1 288 ? -13.32 -21.281 9.945 1 64.25 288 VAL B N 1
ATOM 4547 C CA . VAL B 1 288 ? -13.227 -22.078 11.164 1 64.25 288 VAL B CA 1
ATOM 4548 C C . VAL B 1 288 ? -13.656 -23.516 10.867 1 64.25 288 VAL B C 1
ATOM 4550 O O . VAL B 1 288 ? -14.703 -23.75 10.266 1 64.25 288 VAL B O 1
ATOM 4553 N N . SER B 1 289 ? -12.773 -24.438 10.766 1 55.41 289 SER B N 1
ATOM 4554 C CA . SER B 1 289 ? -13.117 -25.859 10.641 1 55.41 289 SER B CA 1
ATOM 4555 C C . SER B 1 289 ? -14.117 -26.281 11.703 1 55.41 289 SER B C 1
ATOM 4557 O O . SER B 1 289 ? -14 -25.891 12.867 1 55.41 289 SER B O 1
ATOM 4559 N N . GLU B 1 290 ? -15.352 -26.562 11.391 1 47.47 290 GLU B N 1
ATOM 4560 C CA . GLU B 1 290 ? -16.266 -27.156 12.352 1 47.47 290 GLU B CA 1
ATOM 4561 C C . GLU B 1 290 ? -15.586 -28.297 13.117 1 47.47 290 GLU B C 1
ATOM 4563 O O . GLU B 1 290 ? -14.891 -29.125 12.516 1 47.47 290 GLU B O 1
ATOM 4568 N N . PRO B 1 291 ? -15.492 -28.141 14.477 1 47.28 291 PRO B N 1
ATOM 4569 C CA . PRO B 1 291 ? -14.984 -29.297 15.227 1 47.28 291 PRO B CA 1
ATOM 4570 C C . PRO B 1 291 ? -15.648 -30.609 14.812 1 47.28 291 PRO B C 1
ATOM 4572 O O . PRO B 1 291 ? -16.844 -30.625 14.492 1 47.28 291 PRO B O 1
ATOM 4575 N N . THR B 1 292 ? -14.859 -31.516 14.328 1 45.59 292 THR B N 1
ATOM 4576 C CA . THR B 1 292 ? -15.383 -32.875 14.188 1 45.59 292 THR B CA 1
ATOM 4577 C C . THR B 1 292 ? -15.953 -33.375 15.508 1 45.59 292 THR B C 1
ATOM 4579 O O . THR B 1 292 ? -15.258 -33.406 16.531 1 45.59 292 THR B O 1
ATOM 4582 N N . THR B 1 293 ? -17.281 -33.469 15.742 1 40.72 293 THR B N 1
ATOM 4583 C CA . THR B 1 293 ? -17.922 -34.188 16.844 1 40.72 293 THR B CA 1
ATOM 4584 C C . THR B 1 293 ? -17.344 -35.562 17.031 1 40.72 293 THR B C 1
ATOM 4586 O O . THR B 1 293 ? -17.359 -36.375 16.109 1 40.72 293 THR B O 1
ATOM 4589 N N . LYS B 1 294 ? -16.641 -35.812 18.172 1 38.75 294 LYS B N 1
ATOM 4590 C CA . LYS B 1 294 ? -16.469 -37.188 18.641 1 38.75 294 LYS B CA 1
ATOM 4591 C C . LYS B 1 294 ? -17.797 -37.875 18.922 1 38.75 294 LYS B C 1
ATOM 4593 O O . LYS B 1 294 ? -18.594 -37.375 19.719 1 38.75 294 LYS B O 1
ATOM 4598 N N . LYS B 1 295 ? -18.234 -38.719 18 1 27.92 295 LYS B N 1
ATOM 4599 C CA . LYS B 1 295 ? -18.984 -39.875 18.531 1 27.92 295 LYS B CA 1
ATOM 4600 C C . LYS B 1 295 ? -18.062 -40.844 19.266 1 27.92 295 LYS B C 1
ATOM 4602 O O . LYS B 1 295 ? -17.031 -41.25 18.734 1 27.92 295 LYS B O 1
#

Secondary structure (DSSP, 8-state):
------------------PPPEEEES-TT--SS-----S-----STTEEES--S-EEEEE--SS--EEEEEEE--STTTEEETTTTTGGGHHHHHHTT-EEEEEEPPP-TT-THHHHHHHHHHHHHHHHTHHHHTEEEEEEEEEEETHHHHHHHHHHHH-SSGGG--SEEEEES-----STTTS-HHHHHHHH-SS--HHHHHHT-GGGS--TTSPEEEEEEETT-SSS-THHHHHHHHHHHHTT--EEEEEESS--S--TT-TT-TTHHHHHHHHHHIIIII------------/------------------PPPEEEES-TT--SS-----S------TTEEES--S-EEEEE--SS--EEEEEEE--STTTEEETTTTTGGGHHHHHHTT-EEEEEEPPP-TT-THHHHHHHHHHHHHHHHTHHHHTEEEEEEEEEEETHHHHHHHHHHHH-SSGGG--SEEEEES-----STTTS-HHHHHHHH-SS--HHHHHHT-GGGS--TT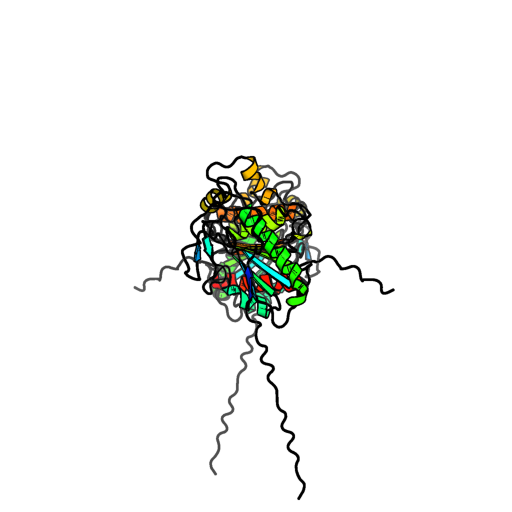SPEEEEEEETT-SSS-THHHHHHHHHHHHTT--EEEEEESS--S--TT-TT-TTHHHHHHHHHHIIIII------------

Organism: Bacteroides uniformis (strain ATCC 8492 / DSM 6597 / CCUG 4942 / CIP 103695 / JCM 5828 / KCTC 5204 / NCTC 13054 / VPI 0061) (NCBI:txid411479)

pLDDT: mean 91.2, std 15.79, range [27.92, 98.94]

Sequence (590 aa):
MKKILLLSFLFAATMLSAQKPVELPLWPNGAPNNNELTNSGQNHNNEWVSDVTTPTLTVYPASHPNGMAIIMCPGGGYGGLAMKHEGHDMAPWFNTQGITYAVLKYRMPNGHHEVPLSDAEQAIRMVREHAAEWGVNPQRVGIMGASAGGHLAASLATLYSGDKTRPDFQILFYPVISMQKGVTHGGSRKNLIGENPSQELEQKYSLERQVSPRTPQAFIMLSSDDDAVPPINGIGYFLALRDHKVPASLHAYPTGGHGWGFWDNFTYKRQWTEELEKWLREGLVFPVSEPTTKKMKKILLLSFLFAATMLSAQKPVELPLWPNGAPNNNELTNSGQNHNNEWVSDVTTPTLTVYPASHPNGMAIIMCPGGGYGGLAMKHEGHDMAPWFNTQGITYAVLKYRMPNGHHEVPLSDAEQAIRMVREHAAEWGVNPQRVGIMGASAGGHLAASLATLYSGDKTRPDFQILFYPVISMQKGVTHGGSRKNLIGENPSQELEQKYSLERQVSPRTPQAFIMLSSDDDAVPPINGIGYFLALRDHKVPASLHAYPTGGHGWGFWDNFTYKRQWTEELEKWLREGLVFPVSEPTTKK

Solvent-accessible surface area (backbone atoms only — not comparable to full-atom values): 30254 Å² total; per-residue (Å²): 133,84,81,76,77,78,79,78,80,79,78,76,73,73,70,78,62,69,50,72,68,46,77,38,69,62,46,84,87,59,65,99,67,74,42,83,66,83,60,69,32,79,47,80,52,82,47,42,38,28,44,33,67,77,37,33,37,36,34,33,43,18,71,59,44,71,22,33,34,39,37,30,26,27,14,44,35,42,58,30,29,31,39,28,53,39,31,60,68,47,39,64,65,40,24,76,70,9,22,22,28,30,34,44,46,53,32,33,13,68,42,33,58,60,40,36,51,55,42,54,36,45,50,46,43,50,51,45,72,42,9,76,81,47,46,30,42,70,81,37,34,28,32,22,14,25,30,39,11,10,28,47,32,48,41,36,40,48,64,44,91,45,79,80,34,44,41,55,28,37,38,29,39,43,22,36,32,41,44,48,86,95,57,33,35,64,62,32,40,33,25,29,54,30,88,78,51,53,70,66,57,34,51,65,55,14,42,44,73,44,55,45,69,80,27,43,35,38,41,37,38,39,19,56,54,10,80,68,43,36,45,62,26,50,51,44,35,52,52,34,32,48,75,41,71,22,55,37,29,40,38,30,36,44,62,68,36,68,86,50,68,62,41,84,81,40,89,57,45,69,55,53,53,52,49,50,51,47,35,70,73,69,59,66,85,70,84,80,73,73,76,79,76,83,126,134,83,79,77,78,78,80,79,78,80,77,77,72,72,71,78,61,70,50,72,67,46,77,38,69,62,46,86,87,58,65,98,66,74,42,84,64,82,59,65,36,73,47,73,54,80,47,43,41,27,44,33,67,75,36,32,36,36,34,32,43,19,69,60,44,72,22,34,33,41,37,30,26,26,14,45,36,43,57,32,28,32,39,28,51,39,33,59,68,47,39,65,66,41,24,75,71,8,23,23,28,28,34,42,46,55,32,32,14,66,43,34,58,61,42,36,50,54,44,53,35,44,51,45,43,51,50,46,74,41,9,78,81,47,45,31,42,69,81,38,34,29,31,23,13,26,30,38,11,10,28,48,32,49,41,35,40,48,62,43,90,44,78,80,35,44,40,54,27,39,38,28,39,43,20,38,30,42,44,48,87,93,58,32,35,65,62,32,38,34,25,29,54,30,87,78,52,52,71,66,56,36,51,65,55,13,41,45,73,43,56,44,68,80,27,43,35,37,41,39,38,38,18,55,55,12,80,66,44,34,46,64,25,50,52,44,35,51,52,33,30,48,74,40,72,22,54,37,29,40,38,31,36,45,63,69,36,69,85,49,67,64,40,86,80,40,89,56,46,69,55,54,52,52,47,49,52,49,36,71,74,68,60,66,84,70,85,80,73,74,78,79,77,85,127

Nearest PDB structures (foldseek):
  7dwc-assembly4_D  TM=9.664E-01  e=3.991E-28  Bacteroides thetaiotaomicron VPI-5482
  6a6o-assembly1_A  TM=8.711E-01  e=3.394E-27  Caldicellulosiruptor acetigenus 6A
  3hxk-assembly1_A  TM=8.626E-01  e=2.232E-18  Lactococcus lactis subsp. lactis
  4bzw-assembly1_A  TM=7.604E-01  e=2.913E-17  Lactiplantibacillus plantarum WCFS1
  5ao9-assembly1_A  TM=7.760E-01  e=5.708E-17  Thermogutta terrifontis